Protein AF-A0A5Q5CNQ6-F1 (afdb_monomer_lite)

Radius of gyration: 39.01 Å; chains: 1; bounding box: 122×119×122 Å

Secondary structure (DSSP, 8-state):
---------------------------HHHHHHHHHHHHHHHHHHHHHHS-------SS-----EEEPPTTSHHHHHH--TT-EEE-GGG-GGG-EEE-TTS-BSEEEEEEEEGGGSSSSTTSTTPPPPPHHHHHHHIIIIIHHHHHHHHGGG--TT-SSEEEEEE-HHHHHHHH---EEEEEEEEE-GGGPEEPB-S-TTTS-------TT-EEEEETTTTEEEEEEE-TTS-EEEEEEEEEEGGGT--SSPPPHHHHHHHHHHHHHHHHHHHHTTS-GGGSS-EEE--PPPHHHHHHT--EEEEEEE-B-SSSPBPPEES-TTSS-EETTB---PPPPPPHHHHSPPPP-PPP-----------------------PPPP------------------------------PPPP-PPPPPPPP-PPPPPPPPPPPPPPPPPPPPPPPPPPP---------

Sequence (462 aa):
MLEAPERDRPAGDARDKAPWWHSLQATPTRRALLLTALGGLLIAGFVTALPRSEGTNGPGLSASAITLGPRGNDTFNHAKAGDCLNWPERNPDGAQIVDCKDEHRFEVAESVDMRTFPGSEYGPDAEPPSPARIQQISQEQCQAAVRRYLGPRFDPNSRFTISMMWSGDKAWRQAGERRMLCGLQLPGPNNQQLAFTGKVAEIDQSKVWPAGTCLGIDPATNQPTDIPVDCAAPHAMEVTGAVNLKEKFPGALPPEPEQDTFIKDACTRMTDAYLAPIKLRNTTLTLIYSTISLPSWAAGSHQVSCSIGATLGNGGWSTLLNSAKGPLQINGQPPVPPPDIPEERLNLPPIPMPDDVDSSSQQSEPDYSQTEQTQQTQTEQTQHGPQPAAAPPSEAPAPPPGDGNTFLNGPPPPPGAPAPPPPAPEAAPPPPPAPALPPPPPPAPAPPVEPVPPPPPPPPGP

Structure (mmCIF, N/CA/C/O backbone):
data_AF-A0A5Q5CNQ6-F1
#
_entry.id   AF-A0A5Q5CNQ6-F1
#
loop_
_atom_site.group_PDB
_atom_site.id
_atom_site.type_symbol
_atom_site.label_atom_id
_atom_site.label_alt_id
_atom_site.label_comp_id
_atom_site.label_asym_id
_atom_site.label_entity_id
_atom_site.label_seq_id
_atom_site.pdbx_PDB_ins_code
_atom_site.Cartn_x
_atom_site.Cartn_y
_atom_site.Cartn_z
_atom_site.occupancy
_atom_site.B_iso_or_equiv
_atom_site.auth_seq_id
_atom_site.auth_comp_id
_atom_site.auth_asym_id
_atom_site.auth_atom_id
_atom_site.pdbx_PDB_model_num
ATOM 1 N N . MET A 1 1 ? 4.098 30.545 -66.241 1.00 39.50 1 MET A N 1
ATOM 2 C CA . MET A 1 1 ? 5.186 31.085 -67.081 1.00 39.50 1 MET A CA 1
ATOM 3 C C . MET A 1 1 ? 5.193 32.591 -66.924 1.00 39.50 1 MET A C 1
ATOM 5 O O . MET A 1 1 ? 4.109 33.160 -66.939 1.00 39.50 1 MET A O 1
ATOM 9 N N . LEU A 1 2 ? 6.404 33.149 -66.838 1.00 39.47 2 LEU A N 1
ATOM 10 C CA . LEU A 1 2 ? 6.798 34.565 -66.831 1.00 39.47 2 LEU A CA 1
ATOM 11 C C . LEU A 1 2 ? 6.967 35.218 -65.449 1.00 39.47 2 LEU A C 1
ATOM 13 O O . LEU A 1 2 ? 6.072 35.863 -64.913 1.00 39.47 2 LEU A O 1
ATOM 17 N N . GLU A 1 3 ? 8.175 34.987 -64.917 1.00 37.94 3 GLU A N 1
ATOM 18 C CA . GLU A 1 3 ? 9.073 35.927 -64.230 1.00 37.94 3 GLU A CA 1
ATOM 19 C C . GLU A 1 3 ? 8.724 37.433 -64.268 1.00 37.94 3 GLU A C 1
ATOM 21 O O . GLU A 1 3 ? 8.474 37.978 -65.339 1.00 37.94 3 GLU A O 1
ATOM 26 N N . ALA A 1 4 ? 8.833 38.061 -63.079 1.00 41.78 4 ALA A N 1
ATOM 27 C C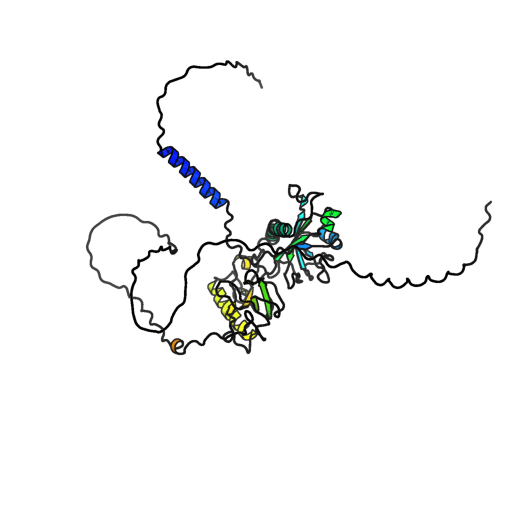A . ALA A 1 4 ? 9.717 39.184 -62.669 1.00 41.78 4 ALA A CA 1
ATOM 28 C C . ALA A 1 4 ? 9.838 40.440 -63.588 1.00 41.78 4 ALA A C 1
ATOM 30 O O . ALA A 1 4 ? 9.833 40.297 -64.807 1.00 41.78 4 ALA A O 1
ATOM 31 N N . PRO A 1 5 ? 10.066 41.677 -63.065 1.00 53.69 5 PRO A N 1
ATOM 32 C CA . PRO A 1 5 ? 11.151 41.945 -62.105 1.00 53.69 5 PRO A CA 1
ATOM 33 C C . PRO A 1 5 ? 10.936 43.049 -61.042 1.00 53.69 5 PRO A C 1
ATOM 35 O O . PRO A 1 5 ? 10.186 44.008 -61.214 1.00 53.69 5 PRO A O 1
ATOM 38 N N . GLU A 1 6 ? 11.717 42.942 -59.967 1.00 46.66 6 GLU A N 1
ATOM 39 C CA . GLU A 1 6 ? 12.096 44.041 -59.072 1.00 46.66 6 GLU A CA 1
ATOM 40 C C . GLU A 1 6 ? 13.034 45.040 -59.771 1.00 46.66 6 GLU A C 1
ATOM 42 O O . GLU A 1 6 ? 13.903 44.659 -60.561 1.00 46.66 6 GLU A O 1
ATOM 47 N N . ARG A 1 7 ? 12.909 46.327 -59.418 1.00 36.53 7 ARG A N 1
ATOM 48 C CA . ARG A 1 7 ? 14.018 47.286 -59.495 1.00 36.53 7 ARG A CA 1
ATOM 49 C C . ARG A 1 7 ? 13.881 48.397 -58.451 1.00 36.53 7 ARG A C 1
ATOM 51 O O . ARG A 1 7 ? 12.946 49.191 -58.482 1.00 36.53 7 ARG A O 1
ATOM 58 N N . ASP A 1 8 ? 14.884 48.392 -57.583 1.00 39.25 8 ASP A N 1
ATOM 59 C CA . ASP A 1 8 ? 15.381 49.384 -56.629 1.00 39.25 8 ASP A CA 1
ATOM 60 C C . ASP A 1 8 ? 15.132 50.865 -56.915 1.00 39.25 8 ASP A C 1
ATOM 62 O O . ASP A 1 8 ? 15.236 51.308 -58.063 1.00 39.25 8 ASP A O 1
ATOM 66 N N . ARG A 1 9 ? 15.017 51.646 -55.821 1.00 38.53 9 ARG A N 1
ATOM 67 C CA . ARG A 1 9 ? 15.627 52.986 -55.652 1.00 38.53 9 ARG A CA 1
ATOM 68 C C . ARG A 1 9 ? 15.505 53.520 -54.199 1.00 38.53 9 ARG A C 1
ATOM 70 O O . ARG A 1 9 ? 14.722 52.974 -53.435 1.00 38.53 9 ARG A O 1
ATOM 77 N N . PRO A 1 10 ? 16.301 54.528 -53.774 1.00 45.50 10 PRO A N 1
ATOM 78 C CA . PRO A 1 10 ? 17.411 54.329 -52.839 1.00 45.50 10 PRO A CA 1
ATOM 79 C C . PRO A 1 10 ? 17.291 55.113 -51.514 1.00 45.50 10 PRO A C 1
ATOM 81 O O . PRO A 1 10 ? 16.394 55.929 -51.317 1.00 45.50 10 PRO A O 1
ATOM 84 N N . ALA A 1 11 ? 18.272 54.880 -50.638 1.00 41.59 11 ALA A N 1
ATOM 85 C CA . ALA A 1 11 ? 18.549 55.630 -49.417 1.00 41.59 11 ALA A CA 1
ATOM 86 C C . ALA A 1 11 ? 18.888 57.113 -49.680 1.00 41.59 11 ALA A C 1
ATOM 88 O O . ALA A 1 11 ? 19.591 57.444 -50.637 1.00 41.59 11 ALA A O 1
ATOM 89 N N . GLY A 1 12 ? 18.436 57.984 -48.776 1.00 34.22 12 GLY A N 1
ATOM 90 C CA . GLY A 1 12 ? 18.764 59.406 -48.725 1.00 34.22 12 GLY A CA 1
ATOM 91 C C . GLY A 1 12 ? 18.545 59.942 -47.312 1.00 34.22 12 GLY A C 1
ATOM 92 O O . GLY A 1 12 ? 17.429 59.938 -46.805 1.00 34.22 12 GLY A O 1
ATOM 93 N N . ASP A 1 13 ? 19.654 60.317 -46.691 1.00 37.12 13 ASP A N 1
ATOM 94 C CA . ASP A 1 13 ? 19.871 60.682 -45.294 1.00 37.12 13 ASP A CA 1
ATOM 95 C C . ASP A 1 13 ? 19.509 62.156 -44.984 1.00 37.12 13 ASP A C 1
ATOM 97 O O . ASP A 1 13 ? 19.368 62.981 -45.885 1.00 37.12 13 ASP A O 1
ATOM 101 N N . ALA A 1 14 ? 19.498 62.460 -43.683 1.00 36.47 14 ALA A N 1
ATOM 102 C CA . ALA A 1 14 ? 19.738 63.758 -43.041 1.00 36.47 14 ALA A CA 1
ATOM 103 C C . ALA A 1 14 ? 18.565 64.733 -42.757 1.00 36.47 14 ALA A C 1
ATOM 105 O O . ALA A 1 14 ? 18.230 65.625 -43.528 1.00 36.47 14 ALA A O 1
ATOM 106 N N . ARG A 1 15 ? 18.073 64.600 -41.515 1.00 39.47 15 ARG A N 1
ATOM 107 C CA . ARG A 1 15 ? 18.202 65.553 -40.383 1.00 39.47 15 ARG A CA 1
ATOM 108 C C . ARG A 1 15 ? 17.582 66.969 -40.425 1.00 39.47 15 ARG A C 1
ATOM 110 O O . ARG A 1 15 ? 17.930 67.833 -41.218 1.00 39.47 15 ARG A O 1
ATOM 117 N N . ASP A 1 16 ? 16.834 67.180 -39.335 1.00 39.22 16 ASP A N 1
ATOM 118 C CA . ASP A 1 16 ? 16.687 68.370 -38.485 1.00 39.22 16 ASP A CA 1
ATOM 119 C C . ASP A 1 16 ? 15.756 69.521 -38.895 1.00 39.22 16 ASP A C 1
ATOM 121 O O . ASP A 1 16 ? 16.077 70.365 -39.729 1.00 39.22 16 ASP A O 1
ATOM 125 N N . LYS A 1 17 ? 14.644 69.617 -38.142 1.00 37.16 17 LYS A N 1
ATOM 126 C CA . LYS A 1 17 ? 14.158 70.830 -37.446 1.00 37.16 17 LYS A CA 1
ATOM 127 C C . LYS A 1 17 ? 12.975 70.482 -36.518 1.00 37.16 17 LYS A C 1
ATOM 129 O O . LYS A 1 17 ? 11.874 70.202 -36.979 1.00 37.16 17 LYS A O 1
ATOM 134 N N . ALA A 1 18 ? 13.202 70.514 -35.205 1.00 42.28 18 ALA A N 1
ATOM 135 C CA . ALA A 1 18 ? 12.159 70.718 -34.183 1.00 42.28 18 ALA A CA 1
ATOM 136 C C . ALA A 1 18 ? 11.942 72.246 -33.991 1.00 42.28 18 ALA A C 1
ATOM 138 O O . ALA A 1 18 ? 12.703 73.000 -34.606 1.00 42.28 18 ALA A O 1
ATOM 139 N N . PRO A 1 19 ? 11.044 72.775 -33.124 1.00 54.16 19 PRO A N 1
ATOM 140 C CA . PRO A 1 19 ? 10.047 72.149 -32.236 1.00 54.16 19 PRO A CA 1
ATOM 141 C C . PRO A 1 19 ? 8.665 72.868 -32.245 1.00 54.16 19 PRO A C 1
ATOM 143 O O . PRO A 1 19 ? 8.565 74.006 -32.678 1.00 54.16 19 PRO A O 1
ATOM 146 N N . TRP A 1 20 ? 7.612 72.272 -31.672 1.00 37.50 20 TRP A N 1
ATOM 147 C CA . TRP A 1 20 ? 6.683 72.984 -30.768 1.00 37.50 20 TRP A CA 1
ATOM 148 C C . TRP A 1 20 ? 5.737 71.993 -30.084 1.00 37.50 20 TRP A C 1
ATOM 150 O O . TRP A 1 20 ? 5.279 71.016 -30.672 1.00 37.50 20 TRP A O 1
ATOM 160 N N . TRP A 1 21 ? 5.503 72.224 -28.801 1.00 41.38 21 TRP A N 1
ATOM 161 C CA . TRP A 1 21 ? 4.756 71.353 -27.913 1.00 41.38 21 TRP A CA 1
ATOM 162 C C . TRP A 1 21 ? 3.300 71.807 -27.872 1.00 41.38 21 TRP A C 1
ATOM 164 O O . TRP A 1 21 ? 3.052 72.953 -27.524 1.00 41.38 21 TRP A O 1
ATOM 174 N N . HIS A 1 22 ? 2.358 70.897 -28.125 1.00 43.91 22 HIS A N 1
ATOM 175 C CA . HIS A 1 22 ? 1.037 70.925 -27.496 1.00 43.91 22 HIS A CA 1
ATOM 176 C C . HIS A 1 22 ? 0.647 69.496 -27.100 1.00 43.91 22 HIS A C 1
ATOM 178 O O . HIS A 1 22 ? 0.274 68.654 -27.910 1.00 43.91 22 HIS A O 1
ATOM 184 N N . SER A 1 23 ? 0.842 69.251 -25.807 1.00 49.09 23 SER A N 1
ATOM 185 C CA . SER A 1 23 ? 0.171 68.299 -24.924 1.00 49.09 23 SER A CA 1
ATOM 186 C C . SER A 1 23 ? -1.028 67.518 -25.487 1.00 49.09 23 SER A C 1
ATOM 188 O O . SER A 1 23 ? -2.125 68.059 -25.614 1.00 49.09 23 SER A O 1
ATOM 190 N N . LEU A 1 24 ? -0.869 66.198 -25.606 1.00 54.59 24 LEU A N 1
ATOM 191 C CA . LEU A 1 24 ? -1.957 65.250 -25.360 1.00 54.59 24 LEU A CA 1
ATOM 192 C C . LEU A 1 24 ? -1.709 64.607 -23.995 1.00 54.59 24 LEU A C 1
ATOM 194 O O . LEU A 1 24 ? -1.010 63.605 -23.858 1.00 54.59 24 LEU A O 1
ATOM 198 N N . GLN A 1 25 ? -2.259 65.250 -22.967 1.00 49.84 25 GLN A N 1
ATOM 199 C CA . GLN A 1 25 ? -2.469 64.658 -21.652 1.00 49.84 25 GLN A CA 1
ATOM 200 C C . GLN A 1 25 ? -3.405 63.455 -21.831 1.00 49.84 25 GLN A C 1
ATOM 202 O O . GLN A 1 25 ? -4.621 63.604 -21.931 1.00 49.84 25 GLN A O 1
ATOM 207 N N . ALA A 1 26 ? -2.829 62.258 -21.939 1.00 44.53 26 ALA A N 1
ATOM 208 C CA . ALA A 1 26 ? -3.589 61.020 -21.900 1.00 44.53 26 ALA A CA 1
ATOM 209 C C . ALA A 1 26 ? -4.127 60.826 -20.476 1.00 44.53 26 ALA A C 1
ATOM 211 O O . ALA A 1 26 ? -3.370 60.774 -19.506 1.00 44.53 26 ALA A O 1
ATOM 212 N N . THR A 1 27 ? -5.448 60.747 -20.374 1.00 56.22 27 THR A N 1
ATOM 213 C CA . THR A 1 27 ? -6.224 60.618 -19.142 1.00 56.22 27 THR A CA 1
ATOM 214 C C . THR A 1 27 ? -5.729 59.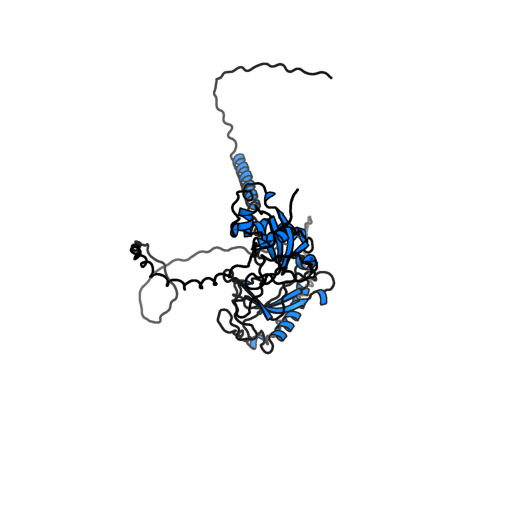472 -18.236 1.00 56.22 27 THR A C 1
ATOM 216 O O . THR A 1 27 ? -5.429 58.374 -18.719 1.00 56.22 27 THR A O 1
ATOM 219 N N . PRO A 1 28 ? -5.672 59.684 -16.903 1.00 54.72 28 PRO A N 1
ATOM 220 C CA . PRO A 1 28 ? -5.102 58.738 -15.929 1.00 54.72 28 PRO A CA 1
ATOM 221 C C . PRO A 1 28 ? -5.853 57.398 -15.845 1.00 54.72 28 PRO A C 1
ATOM 223 O O . PRO A 1 28 ? -5.304 56.397 -15.386 1.00 54.72 28 PRO A O 1
ATOM 226 N N . THR A 1 29 ? -7.080 57.339 -16.359 1.00 53.97 29 THR A N 1
ATOM 227 C CA . THR A 1 29 ? -7.918 56.134 -16.393 1.00 53.97 29 THR A CA 1
ATOM 228 C C . THR A 1 29 ? -7.374 55.047 -17.322 1.00 53.97 29 THR A C 1
ATOM 230 O O . THR A 1 29 ? -7.539 53.863 -17.036 1.00 53.97 29 THR A O 1
ATOM 233 N N . ARG A 1 30 ? -6.652 55.406 -18.395 1.00 54.03 30 ARG A N 1
ATOM 234 C CA . ARG A 1 30 ? -6.120 54.422 -19.358 1.00 54.03 30 ARG A CA 1
ATOM 235 C C . ARG A 1 30 ? -4.865 53.703 -18.850 1.00 54.03 30 ARG A C 1
ATOM 237 O O . ARG A 1 30 ? -4.649 52.544 -19.188 1.00 54.03 30 ARG A O 1
ATOM 244 N N . ARG A 1 31 ? -4.064 54.363 -18.000 1.00 54.47 31 ARG A N 1
ATOM 245 C CA . ARG A 1 31 ? -2.922 53.737 -17.303 1.00 54.47 31 ARG A CA 1
ATOM 246 C C . ARG A 1 31 ? -3.376 52.852 -16.141 1.00 54.47 31 ARG A C 1
ATOM 248 O O . ARG A 1 31 ? -2.797 51.790 -15.954 1.00 54.47 31 ARG A O 1
ATOM 255 N N . ALA A 1 32 ? -4.435 53.239 -15.427 1.00 55.22 32 ALA A N 1
ATOM 256 C CA . ALA A 1 32 ? -5.011 52.411 -14.367 1.00 55.22 32 ALA A CA 1
ATOM 257 C C . ALA A 1 32 ? -5.591 51.093 -14.914 1.00 55.22 32 ALA A C 1
ATOM 259 O O . ALA A 1 32 ? -5.318 50.038 -14.355 1.00 55.22 32 ALA A O 1
ATOM 260 N N . LEU A 1 33 ? -6.299 51.137 -16.052 1.00 57.12 33 LEU A N 1
ATOM 261 C CA . LEU A 1 33 ? -6.872 49.942 -16.691 1.00 57.12 33 LEU A CA 1
ATOM 262 C C . LEU A 1 33 ? -5.820 48.984 -17.276 1.00 57.12 33 LEU A C 1
ATOM 264 O O . LEU A 1 33 ? -6.010 47.772 -17.252 1.00 57.12 33 LEU A O 1
ATOM 268 N N . LEU A 1 34 ? -4.693 49.501 -17.778 1.00 55.09 34 LEU A N 1
ATOM 269 C CA . LEU A 1 34 ? -3.595 48.649 -18.250 1.00 55.09 34 LEU A CA 1
ATOM 270 C C . LEU A 1 34 ? -2.826 48.001 -17.090 1.00 55.09 34 LEU A C 1
ATOM 272 O O . LEU A 1 34 ? -2.405 46.854 -17.212 1.00 55.09 34 LEU A O 1
ATOM 276 N N . LEU A 1 35 ? -2.689 48.691 -15.953 1.00 56.88 35 LEU A N 1
ATOM 277 C CA . LEU A 1 35 ? -2.049 48.139 -14.755 1.00 56.88 35 LEU A CA 1
ATOM 278 C C . LEU A 1 35 ? -2.927 47.098 -14.045 1.00 56.88 35 LEU A C 1
ATOM 280 O O . LEU A 1 35 ? -2.391 46.114 -13.542 1.00 56.88 35 LEU A O 1
ATOM 284 N N . THR A 1 36 ? -4.257 47.241 -14.055 1.00 58.81 36 THR A N 1
ATOM 285 C CA . THR A 1 36 ? -5.163 46.201 -13.534 1.00 58.81 36 THR A CA 1
ATOM 286 C C . THR A 1 36 ? -5.265 44.993 -14.462 1.00 58.81 36 THR A C 1
ATOM 288 O O . THR A 1 36 ? -5.312 43.870 -13.969 1.00 58.81 36 THR A O 1
ATOM 291 N N . ALA A 1 37 ? -5.216 45.177 -15.786 1.00 56.06 37 ALA A N 1
ATOM 292 C CA . ALA A 1 37 ? -5.184 44.059 -16.733 1.00 56.06 37 ALA A CA 1
ATOM 293 C C . ALA A 1 37 ? -3.874 43.247 -16.643 1.00 56.06 37 ALA A C 1
ATOM 295 O O . ALA A 1 37 ? -3.913 42.017 -16.641 1.00 56.06 37 ALA A O 1
ATOM 296 N N . LEU A 1 38 ? -2.720 43.912 -16.492 1.00 56.62 38 LEU A N 1
ATOM 297 C CA . LEU A 1 38 ? -1.429 43.245 -16.261 1.00 56.62 38 LEU A CA 1
ATOM 298 C C . LEU A 1 38 ? -1.328 42.626 -14.857 1.00 56.62 38 LEU A C 1
ATOM 300 O O . LEU A 1 38 ? -0.789 41.530 -14.719 1.00 56.62 38 LEU A O 1
ATOM 304 N N . GLY A 1 39 ? -1.893 43.269 -13.830 1.00 55.88 39 GLY A N 1
ATOM 305 C CA . GLY A 1 39 ? -1.989 42.705 -12.479 1.00 55.88 39 GLY A CA 1
ATOM 306 C C . GLY A 1 39 ? -2.895 41.471 -12.410 1.00 55.88 39 GLY A C 1
ATOM 307 O O . GLY A 1 39 ? -2.531 40.481 -11.783 1.00 55.88 39 GLY A O 1
ATOM 308 N N . GLY A 1 40 ? -4.031 41.482 -13.113 1.00 54.34 40 GLY A N 1
ATOM 309 C CA . GLY A 1 40 ? -4.946 40.340 -13.203 1.00 54.34 40 GLY A CA 1
ATOM 310 C C . GLY A 1 40 ? -4.342 39.140 -13.937 1.00 54.34 40 GLY A C 1
ATOM 311 O O . GLY A 1 40 ? -4.505 38.010 -13.487 1.00 54.34 40 GLY A O 1
ATOM 312 N N . LEU A 1 41 ? -3.577 39.374 -15.010 1.00 56.75 41 LEU A N 1
ATOM 313 C CA . LEU A 1 41 ? -2.848 38.317 -15.725 1.00 56.75 41 LEU A CA 1
ATOM 314 C C . LEU A 1 41 ? -1.663 37.758 -14.922 1.00 56.75 41 LEU A C 1
ATOM 316 O O . LEU A 1 41 ? -1.401 36.560 -14.996 1.00 56.75 41 LEU A O 1
ATOM 320 N N . LEU A 1 42 ? -0.986 38.577 -14.109 1.00 54.31 42 LEU A N 1
ATOM 321 C CA . LEU A 1 42 ? 0.072 38.103 -13.208 1.00 54.31 42 LEU A CA 1
ATOM 322 C C . LEU A 1 42 ? -0.483 37.311 -12.015 1.00 54.31 42 LEU A C 1
ATOM 324 O O . LEU A 1 42 ? 0.125 36.320 -11.622 1.00 54.31 42 LEU A O 1
ATOM 328 N N . ILE A 1 43 ? -1.655 37.671 -11.483 1.00 53.66 43 ILE A N 1
ATOM 329 C CA . ILE A 1 43 ? -2.316 36.904 -10.413 1.00 53.66 43 ILE A CA 1
ATOM 330 C C . ILE A 1 43 ? -2.932 35.608 -10.968 1.00 53.66 43 ILE A C 1
ATOM 332 O O . ILE A 1 43 ? -2.789 34.559 -10.347 1.00 53.66 43 ILE A O 1
ATOM 336 N N . ALA A 1 44 ? -3.532 35.627 -12.163 1.00 48.00 44 ALA A N 1
ATOM 337 C CA . ALA A 1 44 ? -4.024 34.411 -12.818 1.00 48.00 44 ALA A CA 1
ATOM 338 C C . ALA A 1 44 ? -2.878 33.456 -13.204 1.00 48.00 44 ALA A C 1
ATOM 340 O O . ALA A 1 44 ? -2.987 32.255 -12.971 1.00 48.00 44 ALA A O 1
ATOM 341 N N . GLY A 1 45 ? -1.753 33.986 -13.702 1.00 42.19 45 GLY A N 1
ATOM 342 C CA . GLY A 1 45 ? -0.554 33.204 -14.021 1.00 42.19 45 GLY A CA 1
ATOM 343 C C . GLY A 1 45 ? 0.133 32.600 -12.790 1.00 42.19 45 GLY A C 1
ATOM 344 O O . GLY A 1 45 ? 0.630 31.477 -12.857 1.00 42.19 45 GLY A O 1
ATOM 345 N N . PHE A 1 46 ? 0.108 33.293 -11.645 1.00 40.12 46 PHE A N 1
ATOM 346 C CA . PHE A 1 46 ? 0.653 32.778 -10.384 1.00 40.12 46 PHE A CA 1
ATOM 347 C C . PHE A 1 46 ? -0.255 31.715 -9.738 1.00 40.12 46 PHE A C 1
ATOM 349 O O . PHE A 1 46 ? 0.238 30.790 -9.100 1.00 40.12 46 PHE A O 1
ATOM 356 N N . VAL A 1 47 ? -1.573 31.773 -9.967 1.00 46.66 47 VAL A N 1
ATOM 357 C CA . VAL A 1 47 ? -2.527 30.751 -9.492 1.00 46.66 47 VAL A CA 1
ATOM 358 C C . VAL A 1 47 ? -2.522 29.484 -10.366 1.00 46.66 47 VAL A C 1
ATOM 360 O O . VAL A 1 47 ? -2.914 28.422 -9.886 1.00 46.66 47 VAL A O 1
ATOM 363 N N . THR A 1 48 ? -2.025 29.546 -11.606 1.00 47.59 48 THR A N 1
ATOM 364 C CA . THR A 1 48 ? -1.823 28.363 -12.469 1.00 47.59 48 THR A CA 1
ATOM 365 C C . THR A 1 48 ? -0.422 27.747 -12.392 1.00 47.59 48 THR A C 1
ATOM 367 O O . THR A 1 48 ? -0.222 26.654 -12.912 1.00 47.59 48 THR A O 1
ATOM 370 N N . ALA A 1 49 ? 0.548 28.421 -11.763 1.00 40.19 49 ALA A N 1
ATOM 371 C CA . ALA A 1 49 ? 1.943 27.965 -11.672 1.00 40.19 49 ALA A CA 1
ATOM 372 C C . ALA A 1 49 ? 2.352 27.455 -10.279 1.00 40.19 49 ALA A C 1
ATOM 374 O O . ALA A 1 49 ? 3.475 26.985 -10.100 1.00 40.19 49 ALA A O 1
ATOM 375 N N . LEU A 1 50 ? 1.448 27.505 -9.300 1.00 32.62 50 LEU A N 1
ATOM 376 C CA . LEU A 1 50 ? 1.594 26.742 -8.069 1.00 32.62 50 LEU A CA 1
ATOM 377 C C . LEU A 1 50 ? 0.850 25.420 -8.261 1.00 32.62 50 LEU A C 1
ATOM 379 O O . LEU A 1 50 ? -0.363 25.463 -8.490 1.00 32.62 50 LEU A O 1
ATOM 383 N N . PRO A 1 51 ? 1.511 24.249 -8.171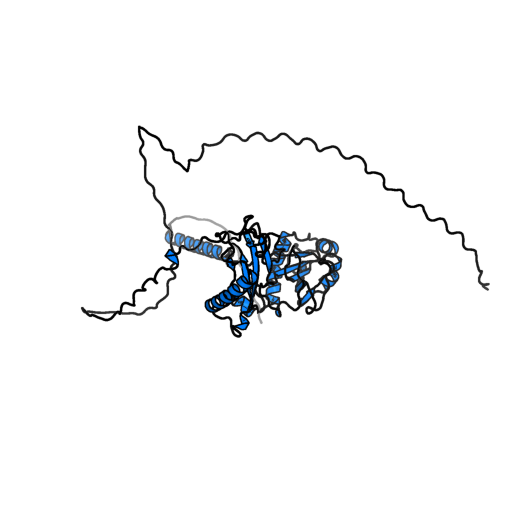 1.00 35.22 51 PRO A N 1
ATOM 384 C CA . PRO A 1 51 ? 0.769 23.016 -8.000 1.00 35.22 51 PRO A CA 1
ATOM 385 C C . PRO A 1 51 ? -0.072 23.201 -6.739 1.00 35.22 51 PRO A C 1
ATOM 387 O O . PRO A 1 51 ? 0.458 23.305 -5.631 1.00 35.22 51 PRO A O 1
ATOM 390 N N . ARG A 1 52 ? -1.394 23.297 -6.908 1.00 31.25 52 ARG A N 1
ATOM 391 C CA . ARG A 1 52 ? -2.314 23.002 -5.820 1.00 31.25 52 ARG A CA 1
ATOM 392 C C . ARG A 1 52 ? -1.944 21.596 -5.377 1.00 31.25 52 ARG A C 1
ATOM 394 O O . ARG A 1 52 ? -2.172 20.628 -6.095 1.00 31.25 52 ARG A O 1
ATOM 401 N N . SER A 1 53 ? -1.311 21.509 -4.217 1.00 33.75 53 SER A N 1
ATOM 402 C CA . SER A 1 53 ? -1.203 20.290 -3.438 1.00 33.75 53 SER A CA 1
ATOM 403 C C . SER A 1 53 ? -2.612 19.927 -2.968 1.00 33.75 53 SER A C 1
ATOM 405 O O . SER A 1 53 ? -2.968 20.109 -1.805 1.00 33.75 53 SER A O 1
ATOM 407 N N . GLU A 1 54 ? -3.456 19.486 -3.899 1.00 30.16 54 GLU A N 1
ATOM 408 C CA . GLU A 1 54 ? -4.656 18.729 -3.587 1.00 30.16 54 GLU A CA 1
ATOM 409 C C . GLU A 1 54 ? -4.186 17.405 -2.993 1.00 30.16 54 GLU A C 1
ATOM 411 O O . GLU A 1 54 ? -3.818 16.478 -3.703 1.00 30.16 54 GLU A O 1
ATOM 416 N N . GLY A 1 55 ? -4.124 17.362 -1.663 1.00 29.08 55 GLY A N 1
ATOM 417 C CA . GLY A 1 55 ? -4.380 16.151 -0.893 1.00 29.08 55 GLY A CA 1
ATOM 418 C C . GLY A 1 55 ? -3.607 14.892 -1.279 1.00 29.08 55 GLY A C 1
ATOM 419 O O . GLY A 1 55 ? -4.168 13.807 -1.159 1.00 29.08 55 GLY A O 1
ATOM 420 N N . THR A 1 56 ? -2.328 14.979 -1.652 1.00 28.34 56 THR A N 1
ATOM 421 C CA . THR A 1 56 ? -1.439 13.806 -1.733 1.00 28.34 56 THR A CA 1
ATOM 422 C C . THR A 1 56 ? -1.046 13.312 -0.332 1.00 28.34 56 THR A C 1
ATOM 424 O O . THR A 1 56 ? 0.117 13.068 -0.048 1.00 28.34 56 THR A O 1
ATOM 427 N N . ASN A 1 57 ? -2.027 13.145 0.556 1.00 30.44 57 ASN A N 1
ATOM 428 C CA . ASN A 1 57 ? -1.922 12.301 1.744 1.00 30.44 57 ASN A CA 1
ATOM 429 C C . ASN A 1 57 ? -2.371 10.878 1.373 1.00 30.44 57 ASN A C 1
ATOM 431 O O . ASN A 1 57 ? -3.200 10.271 2.044 1.00 30.44 57 ASN A O 1
ATOM 435 N N . GLY A 1 58 ? -1.851 10.365 0.255 1.00 28.83 58 GLY A N 1
ATOM 436 C CA . GLY A 1 58 ? -1.722 8.926 0.079 1.00 28.83 58 GLY A CA 1
ATOM 437 C C . GLY A 1 58 ? -0.503 8.492 0.897 1.00 28.83 58 GLY A C 1
ATOM 438 O O . GLY A 1 58 ? 0.503 9.206 0.874 1.00 28.83 58 GLY A O 1
ATOM 439 N N . PRO A 1 59 ? -0.565 7.385 1.649 1.00 36.69 59 PRO A N 1
ATOM 440 C CA . PRO A 1 59 ? 0.561 6.923 2.449 1.00 36.69 59 PRO A CA 1
ATOM 441 C C . PRO A 1 59 ? 1.785 6.746 1.551 1.00 36.69 59 PRO A C 1
ATOM 443 O O . PRO A 1 59 ? 1.672 6.363 0.384 1.00 36.69 59 PRO A O 1
ATOM 446 N N . GLY A 1 60 ? 2.929 7.137 2.107 1.00 31.42 60 GLY A N 1
ATOM 447 C CA . GLY A 1 60 ? 4.127 7.537 1.392 1.00 31.42 60 GLY A CA 1
ATOM 448 C C . GLY A 1 60 ? 4.473 6.687 0.176 1.00 31.42 60 GLY A C 1
ATOM 449 O O . GLY A 1 60 ? 4.586 5.463 0.241 1.00 31.42 60 GLY A O 1
ATOM 450 N N . LEU A 1 61 ? 4.801 7.383 -0.912 1.00 36.72 61 LEU A N 1
ATOM 451 C CA . LEU A 1 61 ? 5.797 6.901 -1.856 1.00 36.72 61 LEU A CA 1
ATOM 452 C C . LEU A 1 61 ? 7.121 6.785 -1.087 1.00 36.72 61 LEU A C 1
ATOM 454 O O . LEU A 1 61 ? 8.010 7.623 -1.216 1.00 36.72 61 LEU A O 1
ATOM 458 N N . SER A 1 62 ? 7.259 5.744 -0.264 1.00 40.75 62 SER A N 1
ATOM 459 C CA . SER A 1 62 ? 8.567 5.176 0.002 1.00 40.75 62 SER A CA 1
ATOM 460 C C . SER A 1 62 ? 9.031 4.678 -1.355 1.00 40.75 62 SER A C 1
ATOM 462 O O . SER A 1 62 ? 8.700 3.565 -1.765 1.00 40.75 62 SER A O 1
ATOM 464 N N . ALA A 1 63 ? 9.700 5.556 -2.103 1.00 46.72 63 ALA A N 1
ATOM 465 C CA . ALA A 1 63 ? 10.423 5.208 -3.308 1.00 46.72 63 ALA A CA 1
ATOM 466 C C . ALA A 1 63 ? 11.540 4.252 -2.878 1.00 46.72 63 ALA A C 1
ATOM 468 O O . ALA A 1 63 ? 12.683 4.631 -2.629 1.00 46.72 63 ALA A O 1
ATOM 469 N N . SER A 1 64 ? 11.141 3.000 -2.680 1.00 57.31 64 SER A N 1
ATOM 470 C CA . SER A 1 64 ? 12.003 1.889 -2.350 1.00 57.31 64 SER A CA 1
ATOM 471 C C . SER A 1 64 ? 12.691 1.538 -3.650 1.00 57.31 64 SER A C 1
ATOM 473 O O . SER A 1 64 ? 12.082 0.941 -4.538 1.00 57.31 64 SER A O 1
ATOM 475 N N . ALA A 1 65 ? 13.927 1.996 -3.797 1.00 60.41 65 ALA A N 1
ATOM 476 C CA . ALA A 1 65 ? 14.764 1.594 -4.903 1.00 60.41 65 ALA A CA 1
ATOM 477 C C . ALA A 1 65 ? 15.485 0.299 -4.536 1.00 60.41 65 ALA A C 1
ATOM 479 O O . ALA A 1 65 ? 16.176 0.234 -3.518 1.00 60.41 65 ALA A O 1
ATOM 480 N N . ILE A 1 66 ? 15.320 -0.730 -5.359 1.00 71.56 66 ILE A N 1
ATOM 481 C CA . ILE A 1 66 ? 16.037 -1.991 -5.224 1.00 71.56 66 ILE A CA 1
ATOM 482 C C . ILE A 1 66 ? 17.296 -1.898 -6.078 1.00 71.56 66 ILE A C 1
ATOM 484 O O . ILE A 1 66 ? 17.229 -1.776 -7.301 1.00 71.56 66 ILE A O 1
ATOM 488 N N . THR A 1 67 ? 18.455 -1.958 -5.436 1.00 70.75 67 THR A N 1
ATOM 489 C CA . THR A 1 67 ? 19.728 -2.051 -6.146 1.00 70.75 67 THR A CA 1
ATOM 490 C C . THR A 1 67 ? 20.032 -3.516 -6.429 1.00 70.75 67 THR A C 1
ATOM 492 O O . THR A 1 67 ? 20.131 -4.314 -5.502 1.00 70.75 67 THR A O 1
ATOM 495 N N . LEU A 1 68 ? 20.196 -3.859 -7.700 1.00 64.94 68 LEU A N 1
ATOM 496 C CA . LEU A 1 68 ? 20.748 -5.129 -8.140 1.00 64.94 68 LEU A CA 1
ATOM 497 C C . LEU A 1 68 ? 22.263 -5.012 -8.194 1.00 64.94 68 LEU A C 1
ATOM 499 O O . LEU A 1 68 ? 22.813 -4.125 -8.840 1.00 64.94 68 LEU A O 1
ATOM 503 N N . GLY A 1 69 ? 22.959 -5.931 -7.551 1.00 58.41 69 GLY A N 1
ATOM 504 C CA . GLY A 1 69 ? 24.379 -6.131 -7.751 1.00 58.41 69 GLY A CA 1
ATOM 505 C C . GLY A 1 69 ? 24.692 -6.657 -9.158 1.00 58.41 69 GLY A C 1
ATOM 506 O O . GLY A 1 69 ? 23.810 -7.061 -9.919 1.00 58.41 69 GLY A O 1
ATOM 507 N N . PRO A 1 70 ? 25.984 -6.729 -9.517 1.00 57.84 70 PRO A N 1
ATOM 508 C CA . PRO A 1 70 ? 26.441 -7.045 -10.874 1.00 57.84 70 PRO A CA 1
ATOM 509 C C . PRO A 1 70 ? 26.023 -8.432 -11.400 1.00 57.84 70 PRO A C 1
ATOM 511 O O . PRO A 1 70 ? 26.162 -8.687 -12.592 1.00 57.84 70 PRO A O 1
ATOM 514 N N . ARG A 1 71 ? 25.527 -9.334 -10.540 1.00 55.72 71 ARG A N 1
ATOM 515 C CA . ARG A 1 71 ? 25.045 -10.676 -10.918 1.00 55.72 71 ARG A CA 1
ATOM 516 C C . ARG A 1 71 ? 23.586 -10.702 -11.387 1.00 55.72 71 ARG A C 1
ATOM 518 O O . ARG A 1 71 ? 23.233 -11.609 -12.128 1.00 55.72 71 ARG A O 1
ATOM 525 N N . GLY A 1 72 ? 22.786 -9.694 -11.039 1.00 59.75 72 GLY A N 1
ATOM 526 C CA . GLY A 1 72 ? 21.395 -9.566 -11.490 1.00 59.75 72 GLY A CA 1
ATOM 527 C C . GLY A 1 72 ? 21.265 -8.972 -12.895 1.00 59.75 72 GLY A C 1
ATOM 528 O O . GLY A 1 72 ? 20.155 -8.795 -13.388 1.00 59.75 72 GLY A O 1
ATOM 529 N N . ASN A 1 73 ? 22.389 -8.644 -13.543 1.00 63.84 73 ASN A N 1
ATOM 530 C CA . ASN A 1 73 ? 22.405 -7.839 -14.759 1.00 63.84 73 ASN A CA 1
ATOM 531 C C . ASN A 1 73 ? 21.770 -8.547 -15.966 1.00 63.84 73 ASN A C 1
ATOM 533 O O . ASN A 1 73 ? 21.167 -7.884 -16.798 1.00 63.84 73 ASN A O 1
ATOM 537 N N . ASP A 1 74 ? 21.873 -9.874 -16.080 1.00 70.50 74 ASP A N 1
ATOM 538 C CA . ASP A 1 74 ? 21.281 -10.595 -17.217 1.00 70.50 74 ASP A CA 1
ATOM 539 C C . ASP A 1 74 ? 19.745 -10.600 -17.149 1.00 70.50 74 ASP A C 1
ATOM 541 O O . ASP A 1 74 ? 19.076 -10.189 -18.097 1.00 70.50 74 ASP A O 1
ATOM 545 N N . THR A 1 75 ? 19.188 -10.935 -15.983 1.00 73.88 75 THR A N 1
ATOM 546 C CA . THR A 1 75 ? 17.757 -10.795 -15.671 1.00 73.88 75 THR A CA 1
ATOM 547 C C . THR A 1 75 ? 17.286 -9.364 -15.902 1.00 73.88 75 THR A C 1
ATOM 549 O O . THR A 1 75 ? 16.280 -9.139 -16.568 1.00 73.88 75 THR A O 1
ATOM 552 N N . PHE A 1 76 ? 18.043 -8.384 -15.405 1.00 77.38 76 PHE A N 1
ATOM 553 C CA . PHE A 1 76 ? 17.741 -6.966 -15.576 1.00 77.38 76 PHE A CA 1
ATOM 554 C C . PHE A 1 76 ? 17.705 -6.532 -17.045 1.00 77.38 76 PHE A C 1
ATOM 556 O O . PHE A 1 76 ? 16.884 -5.703 -17.432 1.00 77.38 76 PHE A O 1
ATOM 563 N N . ASN A 1 77 ? 18.581 -7.105 -17.872 1.00 78.62 77 ASN A N 1
ATOM 564 C CA . ASN A 1 77 ? 18.669 -6.791 -19.291 1.00 78.62 77 ASN A CA 1
ATOM 565 C C . ASN A 1 77 ? 17.528 -7.382 -20.126 1.00 78.62 77 ASN A C 1
ATOM 567 O O . ASN A 1 77 ? 17.181 -6.810 -21.160 1.00 78.62 77 ASN A O 1
ATOM 571 N N . HIS A 1 78 ? 16.944 -8.494 -19.681 1.00 85.06 78 HIS A N 1
ATOM 572 C CA . HIS A 1 78 ? 15.892 -9.206 -20.409 1.00 85.06 78 HIS A CA 1
ATOM 573 C C . HIS A 1 78 ? 14.484 -8.981 -19.849 1.00 85.06 78 HIS A C 1
ATOM 575 O O . HIS A 1 78 ? 13.506 -9.304 -20.528 1.00 85.06 78 HIS A O 1
ATOM 581 N N . ALA A 1 79 ? 14.371 -8.423 -18.642 1.00 90.81 79 ALA A N 1
ATOM 582 C CA . ALA A 1 79 ? 13.099 -8.124 -18.008 1.00 90.81 79 ALA A CA 1
ATOM 583 C C . ALA A 1 79 ? 12.289 -7.104 -18.825 1.00 90.81 79 ALA A C 1
ATOM 585 O O . ALA A 1 79 ? 12.747 -6.002 -19.135 1.00 90.81 79 ALA A O 1
ATOM 586 N N . LYS A 1 80 ? 11.048 -7.467 -19.141 1.00 93.44 80 LYS A N 1
ATOM 587 C CA . LYS A 1 80 ? 10.071 -6.634 -19.859 1.00 93.44 80 LYS A CA 1
ATOM 588 C C . LYS A 1 80 ? 8.794 -6.476 -19.040 1.00 93.44 80 LYS A C 1
ATOM 590 O O . LYS A 1 80 ? 8.571 -7.182 -18.061 1.00 93.44 80 LYS A O 1
ATOM 595 N N . ALA A 1 81 ? 7.946 -5.541 -19.464 1.00 96.00 81 ALA A N 1
ATOM 596 C CA . ALA A 1 81 ? 6.631 -5.341 -18.866 1.00 96.00 81 ALA A CA 1
ATOM 597 C C . ALA A 1 81 ? 5.859 -6.671 -18.779 1.00 96.00 81 ALA A C 1
ATOM 599 O O . ALA A 1 81 ? 5.740 -7.399 -19.767 1.00 96.00 81 ALA A O 1
ATOM 600 N N . GLY A 1 82 ? 5.342 -6.970 -17.592 1.00 95.94 82 GLY A N 1
ATOM 601 C CA . GLY A 1 82 ? 4.633 -8.196 -17.265 1.00 95.94 82 GLY A CA 1
ATOM 602 C C . GLY A 1 82 ? 5.497 -9.372 -16.818 1.00 95.94 82 GLY A C 1
ATOM 603 O O . GLY A 1 82 ? 4.907 -10.391 -16.455 1.00 95.94 82 GLY A O 1
ATOM 604 N N . ASP A 1 83 ? 6.828 -9.259 -16.820 1.00 97.06 83 ASP A N 1
ATOM 605 C CA . ASP A 1 83 ? 7.699 -10.260 -16.203 1.00 97.06 83 ASP A CA 1
ATOM 606 C C . ASP A 1 83 ? 7.667 -10.134 -14.671 1.00 97.06 83 ASP A C 1
ATOM 608 O O . ASP A 1 83 ? 7.598 -9.034 -14.114 1.00 97.06 83 ASP A O 1
ATOM 612 N N . CYS A 1 84 ? 7.752 -11.276 -13.992 1.00 96.31 84 CYS A N 1
ATOM 613 C CA . CYS A 1 84 ? 7.785 -11.365 -12.539 1.00 96.31 84 CYS A CA 1
ATOM 614 C C . CYS A 1 84 ? 9.175 -11.794 -12.080 1.00 96.31 84 CYS A C 1
ATOM 616 O O . CYS A 1 84 ? 9.764 -12.720 -12.635 1.00 96.31 84 CYS A O 1
ATOM 618 N N . LEU A 1 85 ? 9.718 -11.095 -11.086 1.00 94.50 85 LEU A N 1
ATOM 619 C CA . LEU A 1 85 ? 11.065 -11.312 -10.578 1.00 94.50 85 LEU A CA 1
ATOM 620 C C . LEU A 1 85 ? 11.011 -11.861 -9.159 1.00 94.50 85 LEU A C 1
ATOM 622 O O . LEU A 1 85 ? 10.337 -11.312 -8.279 1.00 94.50 85 LEU A O 1
ATOM 626 N N . ASN A 1 86 ? 11.781 -12.916 -8.923 1.00 93.69 86 ASN A N 1
ATOM 627 C CA . ASN A 1 86 ? 12.030 -13.433 -7.587 1.00 93.69 86 ASN A CA 1
ATOM 628 C C . ASN A 1 86 ? 13.531 -13.540 -7.328 1.00 93.69 86 ASN A C 1
ATOM 630 O O . ASN A 1 86 ? 14.337 -13.565 -8.256 1.00 93.69 86 ASN A O 1
ATOM 634 N N . TRP A 1 87 ? 13.903 -13.603 -6.057 1.00 90.12 87 TRP A N 1
ATOM 635 C CA . TRP A 1 87 ? 15.275 -13.808 -5.627 1.00 90.12 87 TRP A CA 1
ATOM 636 C C . TRP A 1 87 ? 15.335 -14.575 -4.299 1.00 90.12 87 TRP A C 1
ATOM 638 O O . TRP A 1 87 ? 14.479 -14.383 -3.421 1.00 90.12 87 TRP A O 1
ATOM 648 N N . PRO A 1 88 ? 16.351 -15.441 -4.124 1.00 80.44 88 PRO A N 1
ATOM 649 C CA . PRO A 1 88 ? 16.543 -16.191 -2.892 1.00 80.44 88 PRO A CA 1
ATOM 650 C C . PRO A 1 88 ? 17.035 -15.289 -1.754 1.00 80.44 88 PRO A C 1
ATOM 652 O O . PRO A 1 88 ? 17.627 -14.233 -1.977 1.00 80.44 88 PRO A O 1
ATOM 655 N N . GLU A 1 89 ? 16.787 -15.720 -0.513 1.00 74.62 89 GLU A N 1
ATOM 656 C CA . GLU A 1 89 ? 17.410 -15.175 0.711 1.00 74.62 89 GLU A CA 1
ATOM 657 C C . GLU A 1 89 ? 17.258 -13.658 0.922 1.00 74.62 89 GLU A C 1
ATOM 659 O O . GLU A 1 89 ? 17.988 -13.062 1.709 1.00 74.62 89 GLU A O 1
ATOM 664 N N . ARG A 1 90 ? 16.283 -13.025 0.252 1.00 73.38 90 ARG A N 1
ATOM 665 C CA . ARG A 1 90 ? 16.086 -11.563 0.250 1.00 73.38 90 ARG A CA 1
ATOM 666 C C . ARG A 1 90 ? 17.269 -10.798 -0.367 1.00 73.38 90 ARG A C 1
ATOM 668 O O . ARG A 1 90 ? 17.411 -9.607 -0.115 1.00 73.38 90 ARG A O 1
ATOM 675 N N . ASN A 1 91 ? 18.082 -11.462 -1.189 1.00 80.94 91 ASN A N 1
ATOM 676 C CA . ASN A 1 91 ? 19.180 -10.850 -1.923 1.00 80.94 91 ASN A CA 1
ATOM 677 C C . ASN A 1 91 ? 18.780 -10.532 -3.380 1.00 80.94 91 ASN A C 1
ATOM 679 O O . ASN A 1 91 ? 18.821 -11.436 -4.219 1.00 80.94 91 ASN A O 1
ATOM 683 N N . PRO A 1 92 ? 18.438 -9.274 -3.712 1.00 78.38 92 PRO A N 1
ATOM 684 C CA . PRO A 1 92 ? 17.981 -8.910 -5.051 1.00 78.38 92 PRO A CA 1
ATOM 685 C C . PRO A 1 92 ? 19.052 -9.131 -6.133 1.00 78.38 92 PRO A C 1
ATOM 687 O O . PRO A 1 92 ? 18.702 -9.333 -7.289 1.00 78.38 92 PRO A O 1
ATOM 690 N N . ASP A 1 93 ? 20.341 -9.223 -5.789 1.00 77.50 93 ASP A N 1
ATOM 691 C CA . ASP A 1 93 ? 21.425 -9.532 -6.738 1.00 77.50 93 ASP A CA 1
ATOM 692 C C . ASP A 1 93 ? 21.238 -10.871 -7.467 1.00 77.50 93 ASP A C 1
ATOM 694 O O . ASP A 1 93 ? 21.816 -11.083 -8.533 1.00 77.50 93 ASP A O 1
ATOM 698 N N . GLY A 1 94 ? 20.472 -11.788 -6.871 1.00 77.50 94 GLY A N 1
ATOM 699 C CA . GLY A 1 94 ? 20.109 -13.081 -7.444 1.00 77.50 94 GLY A CA 1
ATOM 700 C C . GLY A 1 94 ? 18.767 -13.075 -8.174 1.00 77.50 94 GLY A C 1
ATOM 701 O O . GLY A 1 94 ? 18.161 -14.139 -8.278 1.00 77.50 94 GLY A O 1
ATOM 702 N N . ALA A 1 95 ? 18.271 -11.912 -8.612 1.00 87.19 95 ALA A N 1
ATOM 703 C CA . ALA A 1 95 ? 16.991 -11.803 -9.301 1.00 87.19 95 ALA A CA 1
ATOM 704 C C . ALA A 1 95 ? 16.933 -12.693 -10.547 1.00 87.19 95 ALA A C 1
ATOM 706 O O . ALA A 1 95 ? 17.851 -12.705 -11.368 1.00 87.19 95 ALA A O 1
ATOM 707 N N . GLN A 1 96 ? 15.821 -13.403 -10.700 1.00 90.31 96 GLN A N 1
ATOM 708 C CA . GLN A 1 96 ? 15.500 -14.260 -11.836 1.00 90.31 96 GLN A CA 1
ATOM 709 C C . GLN A 1 96 ? 14.071 -13.984 -12.292 1.00 90.31 96 GLN A C 1
ATOM 711 O O . GLN A 1 96 ? 13.201 -13.706 -11.465 1.00 90.31 96 GLN A O 1
ATOM 716 N N . ILE A 1 97 ? 13.835 -14.083 -13.601 1.00 93.12 97 ILE A N 1
ATOM 717 C CA . ILE A 1 97 ? 12.479 -14.065 -14.155 1.00 93.12 97 ILE A CA 1
ATOM 718 C C . ILE A 1 97 ? 11.827 -15.413 -13.834 1.00 93.12 97 ILE A C 1
ATOM 720 O O . ILE A 1 97 ? 12.385 -16.462 -14.153 1.00 93.12 97 ILE A O 1
ATOM 724 N N . VAL A 1 98 ? 10.652 -15.373 -13.216 1.00 95.06 98 VAL A N 1
ATOM 725 C CA . VAL A 1 98 ? 9.834 -16.539 -12.853 1.00 95.06 98 VAL A CA 1
ATOM 726 C C . VAL A 1 98 ? 8.422 -16.398 -13.429 1.00 95.06 98 VAL A C 1
ATOM 728 O O . VAL A 1 98 ? 8.033 -15.313 -13.873 1.00 95.06 98 VAL A O 1
ATOM 731 N N . ASP A 1 99 ? 7.640 -17.482 -13.443 1.00 96.69 99 ASP A N 1
ATOM 732 C CA . ASP A 1 99 ? 6.213 -17.388 -13.773 1.00 96.69 99 ASP A CA 1
ATOM 733 C C . ASP A 1 99 ? 5.505 -16.591 -12.667 1.00 96.69 99 ASP A C 1
ATOM 735 O O . ASP A 1 99 ? 5.708 -16.843 -11.482 1.00 96.69 99 ASP A O 1
ATOM 739 N N . CYS A 1 100 ? 4.657 -15.629 -13.033 1.00 97.06 100 CYS A N 1
ATOM 740 C CA . CYS A 1 100 ? 3.901 -14.841 -12.060 1.00 97.06 100 CYS A CA 1
ATOM 741 C C . CYS A 1 100 ? 2.955 -15.696 -11.201 1.00 97.06 100 CYS A C 1
ATOM 743 O O . CYS A 1 100 ? 2.504 -15.240 -10.156 1.00 97.06 100 CYS A O 1
ATOM 745 N N . LYS A 1 101 ? 2.612 -16.918 -11.627 1.00 96.88 101 LYS A N 1
ATOM 746 C CA . LYS A 1 101 ? 1.851 -17.878 -10.812 1.00 96.88 101 LYS A CA 1
ATOM 747 C C . LYS A 1 101 ? 2.666 -18.432 -9.646 1.00 96.88 101 LYS A C 1
ATOM 749 O O . LYS A 1 101 ? 2.072 -18.830 -8.646 1.00 96.88 101 LYS A O 1
ATOM 754 N N . ASP A 1 102 ? 3.987 -18.439 -9.778 1.00 96.69 102 ASP A N 1
ATOM 755 C CA . ASP A 1 102 ? 4.905 -18.802 -8.711 1.00 96.69 102 ASP A CA 1
ATOM 756 C C . ASP A 1 102 ? 5.163 -17.600 -7.795 1.00 96.69 102 ASP A C 1
ATOM 758 O O . ASP A 1 102 ? 4.840 -16.446 -8.107 1.00 96.69 102 ASP A O 1
ATOM 762 N N . GLU A 1 103 ? 5.739 -17.873 -6.624 1.00 95.25 103 GLU A N 1
ATOM 763 C CA . GLU A 1 103 ? 6.129 -16.816 -5.698 1.00 95.25 103 GLU A CA 1
ATOM 764 C C . GLU A 1 103 ? 7.146 -15.880 -6.353 1.00 95.25 103 GLU A C 1
ATOM 766 O O . GLU A 1 103 ? 8.189 -16.304 -6.856 1.00 95.25 103 GLU A O 1
ATOM 771 N N . HIS A 1 104 ? 6.858 -14.588 -6.295 1.00 95.75 104 HIS A N 1
ATOM 772 C CA . HIS A 1 104 ? 7.737 -13.528 -6.759 1.00 95.75 104 HIS A CA 1
ATOM 773 C C . HIS A 1 104 ? 7.587 -12.293 -5.876 1.00 95.75 104 HIS A C 1
ATOM 775 O O . HIS A 1 104 ? 6.700 -12.212 -5.029 1.00 95.75 104 HIS A O 1
ATOM 781 N N . ARG A 1 105 ? 8.519 -11.351 -6.006 1.00 94.75 105 ARG A N 1
ATOM 782 C CA . ARG A 1 105 ? 8.628 -10.185 -5.111 1.00 94.75 105 ARG A CA 1
ATOM 783 C C . ARG A 1 105 ? 8.484 -8.859 -5.841 1.00 94.75 105 ARG A C 1
ATOM 785 O O . ARG A 1 105 ? 8.277 -7.833 -5.196 1.00 94.75 105 ARG A O 1
ATOM 792 N N . PHE A 1 106 ? 8.599 -8.878 -7.165 1.00 95.19 106 PHE A N 1
ATOM 793 C CA . PHE A 1 106 ? 8.492 -7.697 -8.004 1.00 95.19 106 PHE A CA 1
ATOM 794 C C . PHE A 1 106 ? 7.825 -8.053 -9.331 1.00 95.19 106 PHE A C 1
ATOM 796 O O . PHE A 1 106 ? 8.228 -9.016 -9.979 1.00 95.19 106 PHE A O 1
ATOM 803 N N . GLU A 1 107 ? 6.839 -7.270 -9.751 1.00 97.00 107 GLU A N 1
ATOM 804 C CA . GLU A 1 107 ? 6.248 -7.353 -11.089 1.00 97.00 107 GLU A CA 1
ATOM 805 C C . GLU A 1 107 ? 6.670 -6.130 -11.901 1.00 97.00 107 GLU A C 1
ATOM 807 O O . GLU A 1 107 ? 6.443 -4.989 -11.492 1.00 97.00 107 GLU A O 1
ATOM 812 N N . VAL A 1 108 ? 7.293 -6.359 -13.054 1.00 96.94 108 VAL A N 1
ATOM 813 C CA . VAL A 1 108 ? 7.804 -5.293 -13.918 1.00 96.94 108 VAL A CA 1
ATOM 814 C C . VAL A 1 108 ? 6.641 -4.658 -14.674 1.00 96.94 108 VAL A C 1
ATOM 816 O O . VAL A 1 108 ? 5.965 -5.315 -15.458 1.00 96.94 108 VAL A O 1
ATOM 819 N N . ALA A 1 109 ? 6.434 -3.358 -14.491 1.00 97.25 109 ALA A N 1
ATOM 820 C CA . ALA A 1 109 ? 5.479 -2.573 -15.268 1.00 97.25 109 ALA A CA 1
ATOM 821 C C . ALA A 1 109 ? 6.125 -1.998 -16.536 1.00 97.25 109 ALA A C 1
ATOM 823 O O . ALA A 1 109 ? 5.492 -1.944 -17.588 1.00 97.25 109 ALA A O 1
ATOM 824 N N . GLU A 1 110 ? 7.391 -1.581 -16.448 1.00 95.38 110 GLU A N 1
ATOM 825 C CA . GLU A 1 110 ? 8.132 -1.002 -17.568 1.00 95.38 110 GLU A CA 1
ATOM 826 C C . GLU A 1 110 ? 9.646 -1.106 -17.375 1.00 95.38 110 GLU A C 1
ATOM 828 O O . GLU A 1 110 ? 10.157 -0.953 -16.268 1.00 95.38 110 GLU A O 1
ATOM 833 N N . SER A 1 111 ? 10.365 -1.310 -18.479 1.00 93.00 111 SER A N 1
ATOM 834 C CA . SER A 1 111 ? 11.818 -1.146 -18.554 1.00 93.00 111 SER A CA 1
ATOM 835 C C . SER A 1 111 ? 12.123 0.206 -19.198 1.00 93.00 111 SER A C 1
ATOM 837 O O . SER A 1 111 ? 12.000 0.350 -20.416 1.00 93.00 111 SER A O 1
ATOM 839 N N . VAL A 1 112 ? 12.560 1.174 -18.400 1.00 90.25 112 VAL A N 1
ATOM 840 C CA . VAL A 1 112 ? 12.888 2.530 -18.846 1.00 90.25 112 VAL A CA 1
ATOM 841 C C . VAL A 1 112 ? 14.375 2.612 -19.173 1.00 90.25 112 VAL A C 1
ATOM 843 O O . VAL A 1 112 ? 15.214 2.378 -18.309 1.00 90.25 112 VAL A O 1
ATOM 846 N N . ASP A 1 113 ? 14.722 2.959 -20.411 1.00 89.75 113 ASP A N 1
ATOM 847 C CA . ASP A 1 113 ? 16.104 3.279 -20.781 1.00 89.75 113 ASP A CA 1
ATOM 848 C C . ASP A 1 113 ? 16.372 4.765 -20.540 1.00 89.75 113 ASP A C 1
ATOM 850 O O . ASP A 1 113 ? 15.922 5.622 -21.309 1.00 89.75 113 ASP A O 1
ATOM 854 N N . MET A 1 114 ? 17.128 5.082 -19.486 1.00 88.00 114 MET A N 1
ATOM 855 C CA . MET A 1 114 ? 17.345 6.472 -19.089 1.00 88.00 114 MET A CA 1
ATOM 856 C C . MET A 1 114 ? 18.161 7.265 -20.126 1.00 88.00 114 MET A C 1
ATOM 858 O O . MET A 1 114 ? 18.100 8.490 -20.146 1.00 88.00 114 MET A O 1
ATOM 862 N N . ARG A 1 115 ? 18.860 6.606 -21.063 1.00 88.75 115 ARG A N 1
ATOM 863 C CA . ARG A 1 115 ? 19.598 7.284 -22.152 1.00 88.75 115 ARG A CA 1
ATOM 864 C C . ARG A 1 115 ? 18.683 7.964 -23.165 1.00 88.75 115 ARG A C 1
ATOM 866 O O . ARG A 1 115 ? 19.148 8.772 -23.962 1.00 88.75 115 ARG A O 1
ATOM 873 N N . THR A 1 116 ? 17.402 7.606 -23.172 1.00 88.56 116 THR A N 1
ATOM 874 C CA . THR A 1 116 ? 16.413 8.208 -24.072 1.00 88.56 116 THR A CA 1
ATOM 875 C C . THR A 1 116 ? 15.989 9.607 -23.626 1.00 88.56 116 THR A C 1
ATOM 877 O O . THR A 1 116 ? 15.462 10.366 -24.441 1.00 88.56 116 THR A O 1
ATOM 880 N N . PHE A 1 117 ? 16.252 9.980 -22.368 1.00 86.31 117 PHE A N 1
ATOM 881 C CA . PHE A 1 117 ? 15.989 11.330 -21.881 1.00 86.31 117 PHE A CA 1
ATOM 882 C C . PHE A 1 117 ? 17.095 12.288 -22.339 1.00 86.31 117 PHE A C 1
ATOM 884 O O . PHE A 1 117 ? 18.280 11.962 -22.239 1.00 86.31 117 PHE A O 1
ATOM 891 N N . PRO A 1 118 ? 16.734 13.479 -22.846 1.00 83.62 118 PRO A N 1
ATOM 892 C CA . PRO A 1 118 ? 17.713 14.445 -23.319 1.00 83.62 118 PRO A CA 1
ATOM 893 C C . PRO A 1 118 ? 18.552 15.001 -22.160 1.00 83.62 118 PRO A C 1
ATOM 895 O O . PRO A 1 118 ? 18.049 15.218 -21.061 1.00 83.62 118 PRO A O 1
ATOM 898 N N . GLY A 1 119 ? 19.820 15.309 -22.436 1.00 85.56 119 GLY A N 1
ATOM 899 C CA . GLY A 1 119 ? 20.742 15.925 -21.479 1.00 85.56 119 GLY A CA 1
ATOM 900 C C . GLY A 1 119 ? 21.933 15.035 -21.126 1.00 85.56 119 GLY A C 1
ATOM 901 O O . GLY A 1 119 ? 22.116 13.956 -21.682 1.00 85.56 119 GLY A O 1
ATOM 902 N N . SER A 1 120 ? 22.779 15.515 -20.213 1.00 87.75 120 SER A N 1
ATOM 903 C CA . SER A 1 120 ? 23.985 14.804 -19.770 1.00 87.75 120 SER A CA 1
ATOM 904 C C . SER A 1 120 ? 23.773 13.942 -18.523 1.00 87.75 120 SER A C 1
ATOM 906 O O . SER A 1 120 ? 24.676 13.195 -18.164 1.00 87.75 120 SER A O 1
ATOM 908 N N . GLU A 1 121 ? 22.605 14.021 -17.871 1.00 87.12 121 GLU A N 1
ATOM 909 C CA . GLU A 1 121 ? 22.314 13.339 -16.596 1.00 87.12 121 GLU A CA 1
ATOM 910 C C . GLU A 1 121 ? 22.508 11.816 -16.673 1.00 87.12 121 GLU A C 1
ATOM 912 O O . GLU A 1 121 ? 22.959 11.200 -15.714 1.00 87.12 121 GLU A O 1
ATOM 917 N N . TYR A 1 122 ? 22.225 11.214 -17.831 1.00 89.12 122 TYR A N 1
ATOM 918 C CA . TYR A 1 122 ? 22.336 9.768 -18.059 1.00 89.12 122 TYR A CA 1
ATOM 919 C C . TYR A 1 122 ? 23.345 9.417 -19.156 1.00 89.12 122 TYR A C 1
ATOM 921 O O . TYR A 1 122 ? 23.327 8.313 -19.702 1.00 89.12 122 TYR A O 1
ATOM 929 N N . GLY A 1 123 ? 24.239 10.360 -19.472 1.00 86.94 123 GLY A N 1
ATOM 930 C CA . GLY A 1 123 ? 25.295 10.187 -20.463 1.00 86.94 123 GLY A CA 1
ATOM 931 C C . GLY A 1 123 ? 26.314 9.099 -20.090 1.00 86.94 123 GLY A C 1
ATOM 932 O O . GLY A 1 123 ? 26.302 8.577 -18.968 1.00 86.94 123 GLY A O 1
ATOM 933 N N . PRO A 1 124 ? 27.223 8.749 -21.017 1.00 85.50 124 PRO A N 1
ATOM 934 C CA . PRO A 1 124 ? 28.229 7.706 -20.798 1.00 85.50 124 PRO A CA 1
ATOM 935 C C . PRO A 1 124 ? 29.138 8.006 -19.596 1.00 85.50 124 PRO A C 1
ATOM 937 O O . PRO A 1 124 ? 29.400 7.106 -18.804 1.00 85.50 124 PRO A O 1
ATOM 940 N N . ASP A 1 125 ? 29.506 9.275 -19.402 1.00 87.44 125 ASP A N 1
ATOM 941 C CA . ASP A 1 125 ? 30.393 9.732 -18.321 1.00 87.44 125 ASP A CA 1
ATOM 942 C C . ASP A 1 125 ? 29.634 10.272 -17.093 1.00 87.44 125 ASP A C 1
ATOM 944 O O . ASP A 1 125 ? 30.223 10.903 -16.217 1.00 87.44 125 ASP A O 1
ATOM 948 N N . ALA A 1 126 ? 28.312 10.080 -17.034 1.00 90.31 126 ALA A N 1
ATOM 949 C CA . ALA A 1 126 ? 27.505 10.559 -15.917 1.00 90.31 126 ALA A CA 1
ATOM 950 C C . ALA A 1 126 ? 27.797 9.774 -14.631 1.00 90.31 126 ALA A C 1
ATOM 952 O O . ALA A 1 126 ? 27.854 8.541 -14.643 1.00 90.31 126 ALA A O 1
ATOM 953 N N . GLU A 1 127 ? 27.896 10.478 -13.503 1.00 91.62 127 GLU A N 1
ATOM 954 C CA . GLU A 1 127 ? 27.916 9.839 -12.186 1.00 91.62 127 GLU A CA 1
ATOM 955 C C . GLU A 1 127 ? 26.575 9.145 -11.885 1.00 91.62 127 GLU A C 1
ATOM 957 O O . GLU A 1 127 ? 25.534 9.571 -12.394 1.00 91.62 127 GLU A O 1
ATOM 962 N N . PRO A 1 128 ? 26.565 8.084 -11.057 1.00 87.88 128 PRO A N 1
ATOM 963 C CA . PRO A 1 128 ? 25.326 7.471 -10.598 1.00 87.88 128 PRO A CA 1
ATOM 964 C C . PRO A 1 128 ? 24.420 8.472 -9.867 1.00 87.88 128 PRO A C 1
ATOM 966 O O . PRO A 1 128 ? 24.915 9.367 -9.171 1.00 87.88 128 PRO A O 1
ATOM 969 N N . PRO A 1 129 ? 23.089 8.319 -9.979 1.00 86.81 129 PRO A N 1
ATOM 970 C CA . PRO A 1 129 ? 22.146 9.200 -9.309 1.00 86.81 129 PRO A CA 1
ATOM 971 C C . PRO A 1 129 ? 22.274 9.090 -7.784 1.00 86.81 129 PRO A C 1
ATOM 973 O O . PRO A 1 129 ? 22.438 8.006 -7.224 1.00 86.81 129 PRO A O 1
ATOM 976 N N . SER A 1 130 ? 22.155 10.225 -7.092 1.00 87.44 130 SER A N 1
ATOM 977 C CA . SER A 1 130 ? 22.105 10.244 -5.627 1.00 87.44 130 SER A CA 1
ATOM 978 C C . SER A 1 130 ? 20.831 9.555 -5.108 1.00 87.44 130 SER A C 1
ATOM 980 O O . SER A 1 130 ? 19.833 9.508 -5.831 1.00 87.44 130 SER A O 1
ATOM 982 N N . PRO A 1 131 ? 20.784 9.096 -3.842 1.00 83.44 131 PRO A N 1
ATOM 983 C CA . PRO A 1 131 ? 19.569 8.514 -3.266 1.00 83.44 131 PRO A CA 1
ATOM 984 C C . PRO A 1 131 ? 18.333 9.419 -3.387 1.00 83.44 131 PRO A C 1
ATOM 986 O O . PRO A 1 131 ? 17.250 8.946 -3.717 1.00 83.44 131 PRO A O 1
ATOM 989 N N . ALA A 1 132 ? 18.494 10.732 -3.199 1.00 85.38 132 ALA A N 1
ATOM 990 C CA . ALA A 1 132 ? 17.404 11.690 -3.383 1.00 85.38 132 ALA A CA 1
ATOM 991 C C . ALA A 1 132 ? 16.935 11.755 -4.847 1.00 85.38 132 ALA A C 1
ATOM 993 O O . ALA A 1 132 ? 15.734 11.802 -5.111 1.00 85.38 132 ALA A O 1
ATOM 994 N N . ARG A 1 133 ? 17.863 11.704 -5.813 1.00 88.12 133 ARG A N 1
ATOM 995 C CA . ARG A 1 133 ? 17.501 11.698 -7.235 1.00 88.12 133 ARG A CA 1
ATOM 996 C C . ARG A 1 133 ? 16.839 10.386 -7.649 1.00 88.12 133 ARG A C 1
ATOM 998 O O . ARG A 1 133 ? 15.875 10.415 -8.399 1.00 88.12 133 ARG A O 1
ATOM 1005 N N . ILE A 1 134 ? 17.289 9.255 -7.114 1.00 83.06 134 ILE A N 1
ATOM 1006 C CA . ILE A 1 134 ? 16.652 7.942 -7.289 1.00 83.06 134 ILE A CA 1
ATOM 1007 C C . ILE A 1 134 ? 15.180 7.988 -6.855 1.00 83.06 134 ILE A C 1
ATOM 1009 O O . ILE A 1 134 ? 14.309 7.503 -7.578 1.00 83.06 134 ILE A O 1
ATOM 1013 N N . GLN A 1 135 ? 14.884 8.616 -5.712 1.00 82.75 135 GLN A N 1
ATOM 1014 C CA . GLN A 1 135 ? 13.503 8.788 -5.255 1.00 82.75 135 GLN A CA 1
ATOM 1015 C C . GLN A 1 135 ? 12.684 9.650 -6.223 1.00 82.75 135 GLN A C 1
ATOM 1017 O O . GLN A 1 135 ? 11.556 9.291 -6.551 1.00 82.75 135 GLN A O 1
ATOM 1022 N N . GLN A 1 136 ? 13.259 10.744 -6.728 1.00 86.19 136 GLN A N 1
ATOM 1023 C CA . GLN A 1 136 ? 12.602 11.591 -7.727 1.00 86.19 136 GLN A CA 1
ATOM 1024 C C . GLN A 1 136 ? 12.349 10.848 -9.044 1.00 86.19 136 GLN A C 1
ATOM 1026 O O . GLN A 1 136 ? 11.232 10.894 -9.546 1.00 86.19 136 GLN A O 1
ATOM 1031 N N . ILE A 1 137 ? 13.325 10.096 -9.566 1.00 84.69 137 ILE A N 1
ATOM 1032 C CA . ILE A 1 137 ? 13.159 9.274 -10.777 1.00 84.69 137 ILE A CA 1
ATOM 1033 C C . ILE A 1 137 ? 12.018 8.270 -10.579 1.00 84.69 137 ILE A C 1
ATOM 1035 O O . ILE A 1 137 ? 11.173 8.113 -11.458 1.00 84.69 137 ILE A O 1
ATOM 1039 N N . SER A 1 138 ? 11.942 7.629 -9.409 1.00 84.69 138 SER A N 1
ATOM 1040 C CA . SER A 1 138 ? 10.843 6.715 -9.088 1.00 84.69 138 SER A CA 1
ATOM 1041 C C . SER A 1 138 ? 9.475 7.411 -9.118 1.00 84.69 138 SER A C 1
ATOM 1043 O O . SER A 1 138 ? 8.494 6.805 -9.546 1.00 84.69 138 SER A O 1
ATOM 1045 N N . GLN A 1 139 ? 9.384 8.664 -8.670 1.00 85.31 139 GLN A N 1
ATOM 1046 C CA . GLN A 1 139 ? 8.137 9.436 -8.699 1.00 85.31 139 GLN A CA 1
ATOM 1047 C C . GLN A 1 139 ? 7.789 9.895 -10.123 1.00 85.31 139 GLN A C 1
ATOM 1049 O O . GLN A 1 139 ? 6.657 9.724 -10.563 1.00 85.31 139 GLN A O 1
ATOM 1054 N N . GLU A 1 140 ? 8.768 10.428 -10.855 1.00 86.75 140 GLU A N 1
ATOM 1055 C CA . GLU A 1 140 ? 8.602 10.977 -12.205 1.00 86.75 140 GLU A CA 1
ATOM 1056 C C . GLU A 1 140 ? 8.294 9.885 -13.240 1.00 86.75 140 GLU A C 1
ATOM 1058 O O . GLU A 1 140 ? 7.377 10.032 -14.047 1.00 86.75 140 GLU A O 1
ATOM 1063 N N . GLN A 1 141 ? 9.049 8.783 -13.214 1.00 89.25 141 GLN A N 1
ATOM 1064 C CA . GLN A 1 141 ? 9.009 7.753 -14.254 1.00 89.25 141 GLN A CA 1
ATOM 1065 C C . GLN A 1 141 ? 8.115 6.578 -13.859 1.00 89.25 141 GLN A C 1
ATOM 1067 O O . GLN A 1 141 ? 7.199 6.203 -14.596 1.00 89.25 141 GLN A O 1
ATOM 1072 N N . CYS A 1 142 ? 8.329 6.004 -12.671 1.00 93.19 142 CYS A N 1
ATOM 1073 C CA . CYS A 1 142 ? 7.665 4.750 -12.320 1.00 93.19 142 CYS A CA 1
ATOM 1074 C C . CYS A 1 142 ? 6.182 4.914 -11.993 1.00 93.19 142 CYS A C 1
ATOM 1076 O O . CYS A 1 142 ? 5.400 4.003 -12.267 1.00 93.19 142 CYS A O 1
ATOM 1078 N N . GLN A 1 143 ? 5.753 6.075 -11.489 1.00 90.81 143 GLN A N 1
ATOM 1079 C CA . GLN A 1 143 ? 4.329 6.318 -11.262 1.00 90.81 143 GLN A CA 1
ATOM 1080 C C . GLN A 1 143 ? 3.533 6.328 -12.573 1.00 90.81 143 GLN A C 1
ATOM 1082 O O . GLN A 1 143 ? 2.476 5.698 -12.656 1.00 90.81 143 GLN A O 1
ATOM 1087 N N . ALA A 1 144 ? 4.033 7.014 -13.604 1.00 91.88 144 ALA A N 1
ATOM 1088 C CA . ALA A 1 144 ? 3.389 7.051 -14.914 1.00 91.88 144 ALA A CA 1
ATOM 1089 C C . ALA A 1 144 ? 3.405 5.668 -15.588 1.00 91.88 144 ALA A C 1
ATOM 1091 O O . ALA A 1 144 ? 2.376 5.228 -16.109 1.00 91.88 144 ALA A O 1
ATOM 1092 N N . ALA A 1 145 ? 4.538 4.965 -15.507 1.00 94.69 145 ALA A N 1
ATOM 1093 C CA . ALA A 1 145 ? 4.707 3.608 -16.020 1.00 94.69 145 ALA A CA 1
ATOM 1094 C C . ALA A 1 145 ? 3.680 2.628 -15.431 1.00 94.69 145 ALA A C 1
ATOM 1096 O O . ALA A 1 145 ? 2.933 1.981 -16.166 1.00 94.69 145 ALA A O 1
ATOM 1097 N N . VAL A 1 146 ? 3.584 2.565 -14.098 1.00 95.94 146 VAL A N 1
ATOM 1098 C CA . VAL A 1 146 ? 2.674 1.646 -13.396 1.00 95.94 146 VAL A CA 1
ATOM 1099 C C . VAL A 1 146 ? 1.208 1.988 -13.656 1.00 95.94 146 VAL A C 1
ATOM 1101 O O . VAL A 1 146 ? 0.407 1.086 -13.902 1.00 95.94 146 VAL A O 1
ATOM 1104 N N . ARG A 1 147 ? 0.842 3.278 -13.664 1.00 94.69 147 ARG A N 1
ATOM 1105 C CA . ARG A 1 147 ? -0.527 3.705 -14.005 1.00 94.69 147 ARG A CA 1
ATOM 1106 C C . ARG A 1 147 ? -0.924 3.259 -15.410 1.00 94.69 147 ARG A C 1
ATOM 1108 O O . ARG A 1 147 ? -2.042 2.792 -15.604 1.00 94.69 147 ARG A O 1
ATOM 1115 N N . ARG A 1 148 ? -0.016 3.374 -16.384 1.00 95.94 148 ARG A N 1
ATOM 1116 C CA . ARG A 1 148 ? -0.256 2.911 -17.756 1.00 95.94 148 ARG A CA 1
ATOM 1117 C C . ARG A 1 148 ? -0.334 1.388 -17.843 1.00 95.94 148 ARG A C 1
ATOM 1119 O O . ARG A 1 148 ? -1.186 0.885 -18.566 1.00 95.94 148 ARG A O 1
ATOM 1126 N N . TYR A 1 149 ? 0.525 0.680 -17.111 1.00 97.25 149 TYR A N 1
ATOM 1127 C CA . TYR A 1 149 ? 0.557 -0.782 -17.080 1.00 97.25 149 TYR A CA 1
ATOM 1128 C C . TYR A 1 149 ? -0.731 -1.385 -16.503 1.00 97.25 149 TYR A C 1
ATOM 1130 O O . TYR A 1 149 ? -1.334 -2.254 -17.127 1.00 97.25 149 TYR A O 1
ATOM 1138 N N . LEU A 1 150 ? -1.189 -0.897 -15.344 1.00 96.69 150 LEU A N 1
ATOM 1139 C CA . LEU A 1 150 ? -2.408 -1.398 -14.699 1.00 96.69 150 LEU A CA 1
ATOM 1140 C C . LEU A 1 150 ? -3.690 -0.832 -15.331 1.00 96.69 150 LEU A C 1
ATOM 1142 O O . LEU A 1 150 ? -4.741 -1.475 -15.284 1.00 96.69 150 LEU A O 1
ATOM 1146 N N . GLY A 1 151 ? -3.633 0.359 -15.934 1.00 96.12 151 GLY A N 1
ATOM 1147 C CA . GLY A 1 151 ? -4.776 0.985 -16.593 1.00 96.12 151 GLY A CA 1
ATOM 1148 C C . GLY A 1 151 ? -5.987 1.091 -15.650 1.00 96.12 151 GLY A C 1
ATOM 1149 O O . GLY A 1 151 ? -5.840 1.584 -14.531 1.00 96.12 151 GLY A O 1
ATOM 1150 N N . PRO A 1 152 ? -7.180 0.600 -16.043 1.00 94.88 152 PRO A N 1
ATOM 1151 C CA . PRO A 1 152 ? -8.364 0.593 -15.177 1.00 94.88 152 PRO A CA 1
ATOM 1152 C C . PRO A 1 152 ? -8.202 -0.202 -13.874 1.00 94.88 152 PRO A C 1
ATOM 1154 O O . PRO A 1 152 ? -8.992 -0.010 -12.959 1.00 94.88 152 PRO A O 1
ATOM 1157 N N . ARG A 1 153 ? -7.205 -1.095 -13.787 1.00 96.44 153 ARG A N 1
ATOM 1158 C CA . ARG A 1 153 ? -6.889 -1.894 -12.594 1.00 96.44 153 ARG A CA 1
ATOM 1159 C C . ARG A 1 153 ? -5.951 -1.179 -11.623 1.00 96.44 153 ARG A C 1
ATOM 1161 O O . ARG A 1 153 ? -5.565 -1.771 -10.625 1.00 96.44 153 ARG A O 1
ATOM 1168 N N . PHE A 1 154 ? -5.539 0.056 -11.901 1.00 95.81 154 PHE A N 1
ATOM 1169 C CA . PHE A 1 154 ? -4.702 0.815 -10.977 1.00 95.81 154 PHE A CA 1
ATOM 1170 C C . PHE A 1 154 ? -5.518 1.257 -9.754 1.00 95.81 154 PHE A C 1
ATOM 1172 O O . PHE A 1 154 ? -6.362 2.147 -9.871 1.00 95.81 154 PHE A O 1
ATOM 1179 N N . ASP A 1 155 ? -5.241 0.681 -8.581 1.00 95.44 155 ASP A N 1
ATOM 1180 C CA . ASP A 1 155 ? -5.804 1.163 -7.319 1.00 95.44 155 ASP A CA 1
ATOM 1181 C C . ASP A 1 155 ? -4.837 2.156 -6.641 1.00 95.44 155 ASP A C 1
ATOM 1183 O O . ASP A 1 155 ? -3.750 1.755 -6.218 1.00 95.44 155 ASP A O 1
ATOM 1187 N N . PRO A 1 156 ? -5.195 3.447 -6.484 1.00 91.19 156 PRO A N 1
ATOM 1188 C CA . PRO A 1 156 ? -4.361 4.399 -5.746 1.00 91.19 156 PRO A CA 1
ATOM 1189 C C . PRO A 1 156 ? -4.206 4.045 -4.257 1.00 91.19 156 PRO A C 1
ATOM 1191 O O . PRO A 1 156 ? -3.273 4.528 -3.620 1.00 91.19 156 PRO A O 1
ATOM 1194 N N . ASN A 1 157 ? -5.091 3.205 -3.714 1.00 92.62 157 ASN A N 1
ATOM 1195 C CA . ASN A 1 157 ? -5.053 2.706 -2.342 1.00 92.62 157 ASN A CA 1
ATOM 1196 C C . ASN A 1 157 ? -4.613 1.236 -2.271 1.00 92.62 157 ASN A C 1
ATOM 1198 O O . ASN A 1 157 ? -4.937 0.554 -1.302 1.00 92.62 157 ASN A O 1
ATOM 1202 N N . SER A 1 158 ? -3.869 0.753 -3.270 1.00 93.19 158 SER A N 1
ATOM 1203 C CA . SER A 1 158 ? -3.361 -0.620 -3.317 1.00 93.19 158 SER A CA 1
ATOM 1204 C C . SER A 1 158 ? -2.442 -0.949 -2.135 1.00 93.19 158 SER A C 1
ATOM 1206 O O . SER A 1 158 ? -1.673 -0.106 -1.667 1.00 93.19 158 SER A O 1
ATOM 1208 N N . ARG A 1 159 ? -2.463 -2.208 -1.684 1.00 93.19 159 ARG A N 1
ATOM 1209 C CA . ARG A 1 159 ? -1.428 -2.772 -0.798 1.00 93.19 159 ARG A CA 1
ATOM 1210 C C . ARG A 1 159 ? -0.078 -2.933 -1.492 1.00 93.19 159 ARG A C 1
ATOM 1212 O O . ARG A 1 159 ? 0.939 -3.064 -0.817 1.00 93.19 159 ARG A O 1
ATOM 1219 N N . PHE A 1 160 ? -0.067 -2.955 -2.824 1.00 94.31 160 PHE A N 1
ATOM 1220 C CA . PHE A 1 160 ? 1.157 -2.962 -3.613 1.00 94.31 160 PHE A CA 1
ATOM 1221 C C . PHE A 1 160 ? 1.668 -1.536 -3.780 1.00 94.31 160 PHE A C 1
ATOM 1223 O O . PHE A 1 160 ? 0.898 -0.606 -4.017 1.00 94.31 160 PHE A O 1
ATOM 1230 N N . THR A 1 161 ? 2.980 -1.364 -3.682 1.00 91.88 161 THR A N 1
ATOM 1231 C CA . THR A 1 161 ? 3.632 -0.065 -3.839 1.00 91.88 161 THR A CA 1
ATOM 1232 C C . THR A 1 161 ? 4.415 -0.009 -5.137 1.00 91.88 161 THR A C 1
ATOM 1234 O O . THR A 1 161 ? 4.968 -1.007 -5.602 1.00 91.88 161 THR A O 1
ATOM 1237 N N . ILE A 1 162 ? 4.451 1.184 -5.729 1.00 92.56 162 ILE A N 1
ATOM 1238 C CA . ILE A 1 162 ? 5.304 1.474 -6.878 1.00 92.56 162 ILE A CA 1
ATOM 1239 C C . ILE A 1 162 ? 6.751 1.480 -6.391 1.00 92.56 162 ILE A C 1
ATOM 1241 O O . ILE A 1 162 ? 7.090 2.178 -5.436 1.00 92.56 162 ILE A O 1
ATOM 1245 N N . SER A 1 163 ? 7.601 0.718 -7.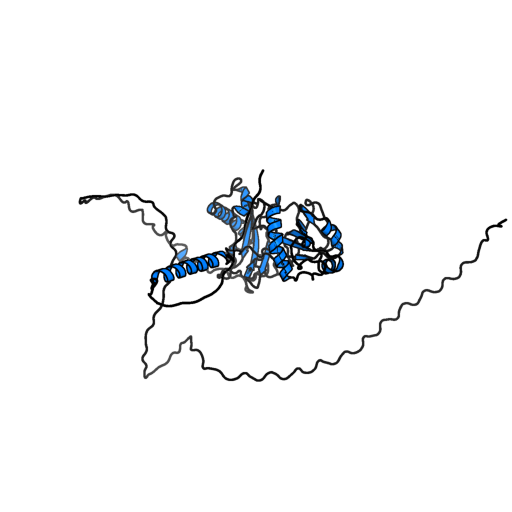064 1.00 89.06 163 SER A N 1
ATOM 1246 C CA . SER A 1 163 ? 9.023 0.618 -6.764 1.00 89.06 163 SER A CA 1
ATOM 1247 C C . SER A 1 163 ? 9.837 0.668 -8.054 1.00 89.06 163 SER A C 1
ATOM 1249 O O . SER A 1 163 ? 9.330 0.448 -9.159 1.00 89.06 163 SER A O 1
ATOM 1251 N N . MET A 1 164 ? 11.112 1.006 -7.899 1.00 88.62 164 MET A N 1
ATOM 1252 C CA . MET A 1 164 ? 12.087 1.053 -8.974 1.00 88.62 164 MET A CA 1
ATOM 1253 C C . MET A 1 164 ? 13.227 0.097 -8.651 1.00 88.62 164 MET A C 1
ATOM 1255 O O . MET A 1 164 ? 13.695 0.039 -7.518 1.00 88.62 164 MET A O 1
ATOM 1259 N N . MET A 1 165 ? 13.722 -0.613 -9.649 1.00 87.44 165 MET A N 1
ATOM 1260 C CA . MET A 1 165 ? 14.893 -1.465 -9.544 1.00 87.44 165 MET A CA 1
ATOM 1261 C C . MET A 1 165 ? 15.954 -1.005 -10.539 1.00 87.44 165 MET A C 1
ATOM 1263 O O . MET A 1 165 ? 15.636 -0.625 -11.665 1.00 87.44 165 MET A O 1
ATOM 1267 N N . TRP A 1 166 ? 17.219 -1.026 -10.125 1.00 85.75 166 TRP A N 1
ATOM 1268 C CA . TRP A 1 166 ? 18.335 -0.578 -10.954 1.00 85.75 166 TRP A CA 1
ATOM 1269 C C . TRP A 1 166 ? 19.621 -1.334 -10.654 1.00 85.75 166 TRP A C 1
ATOM 1271 O O . TRP A 1 166 ? 19.788 -1.880 -9.571 1.00 85.75 166 TRP A O 1
ATOM 1281 N N . SER A 1 167 ? 20.555 -1.346 -11.597 1.00 79.62 167 SER A N 1
ATOM 1282 C CA . SER A 1 167 ? 21.794 -2.139 -11.548 1.00 79.62 167 SER A CA 1
ATOM 1283 C C . SER A 1 167 ? 22.878 -1.620 -10.586 1.00 79.62 167 SER A C 1
ATOM 1285 O O . SER A 1 167 ? 23.991 -2.152 -10.541 1.00 79.62 167 SER A O 1
ATOM 1287 N N . GLY A 1 168 ? 22.598 -0.526 -9.878 1.00 83.31 168 GLY A N 1
ATOM 1288 C CA . GLY A 1 168 ? 23.518 0.100 -8.939 1.00 83.31 168 GLY A CA 1
ATOM 1289 C C . GLY A 1 168 ? 24.735 0.788 -9.557 1.00 83.31 168 GLY A C 1
ATOM 1290 O O . GLY A 1 168 ? 25.061 0.664 -10.740 1.00 83.31 168 GLY A O 1
ATOM 1291 N N . ASP A 1 169 ? 25.462 1.477 -8.684 1.00 85.19 169 ASP A N 1
ATOM 1292 C CA . ASP A 1 169 ? 26.663 2.264 -8.959 1.00 85.19 169 ASP A CA 1
ATOM 1293 C C . ASP A 1 169 ? 27.728 1.562 -9.805 1.00 85.19 169 ASP A C 1
ATOM 1295 O O . ASP A 1 169 ? 28.352 2.171 -10.677 1.00 85.19 169 ASP A O 1
ATOM 1299 N N . LYS A 1 170 ? 27.994 0.284 -9.520 1.00 84.00 170 LYS A N 1
ATOM 1300 C CA . LYS A 1 170 ? 29.076 -0.447 -10.184 1.00 84.00 170 LYS A CA 1
ATOM 1301 C C . LYS A 1 170 ? 28.741 -0.701 -11.650 1.00 84.00 170 LYS A C 1
ATOM 1303 O O . LYS A 1 170 ? 29.569 -0.417 -12.511 1.00 84.00 170 LYS A O 1
ATOM 1308 N N . ALA A 1 171 ? 27.544 -1.213 -11.933 1.00 83.62 171 ALA A N 1
ATOM 1309 C CA . ALA A 1 171 ? 27.105 -1.442 -13.305 1.00 83.62 171 ALA A CA 1
ATOM 1310 C C . ALA A 1 171 ? 26.909 -0.115 -14.054 1.00 83.62 171 ALA A C 1
ATOM 1312 O O . ALA A 1 171 ? 27.278 -0.021 -15.224 1.00 83.62 171 ALA A O 1
ATOM 1313 N N . TRP A 1 172 ? 26.453 0.933 -13.358 1.00 87.44 172 TRP A N 1
ATOM 1314 C CA . TRP A 1 172 ? 26.370 2.281 -13.914 1.00 87.44 172 TRP A CA 1
ATOM 1315 C C . TRP A 1 172 ? 27.725 2.780 -14.423 1.00 87.44 172 TRP A C 1
ATOM 1317 O O . TRP A 1 172 ? 27.848 3.170 -15.584 1.00 87.44 172 TRP A O 1
ATOM 1327 N N . ARG A 1 173 ? 28.763 2.738 -13.579 1.00 87.62 173 ARG A N 1
ATOM 1328 C CA . ARG A 1 173 ? 30.096 3.249 -13.937 1.00 87.62 173 ARG A CA 1
ATOM 1329 C C . ARG A 1 173 ? 30.852 2.342 -14.909 1.00 87.62 173 ARG A C 1
ATOM 1331 O O . ARG A 1 173 ? 31.567 2.842 -15.764 1.00 87.62 173 ARG A O 1
ATOM 1338 N N . GLN A 1 174 ? 30.745 1.020 -14.758 1.00 86.50 174 GLN A N 1
ATOM 1339 C CA . GLN A 1 174 ? 31.626 0.072 -15.459 1.00 86.50 174 GLN A CA 1
ATOM 1340 C C . GLN A 1 174 ? 31.008 -0.532 -16.719 1.00 86.50 174 GLN A C 1
ATOM 1342 O O . GLN A 1 174 ? 31.731 -0.810 -17.670 1.00 86.50 174 GLN A O 1
ATOM 1347 N N . ALA A 1 175 ? 29.695 -0.765 -16.722 1.00 83.94 175 ALA A N 1
ATOM 1348 C CA . ALA A 1 175 ? 28.986 -1.366 -17.852 1.00 83.94 175 ALA A CA 1
ATOM 1349 C C . ALA A 1 175 ? 28.184 -0.334 -18.659 1.00 83.94 175 ALA A C 1
ATOM 1351 O O . ALA A 1 175 ? 27.594 -0.688 -19.676 1.00 83.94 175 ALA A O 1
ATOM 1352 N N . GLY A 1 176 ? 28.147 0.928 -18.211 1.00 85.62 176 GLY A N 1
ATOM 1353 C CA . GLY A 1 176 ? 27.310 1.958 -18.823 1.00 85.62 176 GLY A CA 1
ATOM 1354 C C . GLY A 1 176 ? 25.818 1.641 -18.710 1.00 85.62 176 GLY A C 1
ATOM 1355 O O . GLY A 1 176 ? 25.042 2.101 -19.545 1.00 85.62 176 GLY A O 1
ATOM 1356 N N . GLU A 1 177 ? 25.419 0.837 -17.716 1.00 86.56 177 GLU A N 1
ATOM 1357 C CA . GLU A 1 177 ? 24.019 0.469 -17.522 1.00 86.56 177 GLU A CA 1
ATOM 1358 C C . GLU A 1 177 ? 23.223 1.704 -17.083 1.00 86.56 177 GLU A C 1
ATOM 1360 O O . GLU A 1 177 ? 23.651 2.472 -16.215 1.00 86.56 177 GLU A O 1
ATOM 1365 N N . ARG A 1 178 ? 22.095 1.928 -17.750 1.00 88.50 178 ARG A N 1
ATOM 1366 C CA . ARG A 1 178 ? 21.220 3.099 -17.587 1.00 88.50 178 ARG A CA 1
ATOM 1367 C C . ARG A 1 178 ? 19.749 2.708 -17.613 1.00 88.50 178 ARG A C 1
ATOM 1369 O O . ARG A 1 178 ? 18.894 3.583 -17.554 1.00 88.50 178 ARG A O 1
ATOM 1376 N N . ARG A 1 179 ? 19.424 1.425 -17.743 1.00 88.19 179 ARG A N 1
ATOM 1377 C CA . ARG A 1 179 ? 18.057 0.946 -17.616 1.00 88.19 179 ARG A CA 1
ATOM 1378 C C . ARG A 1 179 ? 17.622 1.038 -16.155 1.00 88.19 179 ARG A C 1
ATOM 1380 O O . ARG A 1 179 ? 18.433 0.889 -15.245 1.00 88.19 179 ARG A O 1
ATOM 1387 N N . MET A 1 180 ? 16.335 1.285 -15.958 1.00 89.31 180 MET A N 1
ATOM 1388 C CA . MET A 1 180 ? 15.616 1.218 -14.690 1.00 89.31 180 MET A CA 1
ATOM 1389 C C . MET A 1 180 ? 14.373 0.355 -14.914 1.00 89.31 180 MET A C 1
ATOM 1391 O O . MET A 1 180 ? 13.668 0.538 -15.907 1.00 89.31 180 MET A O 1
ATOM 1395 N N . LEU A 1 181 ? 14.080 -0.578 -14.013 1.00 92.69 181 LEU A N 1
ATOM 1396 C CA . LEU A 1 181 ? 12.824 -1.325 -14.038 1.00 92.69 181 LEU A CA 1
ATOM 1397 C C . LEU A 1 181 ? 11.843 -0.663 -13.078 1.00 92.69 181 LEU A C 1
ATOM 1399 O O . LEU A 1 181 ? 12.060 -0.641 -11.870 1.00 92.69 181 LEU A O 1
ATOM 1403 N N . CYS A 1 182 ? 10.754 -0.136 -13.614 1.00 94.94 182 CYS A N 1
ATOM 1404 C CA . CYS A 1 182 ? 9.630 0.351 -12.834 1.00 94.94 182 CYS A CA 1
ATOM 1405 C C . CYS A 1 182 ? 8.628 -0.782 -12.643 1.00 94.94 182 CYS A C 1
ATOM 1407 O O . CYS A 1 182 ? 8.326 -1.511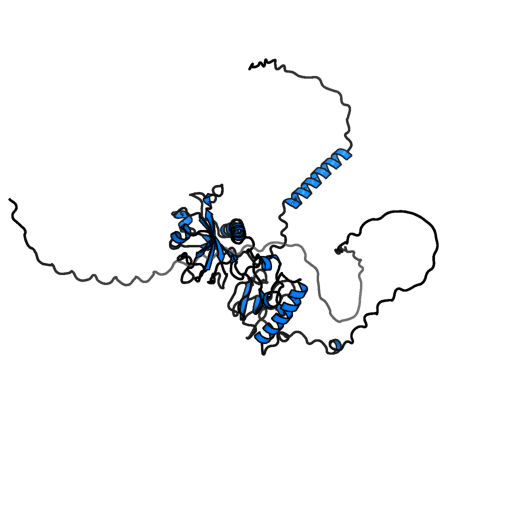 -13.590 1.00 94.94 182 CYS A O 1
ATOM 1409 N N . GLY A 1 183 ? 8.088 -0.933 -11.439 1.00 95.38 183 GLY A N 1
ATOM 1410 C CA . GLY A 1 183 ? 7.202 -2.049 -11.143 1.00 95.38 183 GLY A CA 1
ATOM 1411 C C . GLY A 1 183 ? 6.487 -1.936 -9.811 1.00 95.38 183 GLY A C 1
ATOM 1412 O O . GLY A 1 183 ? 6.435 -0.871 -9.192 1.00 95.38 183 GLY A O 1
ATOM 1413 N N . LEU A 1 184 ? 5.895 -3.053 -9.408 1.00 95.56 184 LEU A N 1
ATOM 1414 C CA . LEU A 1 184 ? 5.079 -3.184 -8.210 1.00 95.56 184 LEU A CA 1
ATOM 1415 C C . LEU A 1 184 ? 5.693 -4.217 -7.270 1.00 95.56 184 LEU A C 1
ATOM 1417 O O . LEU A 1 184 ? 6.173 -5.261 -7.709 1.00 95.56 184 LEU A O 1
ATOM 1421 N N . GLN A 1 185 ? 5.632 -3.939 -5.972 1.00 93.94 185 GLN A N 1
ATOM 1422 C CA . GLN A 1 185 ? 6.064 -4.853 -4.916 1.00 93.94 185 GLN A CA 1
ATOM 1423 C C . GLN A 1 185 ? 5.058 -4.851 -3.763 1.00 93.94 185 GLN A C 1
ATOM 1425 O O . GLN A 1 185 ? 4.331 -3.877 -3.561 1.00 93.94 185 GLN A O 1
ATOM 1430 N N . LEU A 1 186 ? 5.054 -5.916 -2.965 1.00 92.50 186 LEU A N 1
ATOM 1431 C CA . LEU A 1 186 ? 4.347 -5.942 -1.688 1.00 92.50 186 LEU A CA 1
ATOM 1432 C C . LEU A 1 186 ? 5.342 -5.582 -0.571 1.00 92.50 186 LEU A C 1
ATOM 1434 O O . LEU A 1 186 ? 6.262 -6.366 -0.317 1.00 92.50 186 LEU A O 1
ATOM 1438 N N . PRO A 1 187 ? 5.223 -4.411 0.081 1.00 89.69 187 PRO A N 1
ATOM 1439 C CA . PRO A 1 187 ? 6.140 -4.036 1.147 1.00 89.69 187 PRO A CA 1
ATOM 1440 C C . PRO A 1 187 ? 5.955 -4.928 2.381 1.00 89.69 187 PRO A C 1
ATOM 1442 O O . PRO A 1 187 ? 4.857 -5.380 2.705 1.00 89.69 187 PRO A O 1
ATOM 1445 N N . GLY A 1 188 ? 7.053 -5.160 3.086 1.00 86.00 188 GLY A N 1
ATOM 1446 C CA . GLY A 1 188 ? 7.126 -5.936 4.314 1.00 86.00 188 GLY A CA 1
ATOM 1447 C C . GLY A 1 188 ? 8.073 -5.309 5.338 1.00 86.00 188 GLY A C 1
ATOM 1448 O O . GLY A 1 188 ? 8.674 -4.259 5.084 1.00 86.00 188 GLY A O 1
ATOM 1449 N N . PRO A 1 189 ? 8.230 -5.955 6.504 1.00 80.06 189 PRO A N 1
ATOM 1450 C CA . PRO A 1 189 ? 9.049 -5.438 7.593 1.00 80.06 189 PRO A CA 1
ATOM 1451 C C . PRO A 1 189 ? 10.508 -5.247 7.167 1.00 80.06 189 PRO A C 1
ATOM 1453 O O . PRO A 1 189 ? 11.035 -5.999 6.347 1.00 80.06 189 PRO A O 1
ATOM 1456 N N . ASN A 1 190 ? 11.191 -4.276 7.779 1.00 77.06 190 ASN A N 1
ATOM 1457 C CA . ASN A 1 190 ? 12.619 -4.003 7.560 1.00 77.06 190 ASN A CA 1
ATOM 1458 C C . ASN A 1 190 ? 12.986 -3.732 6.085 1.00 77.06 190 ASN A C 1
ATOM 1460 O O . ASN A 1 190 ? 14.026 -4.194 5.617 1.00 77.06 190 ASN A O 1
ATOM 1464 N N . ASN A 1 191 ? 12.131 -3.007 5.353 1.00 76.50 191 ASN A N 1
ATOM 1465 C CA . ASN A 1 191 ? 12.297 -2.684 3.926 1.00 76.50 191 ASN A CA 1
ATOM 1466 C C . ASN A 1 191 ? 12.410 -3.914 3.008 1.00 76.50 191 ASN A C 1
ATOM 1468 O O . ASN A 1 191 ? 13.020 -3.848 1.939 1.00 76.50 191 ASN A O 1
ATOM 1472 N N . GLN A 1 192 ? 11.833 -5.044 3.420 1.00 82.94 192 GLN A N 1
ATOM 1473 C CA . GLN A 1 192 ? 11.813 -6.262 2.616 1.00 82.94 192 GLN A CA 1
ATOM 1474 C C . GLN A 1 192 ? 10.586 -6.312 1.714 1.00 82.94 192 GLN A C 1
ATOM 1476 O O . GLN A 1 192 ? 9.525 -5.801 2.054 1.00 82.94 192 GLN A O 1
ATOM 1481 N N . GLN A 1 193 ? 10.720 -6.996 0.585 1.00 87.69 193 GLN A N 1
ATOM 1482 C CA . GLN A 1 193 ? 9.616 -7.301 -0.318 1.00 87.69 193 GLN A CA 1
ATOM 1483 C C . GLN A 1 193 ? 9.030 -8.649 0.074 1.00 87.69 193 GLN A C 1
ATOM 1485 O O . GLN A 1 193 ? 9.745 -9.656 0.081 1.00 87.69 193 GLN A O 1
ATOM 1490 N N . LEU A 1 194 ? 7.744 -8.688 0.406 1.00 89.75 194 LEU A N 1
ATOM 1491 C CA . LEU A 1 194 ? 7.032 -9.940 0.628 1.00 89.75 194 LEU A CA 1
ATOM 1492 C C . LEU A 1 194 ? 6.831 -10.663 -0.706 1.00 89.75 194 LEU A C 1
ATOM 1494 O O . LEU A 1 194 ? 6.669 -10.033 -1.750 1.00 89.75 194 LEU A O 1
ATOM 1498 N N . ALA A 1 195 ? 6.872 -11.993 -0.659 1.00 93.19 195 ALA A N 1
ATOM 1499 C CA . ALA A 1 195 ? 6.528 -12.798 -1.818 1.00 93.19 195 ALA A CA 1
ATOM 1500 C C . ALA A 1 195 ? 5.005 -12.808 -2.003 1.00 93.19 195 ALA A C 1
ATOM 1502 O O . ALA A 1 195 ? 4.258 -12.826 -1.022 1.00 93.19 195 ALA A O 1
ATOM 1503 N N . PHE A 1 196 ? 4.559 -12.798 -3.251 1.00 94.81 196 PHE A N 1
ATOM 1504 C CA . PHE A 1 196 ? 3.164 -12.943 -3.640 1.00 94.81 196 PHE A CA 1
ATOM 1505 C C . PHE A 1 196 ? 3.063 -13.756 -4.935 1.00 94.81 196 PHE A C 1
ATOM 1507 O O . PHE A 1 196 ? 4.070 -14.042 -5.581 1.00 94.81 196 PHE A O 1
ATOM 1514 N N . THR A 1 197 ? 1.846 -14.169 -5.278 1.00 96.25 197 THR A N 1
ATOM 1515 C CA . THR A 1 197 ? 1.533 -14.943 -6.484 1.00 96.25 197 THR A CA 1
ATOM 1516 C C . THR A 1 197 ? 0.411 -14.264 -7.264 1.00 96.25 197 THR A C 1
ATOM 1518 O O . THR A 1 197 ? -0.436 -13.571 -6.695 1.00 96.25 197 THR A O 1
ATOM 1521 N N . GLY A 1 198 ? 0.397 -14.485 -8.575 1.00 96.56 198 GLY A N 1
ATOM 1522 C CA . GLY A 1 198 ? -0.500 -13.833 -9.523 1.00 96.56 198 GLY A CA 1
ATOM 1523 C C . GLY A 1 198 ? -0.017 -12.448 -9.959 1.00 96.56 198 GLY A C 1
ATOM 1524 O O . GLY A 1 198 ? 0.826 -11.829 -9.318 1.00 96.56 198 GLY A O 1
ATOM 1525 N N . LYS A 1 199 ? -0.574 -11.956 -11.070 1.00 97.00 199 LYS A N 1
ATOM 1526 C CA . LYS A 1 199 ? -0.329 -10.589 -11.548 1.00 97.00 199 LYS A CA 1
ATOM 1527 C C . LYS A 1 199 ? -1.122 -9.584 -10.719 1.00 97.00 199 LYS A C 1
ATOM 1529 O O . LYS A 1 199 ? -2.302 -9.808 -10.455 1.00 97.00 199 LYS A O 1
ATOM 1534 N N . VAL A 1 200 ? -0.533 -8.433 -10.406 1.00 96.69 200 VAL A N 1
ATOM 1535 C CA . VAL A 1 200 ? -1.164 -7.354 -9.628 1.00 96.69 200 VAL A CA 1
ATOM 1536 C C . VAL A 1 200 ? -2.496 -6.903 -10.240 1.00 96.69 200 VAL A C 1
ATOM 1538 O O . VAL A 1 200 ? -3.450 -6.641 -9.513 1.00 96.69 200 VAL A O 1
ATOM 1541 N N . ALA A 1 201 ? -2.606 -6.875 -11.572 1.00 95.19 201 ALA A N 1
ATOM 1542 C CA . ALA A 1 201 ? -3.845 -6.511 -12.268 1.00 95.19 201 ALA A CA 1
ATOM 1543 C C . ALA A 1 201 ? -5.002 -7.521 -12.083 1.00 95.19 201 ALA A C 1
ATOM 1545 O O . ALA A 1 201 ? -6.156 -7.193 -12.374 1.00 95.19 201 ALA A O 1
ATOM 1546 N N . GLU A 1 202 ? -4.701 -8.745 -11.642 1.00 94.00 202 GLU A N 1
ATOM 1547 C CA . GLU A 1 202 ? -5.636 -9.874 -11.550 1.00 94.00 202 GLU A CA 1
ATOM 1548 C C . GLU A 1 202 ? -5.954 -10.285 -10.105 1.00 94.00 202 GLU A C 1
ATOM 1550 O O . GLU A 1 202 ? -6.905 -11.033 -9.875 1.00 94.00 202 GLU A O 1
ATOM 1555 N N . ILE A 1 203 ? -5.192 -9.790 -9.131 1.00 92.81 203 ILE A N 1
ATOM 1556 C CA . ILE A 1 203 ? -5.372 -10.086 -7.707 1.00 92.81 203 ILE A CA 1
ATOM 1557 C C . ILE A 1 203 ? -6.045 -8.926 -6.976 1.00 92.81 203 ILE A C 1
ATOM 1559 O O . ILE A 1 203 ? -6.001 -7.775 -7.407 1.00 92.81 203 ILE A O 1
ATOM 1563 N N . ASP A 1 204 ? -6.659 -9.235 -5.836 1.00 91.75 204 ASP A N 1
ATOM 1564 C CA . ASP A 1 204 ? -7.217 -8.210 -4.959 1.00 91.75 204 ASP A CA 1
ATOM 1565 C C . ASP A 1 204 ? -6.087 -7.328 -4.391 1.00 91.75 204 ASP A C 1
ATOM 1567 O O . ASP A 1 204 ? -5.096 -7.814 -3.818 1.00 91.75 204 ASP A O 1
ATOM 1571 N N . GLN A 1 205 ? -6.238 -6.023 -4.605 1.00 94.69 205 GLN A N 1
ATOM 1572 C CA . GLN A 1 205 ? -5.293 -4.979 -4.231 1.00 94.69 205 GLN A CA 1
ATOM 1573 C C . GLN A 1 205 ? -5.656 -4.302 -2.905 1.00 94.69 205 GLN A C 1
ATOM 1575 O O . GLN A 1 205 ? -4.879 -3.475 -2.430 1.00 94.69 205 GLN A O 1
ATOM 1580 N N . SER A 1 206 ? -6.772 -4.675 -2.273 1.00 95.81 206 SER A N 1
ATOM 1581 C CA . SER A 1 206 ? -7.198 -4.143 -0.983 1.00 95.81 206 SER A CA 1
ATOM 1582 C C . SER A 1 206 ? -6.081 -4.196 0.060 1.00 95.81 206 SER A C 1
ATOM 1584 O O . SER A 1 206 ? -5.416 -5.220 0.241 1.00 95.81 206 SER A O 1
ATOM 1586 N N . LYS A 1 207 ? -5.918 -3.097 0.803 1.00 93.25 207 LYS A N 1
ATOM 1587 C CA . LYS A 1 207 ? -5.047 -2.976 1.985 1.00 93.25 207 LYS A CA 1
ATOM 1588 C C . LYS A 1 207 ? -5.595 -3.746 3.175 1.00 93.25 207 LYS A C 1
ATOM 1590 O O . LYS A 1 207 ? -6.075 -3.175 4.148 1.00 93.25 207 LYS A O 1
ATOM 1595 N N . VAL A 1 208 ? -5.559 -5.065 3.053 1.00 94.00 208 VAL A N 1
ATOM 1596 C CA . VAL A 1 208 ? -5.968 -6.003 4.090 1.00 94.00 208 VAL A CA 1
ATOM 1597 C C . VAL A 1 208 ? -4.825 -6.954 4.403 1.00 94.00 208 VAL A C 1
ATOM 1599 O O . VAL A 1 208 ? -4.102 -7.415 3.515 1.00 94.00 208 VAL A O 1
ATOM 1602 N N . TRP A 1 209 ? -4.690 -7.262 5.686 1.00 93.56 209 TRP A N 1
ATOM 1603 C CA . TRP A 1 209 ? -3.707 -8.198 6.213 1.00 93.56 209 TRP A CA 1
ATOM 1604 C C . TRP A 1 209 ? -4.402 -9.206 7.132 1.00 93.56 209 TRP A C 1
ATOM 1606 O O . TRP A 1 209 ? -5.521 -8.956 7.586 1.00 93.56 209 TRP A O 1
ATOM 1616 N N . PRO A 1 210 ? -3.772 -10.356 7.420 1.00 94.44 210 PRO A N 1
ATOM 1617 C CA . PRO A 1 210 ? -4.303 -11.294 8.399 1.00 94.44 210 PRO A CA 1
ATOM 1618 C C . PRO A 1 210 ? -4.499 -10.641 9.773 1.00 94.44 210 PRO A C 1
ATOM 1620 O O . PRO A 1 210 ? -3.703 -9.793 10.187 1.00 94.44 210 PRO A O 1
ATOM 1623 N N . ALA A 1 211 ? -5.526 -11.078 10.505 1.00 97.25 211 ALA A N 1
ATOM 1624 C CA . ALA A 1 211 ? -5.736 -10.658 11.887 1.00 97.25 211 ALA A CA 1
ATOM 1625 C C . ALA A 1 211 ? -4.492 -10.957 12.750 1.00 97.25 211 ALA A C 1
ATOM 1627 O O . ALA A 1 211 ? -3.900 -12.032 12.646 1.00 97.25 211 ALA A O 1
ATOM 1628 N N . GLY A 1 212 ? -4.110 -10.002 13.594 1.00 96.69 212 GLY A N 1
ATOM 1629 C CA . GLY A 1 212 ? -2.869 -9.983 14.369 1.00 96.69 212 GLY A CA 1
ATOM 1630 C C . GLY A 1 212 ? -1.678 -9.327 13.675 1.00 96.69 212 GLY A C 1
ATOM 1631 O O . GLY A 1 212 ? -0.606 -9.254 14.267 1.00 96.69 212 GLY A O 1
ATOM 1632 N N . THR A 1 213 ? -1.837 -8.827 12.447 1.00 96.19 213 THR A N 1
ATOM 1633 C CA . THR A 1 213 ? -0.784 -8.040 11.789 1.00 96.19 213 THR A CA 1
ATOM 1634 C C . THR A 1 213 ? -0.713 -6.640 12.394 1.00 96.19 213 THR A C 1
ATOM 1636 O O . THR A 1 213 ? -1.711 -5.923 12.395 1.00 96.19 213 THR A O 1
ATOM 1639 N N . CYS A 1 214 ? 0.467 -6.221 12.850 1.00 96.94 214 CYS A N 1
ATOM 1640 C CA . CYS A 1 214 ? 0.719 -4.855 13.308 1.00 96.94 214 CYS A CA 1
ATOM 1641 C C . CYS A 1 214 ? 1.270 -3.997 12.164 1.00 96.94 214 CYS A C 1
ATOM 1643 O O . CYS A 1 214 ? 2.167 -4.433 11.445 1.00 96.94 214 CYS A O 1
ATOM 1645 N N . LEU A 1 215 ? 0.735 -2.788 11.978 1.00 95.75 215 LEU A N 1
ATOM 1646 C CA . LEU A 1 215 ? 1.146 -1.858 10.922 1.00 95.75 215 LEU A CA 1
ATOM 1647 C C . LEU A 1 215 ? 1.982 -0.729 11.515 1.00 95.75 215 LEU A C 1
ATOM 1649 O O . LEU A 1 215 ? 1.534 -0.037 12.431 1.00 95.75 215 LEU A O 1
ATOM 1653 N N . GLY A 1 216 ? 3.197 -0.562 10.993 1.00 95.38 216 GLY A N 1
ATOM 1654 C CA . GLY A 1 216 ? 4.205 0.348 11.531 1.00 95.38 216 GLY A CA 1
ATOM 1655 C C . GLY A 1 216 ? 3.745 1.803 11.638 1.00 95.38 216 GLY A C 1
ATOM 1656 O O . GLY A 1 216 ? 2.770 2.226 11.017 1.00 95.38 216 GLY A O 1
ATOM 1657 N N . ILE A 1 217 ? 4.479 2.576 12.434 1.00 96.00 217 ILE A N 1
ATOM 1658 C CA . ILE A 1 217 ? 4.279 4.017 12.599 1.00 96.00 217 ILE A CA 1
ATOM 1659 C C . ILE A 1 217 ? 5.539 4.763 12.168 1.00 96.00 217 ILE A C 1
ATOM 1661 O O . ILE A 1 217 ? 6.653 4.349 12.492 1.00 96.00 217 ILE A O 1
ATOM 1665 N N . ASP A 1 218 ? 5.369 5.859 11.436 1.00 94.00 218 ASP A N 1
ATOM 1666 C CA . ASP A 1 218 ? 6.452 6.796 11.164 1.00 94.00 218 ASP A CA 1
ATOM 1667 C C . ASP A 1 218 ? 6.608 7.748 12.365 1.00 94.00 218 ASP A C 1
ATOM 1669 O O . ASP A 1 218 ? 5.712 8.562 12.616 1.00 94.00 218 ASP A O 1
ATOM 1673 N N . PRO A 1 219 ? 7.726 7.689 13.114 1.00 92.31 219 PRO A N 1
ATOM 1674 C CA . PRO A 1 219 ? 7.921 8.514 14.303 1.00 92.31 219 PRO A CA 1
ATOM 1675 C C . PRO A 1 219 ? 8.062 10.010 13.989 1.00 92.31 219 PRO A C 1
ATOM 1677 O O . PRO A 1 219 ? 7.900 10.831 14.889 1.00 92.31 219 PRO A O 1
ATOM 1680 N N . ALA A 1 220 ? 8.370 10.388 12.743 1.00 93.56 220 ALA A N 1
ATOM 1681 C CA . ALA A 1 220 ? 8.484 11.793 12.357 1.00 93.56 220 ALA A CA 1
ATOM 1682 C C . ALA A 1 220 ? 7.111 12.447 12.145 1.00 93.56 220 ALA A C 1
ATOM 1684 O O . ALA A 1 220 ? 6.941 13.635 12.420 1.00 93.56 220 ALA A O 1
ATOM 1685 N N . THR A 1 221 ? 6.132 11.680 11.662 1.00 94.38 221 THR A N 1
ATOM 1686 C CA . THR A 1 221 ? 4.811 12.195 11.262 1.00 94.38 221 THR A CA 1
ATOM 1687 C C . THR A 1 221 ? 3.666 11.688 12.138 1.00 94.38 221 THR A C 1
ATOM 1689 O O . THR A 1 221 ? 2.564 12.233 12.076 1.00 94.38 221 THR A O 1
ATOM 1692 N N . ASN A 1 222 ? 3.914 10.677 12.977 1.00 95.69 222 ASN A N 1
ATOM 1693 C CA . ASN A 1 222 ? 2.898 9.925 13.717 1.00 95.69 222 ASN A CA 1
ATOM 1694 C C . ASN A 1 222 ? 1.796 9.378 12.798 1.00 95.69 222 ASN A C 1
ATOM 1696 O O . ASN A 1 222 ? 0.619 9.390 13.162 1.00 95.69 222 ASN A O 1
ATOM 1700 N N . GLN A 1 223 ? 2.167 8.939 11.593 1.00 95.56 223 GLN A N 1
ATOM 1701 C CA . GLN A 1 223 ? 1.247 8.334 10.631 1.00 95.56 223 GLN A CA 1
ATOM 1702 C C . GLN A 1 223 ? 1.521 6.836 10.461 1.00 95.56 223 GLN A C 1
ATOM 1704 O O . GLN A 1 223 ? 2.668 6.403 10.618 1.00 95.56 223 GLN A O 1
ATOM 1709 N N . PRO A 1 224 ? 0.497 6.028 10.134 1.00 93.25 224 PRO A N 1
ATOM 1710 C CA . PRO A 1 224 ? 0.684 4.624 9.815 1.00 93.25 224 PRO A CA 1
ATOM 1711 C C . PRO A 1 224 ? 1.502 4.500 8.531 1.00 93.25 224 PRO A C 1
ATOM 1713 O O . PRO A 1 224 ? 1.309 5.257 7.580 1.00 93.25 224 PRO A O 1
ATOM 1716 N N . THR A 1 225 ? 2.402 3.525 8.485 1.00 91.31 225 THR A N 1
ATOM 1717 C CA . THR A 1 225 ? 3.190 3.246 7.279 1.00 91.31 225 THR A CA 1
ATOM 1718 C C . THR A 1 225 ? 2.486 2.285 6.326 1.00 91.31 225 THR A C 1
ATOM 1720 O O . THR A 1 225 ? 2.947 2.123 5.202 1.00 91.31 225 THR A O 1
ATOM 1723 N N . ASP A 1 226 ? 1.398 1.634 6.763 1.00 90.12 226 ASP A N 1
ATOM 1724 C CA . ASP A 1 226 ? 0.743 0.505 6.080 1.00 90.12 226 ASP A CA 1
ATOM 1725 C C . ASP A 1 226 ? 1.695 -0.674 5.784 1.00 90.12 226 ASP A C 1
ATOM 1727 O O . ASP A 1 226 ? 1.443 -1.495 4.903 1.00 90.12 226 ASP A O 1
ATOM 1731 N N . ILE A 1 227 ? 2.806 -0.776 6.520 1.00 91.56 227 ILE A N 1
ATOM 1732 C CA . ILE A 1 227 ? 3.791 -1.852 6.372 1.00 91.56 227 ILE A CA 1
ATOM 1733 C C . ILE A 1 227 ? 3.708 -2.768 7.596 1.00 91.56 227 ILE A C 1
ATOM 1735 O O . ILE A 1 227 ? 3.838 -2.274 8.721 1.00 91.56 227 ILE A O 1
ATOM 1739 N N . PRO A 1 228 ? 3.541 -4.092 7.410 1.00 92.81 228 PRO A N 1
ATOM 1740 C CA . PRO A 1 228 ? 3.597 -5.050 8.505 1.00 92.81 228 PRO A CA 1
ATOM 1741 C C . PRO A 1 228 ? 4.910 -4.973 9.289 1.00 92.81 228 PRO A C 1
ATOM 1743 O O . PRO A 1 228 ? 5.992 -4.973 8.700 1.00 92.81 228 PRO A O 1
ATOM 1746 N N . VAL A 1 229 ? 4.817 -4.969 10.615 1.00 94.19 229 VAL A N 1
ATOM 1747 C CA . VAL A 1 229 ? 5.944 -5.022 11.555 1.00 94.19 229 VAL A CA 1
ATOM 1748 C C . VAL A 1 229 ? 5.693 -6.073 12.636 1.00 94.19 229 VAL A C 1
ATOM 1750 O O . VAL A 1 229 ? 4.569 -6.540 12.822 1.00 94.19 229 VAL A O 1
ATOM 1753 N N . ASP A 1 230 ? 6.747 -6.454 13.357 1.00 94.44 230 ASP A N 1
ATOM 1754 C CA . ASP A 1 230 ? 6.588 -7.213 14.598 1.00 94.44 230 ASP A CA 1
ATOM 1755 C C . ASP A 1 230 ? 5.821 -6.350 15.612 1.00 94.44 230 ASP A C 1
ATOM 1757 O O . ASP A 1 230 ? 6.154 -5.182 15.795 1.00 94.44 230 ASP A O 1
ATOM 1761 N N . CYS A 1 231 ? 4.806 -6.899 16.277 1.00 96.38 231 CYS A N 1
ATOM 1762 C CA . CYS A 1 231 ? 4.015 -6.146 17.251 1.00 96.38 231 CYS A CA 1
ATOM 1763 C C . CYS A 1 231 ? 4.830 -5.687 18.473 1.00 96.38 231 CYS A C 1
ATOM 1765 O O . CYS A 1 231 ? 4.424 -4.753 19.158 1.00 96.38 231 CYS A O 1
ATOM 1767 N N . ALA A 1 232 ? 5.976 -6.309 18.769 1.00 95.81 232 ALA A N 1
ATOM 1768 C CA . ALA A 1 232 ? 6.916 -5.814 19.773 1.00 95.81 232 ALA A CA 1
ATOM 1769 C C . ALA A 1 232 ? 7.640 -4.530 19.323 1.00 95.81 232 ALA A C 1
ATOM 1771 O O . ALA A 1 232 ? 8.189 -3.811 20.158 1.00 95.81 232 ALA A O 1
ATOM 1772 N N . ALA A 1 233 ? 7.645 -4.229 18.021 1.00 95.81 233 ALA A N 1
ATOM 1773 C CA . ALA A 1 233 ? 8.135 -2.969 17.482 1.00 95.81 233 ALA A CA 1
ATOM 1774 C C . ALA A 1 233 ? 7.044 -1.875 17.528 1.00 95.81 233 ALA A C 1
ATOM 1776 O O . ALA A 1 233 ? 5.848 -2.186 17.557 1.00 95.81 233 ALA A O 1
ATOM 1777 N N . PRO A 1 234 ? 7.437 -0.585 17.514 1.00 96.75 234 PRO A N 1
ATOM 1778 C CA . PRO A 1 234 ? 6.504 0.535 17.415 1.00 96.75 234 PRO A CA 1
ATOM 1779 C C . PRO A 1 234 ? 5.559 0.413 16.211 1.00 96.75 234 PRO A C 1
ATOM 1781 O O . PRO A 1 234 ? 6.010 0.275 15.071 1.00 96.75 234 PRO A O 1
ATOM 1784 N N . HIS A 1 235 ? 4.253 0.506 16.452 1.00 97.94 235 HIS A N 1
ATOM 1785 C CA . HIS A 1 235 ? 3.230 0.421 15.406 1.00 97.94 235 HIS A CA 1
ATOM 1786 C C . HIS A 1 235 ? 2.041 1.349 15.693 1.00 97.94 235 HIS A C 1
ATOM 1788 O O . HIS A 1 235 ? 1.850 1.787 16.824 1.00 97.94 235 HIS A O 1
ATOM 1794 N N . ALA A 1 236 ? 1.266 1.700 14.665 1.00 97.62 236 ALA A N 1
ATOM 1795 C CA . ALA A 1 236 ? 0.119 2.609 14.788 1.00 97.62 236 ALA A CA 1
ATOM 1796 C C . ALA A 1 236 ? -1.192 1.855 15.050 1.00 97.62 236 ALA A C 1
ATOM 1798 O O . ALA A 1 236 ? -2.088 2.362 15.728 1.00 97.62 236 ALA A O 1
ATOM 1799 N N . MET A 1 237 ? -1.316 0.651 14.488 1.00 97.50 237 MET A N 1
ATOM 1800 C CA . MET A 1 237 ? -2.544 -0.134 14.549 1.00 97.50 237 MET A CA 1
ATOM 1801 C C . MET A 1 237 ? -2.284 -1.635 14.438 1.00 97.50 237 MET A C 1
ATOM 1803 O O . MET A 1 237 ? -1.301 -2.064 13.832 1.00 97.50 237 MET A O 1
ATOM 1807 N N . GLU A 1 238 ? -3.199 -2.424 14.992 1.00 98.12 238 GLU A N 1
ATOM 1808 C CA . GLU A 1 238 ? -3.233 -3.884 14.880 1.00 98.12 238 GLU A CA 1
ATOM 1809 C C . GLU A 1 238 ? -4.492 -4.307 14.118 1.00 98.12 238 GLU A C 1
ATOM 1811 O O . GLU A 1 238 ? -5.603 -3.874 14.427 1.00 98.12 238 GLU A O 1
ATOM 1816 N N . VAL A 1 239 ? -4.326 -5.144 13.097 1.00 98.25 239 VAL A N 1
ATOM 1817 C CA . VAL A 1 239 ? -5.428 -5.653 12.279 1.00 98.25 239 VAL A CA 1
ATOM 1818 C C . VAL A 1 239 ? -6.171 -6.736 13.052 1.00 98.25 239 VAL A C 1
ATOM 1820 O O . VAL A 1 239 ? -5.574 -7.679 13.559 1.00 98.25 239 VAL A O 1
ATOM 1823 N N . THR A 1 240 ? -7.491 -6.638 13.114 1.00 98.31 240 THR A N 1
ATOM 1824 C CA . THR A 1 240 ? -8.376 -7.589 13.812 1.00 98.31 240 THR A CA 1
ATOM 1825 C C . THR A 1 240 ? -9.173 -8.467 12.851 1.00 98.31 240 THR A C 1
ATOM 1827 O O . THR A 1 240 ? -9.647 -9.535 13.233 1.00 98.31 240 THR A O 1
ATOM 1830 N N . GLY A 1 241 ? -9.291 -8.047 11.591 1.00 97.88 241 GLY A N 1
ATOM 1831 C CA . GLY A 1 241 ? -9.995 -8.771 10.543 1.00 97.88 241 GLY A CA 1
ATOM 1832 C C . GLY A 1 241 ? -10.097 -7.957 9.258 1.00 97.88 241 GLY A C 1
ATOM 1833 O O . GLY A 1 241 ? -9.551 -6.859 9.153 1.00 97.88 241 GLY A O 1
ATOM 1834 N N . ALA A 1 242 ? -10.821 -8.498 8.285 1.00 97.69 242 ALA A N 1
ATOM 1835 C CA . ALA A 1 242 ? -11.127 -7.829 7.031 1.00 97.69 242 ALA A CA 1
ATOM 1836 C C . ALA A 1 242 ? -12.556 -8.167 6.599 1.00 97.69 242 ALA A C 1
ATOM 1838 O O . ALA A 1 242 ? -13.032 -9.281 6.821 1.00 97.69 242 ALA A O 1
ATOM 1839 N N . VAL A 1 243 ? -13.232 -7.205 5.977 1.00 97.94 243 VAL A N 1
ATOM 1840 C CA . VAL A 1 243 ? -14.607 -7.353 5.488 1.00 97.94 243 VAL A CA 1
ATOM 1841 C C . VAL A 1 243 ? -14.595 -7.316 3.975 1.00 97.94 243 VAL A C 1
ATOM 1843 O O . VAL A 1 243 ? -14.097 -6.358 3.389 1.00 97.94 243 VAL A O 1
ATOM 1846 N N . ASN A 1 244 ? -15.187 -8.327 3.346 1.00 97.00 244 ASN A N 1
ATOM 1847 C CA . ASN A 1 244 ? -15.405 -8.358 1.909 1.00 97.00 244 ASN A CA 1
ATOM 1848 C C . ASN A 1 244 ? -16.785 -7.783 1.568 1.00 97.00 244 ASN A C 1
ATOM 1850 O O . ASN A 1 244 ? -17.820 -8.394 1.838 1.00 97.00 244 ASN A O 1
ATOM 1854 N N . LEU A 1 245 ? -16.815 -6.609 0.938 1.00 96.81 245 LEU A N 1
ATOM 1855 C CA . LEU A 1 245 ? -18.064 -5.939 0.581 1.00 96.81 245 LEU A CA 1
ATOM 1856 C C . LEU A 1 245 ? -18.844 -6.693 -0.500 1.00 96.81 245 LEU A C 1
ATOM 1858 O O . LEU A 1 245 ? -20.070 -6.588 -0.531 1.00 96.81 245 LEU A O 1
ATOM 1862 N N . LYS A 1 246 ? -18.180 -7.496 -1.342 1.00 95.62 246 LYS A N 1
ATOM 1863 C CA . LYS A 1 246 ? -18.856 -8.274 -2.393 1.00 95.62 246 LYS A CA 1
ATOM 1864 C C . LYS A 1 246 ? -19.783 -9.362 -1.867 1.00 95.62 246 LYS A C 1
ATOM 1866 O O . LYS A 1 246 ? -20.673 -9.789 -2.597 1.00 95.62 246 LYS A O 1
ATOM 1871 N N . GLU A 1 247 ? -19.607 -9.794 -0.622 1.00 94.69 247 GLU A N 1
ATOM 1872 C CA . GLU A 1 247 ? -20.492 -10.783 0.002 1.00 94.69 247 GLU A CA 1
ATOM 1873 C C . GLU A 1 247 ? -21.905 -10.232 0.207 1.00 94.69 247 GLU A C 1
ATOM 1875 O O . GLU A 1 247 ? -22.883 -10.962 0.057 1.00 94.69 247 GLU A O 1
ATOM 1880 N N . LYS A 1 248 ? -22.020 -8.932 0.507 1.00 95.75 248 LYS A N 1
ATOM 1881 C CA . LYS A 1 248 ? -23.306 -8.242 0.668 1.00 95.75 248 LYS A CA 1
ATOM 1882 C C . LYS A 1 248 ? -23.731 -7.491 -0.593 1.00 95.75 248 LYS A C 1
ATOM 1884 O O . LYS A 1 248 ? -24.919 -7.430 -0.899 1.00 95.75 248 LYS A O 1
ATOM 1889 N N . PHE A 1 249 ? -22.770 -6.935 -1.324 1.00 95.75 249 PHE A N 1
ATOM 1890 C CA . PHE A 1 249 ? -22.992 -6.073 -2.480 1.00 95.75 249 PHE A CA 1
ATOM 1891 C C . PHE A 1 249 ? -22.304 -6.666 -3.722 1.00 95.75 249 PHE A C 1
ATOM 1893 O O . PHE A 1 249 ? -21.218 -6.229 -4.100 1.00 95.75 249 PHE A O 1
ATOM 1900 N N . PRO A 1 250 ? -22.906 -7.675 -4.382 1.00 94.00 250 PRO A N 1
ATOM 1901 C CA . PRO A 1 250 ? -22.276 -8.366 -5.513 1.00 94.00 250 PRO A CA 1
ATOM 1902 C C . PRO A 1 250 ? -22.214 -7.529 -6.804 1.00 94.00 250 PRO A C 1
ATOM 1904 O O . PRO A 1 250 ? -21.547 -7.928 -7.758 1.00 94.00 250 PRO A O 1
ATOM 1907 N N . GLY A 1 251 ? -22.944 -6.409 -6.859 1.00 92.88 251 GLY A N 1
ATOM 1908 C CA . GLY A 1 251 ? -23.087 -5.551 -8.036 1.00 92.88 251 GLY A CA 1
ATOM 1909 C C . GLY A 1 251 ? -22.114 -4.370 -8.065 1.00 92.88 251 GLY A C 1
ATOM 1910 O O . GLY A 1 251 ? -20.900 -4.539 -8.000 1.00 92.88 251 GLY A O 1
ATOM 1911 N N . ALA A 1 252 ? -22.658 -3.164 -8.235 1.00 93.94 252 ALA A N 1
ATOM 1912 C CA . ALA A 1 252 ? -21.888 -1.923 -8.195 1.00 93.94 252 ALA A CA 1
ATOM 1913 C C . ALA A 1 252 ? -21.524 -1.526 -6.754 1.00 93.94 252 ALA A C 1
ATOM 1915 O O . ALA A 1 252 ? -22.100 -2.048 -5.798 1.00 93.94 252 ALA A O 1
ATOM 1916 N N . LEU A 1 253 ? -20.599 -0.569 -6.619 1.00 95.88 253 LEU A N 1
ATOM 1917 C CA . LEU A 1 253 ? -20.262 0.038 -5.334 1.00 95.88 253 LEU A CA 1
ATOM 1918 C C . LEU A 1 253 ? -21.534 0.625 -4.689 1.00 95.88 253 LEU A C 1
ATOM 1920 O O . LEU A 1 253 ? -22.151 1.505 -5.298 1.00 95.88 253 LEU A O 1
ATOM 1924 N N . PRO A 1 254 ? -21.942 0.174 -3.491 1.00 95.94 254 PRO A N 1
ATOM 1925 C CA . PRO A 1 254 ? -23.078 0.764 -2.788 1.00 95.94 254 PRO A CA 1
ATOM 1926 C C . PRO A 1 254 ? -22.759 2.185 -2.280 1.00 95.94 254 PRO A C 1
ATOM 1928 O O . PRO A 1 254 ? -21.585 2.531 -2.105 1.00 95.94 254 PRO A O 1
ATOM 1931 N N . PRO A 1 255 ? -23.780 3.010 -1.990 1.00 97.12 255 PRO A N 1
ATOM 1932 C CA . PRO A 1 255 ? -23.595 4.312 -1.354 1.00 97.12 255 PRO A CA 1
ATOM 1933 C C . PRO A 1 255 ? -22.798 4.217 -0.047 1.00 97.12 255 PRO A C 1
ATOM 1935 O O . PRO A 1 255 ? -22.935 3.256 0.712 1.00 97.12 255 PRO A O 1
ATOM 1938 N N . GLU A 1 256 ? -21.994 5.239 0.244 1.00 97.31 256 GLU A N 1
ATOM 1939 C CA . GLU A 1 256 ? -21.109 5.262 1.417 1.00 97.31 256 GLU A CA 1
ATOM 1940 C C . GLU A 1 256 ? -21.820 4.954 2.755 1.00 97.31 256 GLU A C 1
ATOM 1942 O O . GLU A 1 256 ? -21.291 4.134 3.505 1.00 97.31 256 GLU A O 1
ATOM 1947 N N . PRO A 1 257 ? -23.032 5.472 3.054 1.00 98.00 257 PRO A N 1
ATOM 1948 C CA . PRO A 1 257 ? -23.719 5.142 4.310 1.00 98.00 257 PRO A CA 1
ATOM 1949 C C . PRO A 1 257 ? -24.090 3.655 4.448 1.00 98.00 257 PRO A C 1
ATOM 1951 O O . PRO A 1 257 ? -24.089 3.100 5.550 1.00 98.00 257 PRO A O 1
ATOM 1954 N N . GLU A 1 258 ? -24.396 2.987 3.332 1.00 97.75 258 GLU A N 1
ATOM 1955 C CA . GLU A 1 258 ? -24.700 1.552 3.319 1.00 97.75 258 GLU A CA 1
ATOM 1956 C C . GLU A 1 258 ? -23.436 0.710 3.514 1.00 97.75 258 GLU A C 1
ATOM 1958 O O . GLU A 1 258 ? -23.482 -0.326 4.191 1.00 97.75 258 GLU A O 1
ATOM 1963 N N . GLN A 1 259 ? -22.308 1.169 2.955 1.00 98.06 259 GLN A N 1
ATOM 1964 C CA . GLN A 1 259 ? -20.994 0.587 3.224 1.00 98.06 259 GLN A CA 1
ATOM 1965 C C . GLN A 1 259 ? -20.651 0.705 4.702 1.00 98.06 259 GLN A C 1
ATOM 1967 O O . GLN A 1 259 ? -20.393 -0.317 5.330 1.00 98.06 259 GLN A O 1
ATOM 1972 N N . ASP A 1 260 ? -20.676 1.924 5.250 1.00 98.19 260 ASP A N 1
ATOM 1973 C CA . ASP A 1 260 ? -20.299 2.199 6.638 1.00 98.19 260 ASP A CA 1
ATOM 1974 C C . ASP A 1 260 ? -21.107 1.334 7.604 1.00 98.19 260 ASP A C 1
ATOM 1976 O O . ASP A 1 260 ? -20.522 0.612 8.406 1.00 98.19 260 ASP A O 1
ATOM 1980 N N . THR A 1 261 ? -22.433 1.293 7.444 1.00 98.00 261 THR A N 1
ATOM 1981 C CA . THR A 1 261 ? -23.305 0.462 8.287 1.00 98.00 261 THR A CA 1
ATOM 1982 C C . THR A 1 261 ? -22.878 -1.009 8.263 1.00 98.00 261 THR A C 1
ATOM 1984 O O . THR A 1 261 ? -22.746 -1.646 9.306 1.00 98.00 261 THR A O 1
ATOM 1987 N N . PHE A 1 262 ? -22.622 -1.567 7.074 1.00 98.12 262 PHE A N 1
ATOM 1988 C CA . PHE A 1 262 ? -22.199 -2.962 6.952 1.00 98.12 262 PHE A CA 1
ATOM 1989 C C . PHE A 1 262 ? -20.805 -3.221 7.535 1.00 98.12 262 PHE A C 1
ATOM 1991 O O . PHE A 1 262 ? -20.616 -4.197 8.266 1.00 98.12 262 PHE A O 1
ATOM 1998 N N . ILE A 1 263 ? -19.838 -2.364 7.203 1.00 98.44 263 ILE A N 1
ATOM 1999 C CA . ILE A 1 263 ? -18.446 -2.492 7.635 1.00 98.44 263 ILE A CA 1
ATOM 2000 C C . ILE A 1 263 ? -18.374 -2.369 9.154 1.00 98.44 263 ILE A C 1
ATOM 2002 O O . ILE A 1 263 ? -17.758 -3.214 9.795 1.00 98.44 263 ILE A O 1
ATOM 2006 N N . LYS A 1 264 ? -19.061 -1.387 9.743 1.00 98.25 264 LYS A N 1
ATOM 2007 C CA . LYS A 1 264 ? -19.116 -1.157 11.188 1.00 98.25 264 LYS A CA 1
ATOM 2008 C C . LYS A 1 264 ? -19.586 -2.387 11.954 1.00 98.25 264 LYS A C 1
ATOM 2010 O O . LYS A 1 264 ? -18.911 -2.823 12.890 1.00 98.25 264 LYS A O 1
ATOM 2015 N N . ASP A 1 265 ? -20.716 -2.961 11.546 1.00 98.06 265 ASP A N 1
ATOM 2016 C CA . ASP A 1 265 ? -21.305 -4.135 12.196 1.00 98.06 265 ASP A CA 1
ATOM 2017 C C . ASP A 1 265 ? -20.398 -5.366 12.069 1.00 98.06 265 ASP A C 1
ATOM 2019 O O . ASP A 1 265 ? -20.219 -6.138 13.017 1.00 98.06 265 ASP A O 1
ATOM 2023 N N . ALA A 1 266 ? -19.799 -5.572 10.894 1.00 98.31 266 ALA A N 1
ATOM 2024 C CA . ALA A 1 266 ? -18.887 -6.683 10.664 1.00 98.31 266 ALA A CA 1
ATOM 2025 C C . ALA A 1 266 ? -17.570 -6.513 11.444 1.00 98.31 266 ALA A C 1
ATOM 2027 O O . ALA A 1 266 ? -17.183 -7.420 12.184 1.00 98.31 266 ALA A O 1
ATOM 2028 N N . CYS A 1 267 ? -16.938 -5.343 11.360 1.00 98.50 267 CYS A N 1
ATOM 2029 C CA . CYS A 1 267 ? -15.687 -5.032 12.041 1.00 98.50 267 CYS A CA 1
ATOM 2030 C C . CYS A 1 267 ? -15.827 -5.032 13.563 1.00 98.50 267 CYS A C 1
ATOM 2032 O O . CYS A 1 267 ? -14.916 -5.502 14.240 1.00 98.50 267 CYS A O 1
ATOM 2034 N N . THR A 1 268 ? -16.960 -4.585 14.113 1.00 98.25 268 THR A N 1
ATOM 2035 C CA . THR A 1 268 ? -17.214 -4.642 15.561 1.00 98.25 268 THR A CA 1
ATOM 2036 C C . THR A 1 268 ? -17.246 -6.095 16.033 1.00 98.25 268 THR A C 1
ATOM 2038 O O . THR A 1 268 ? -16.511 -6.458 16.948 1.00 98.25 268 THR A O 1
ATOM 2041 N N . ARG A 1 269 ? -17.998 -6.969 15.345 1.00 98.00 269 ARG A N 1
ATOM 2042 C CA . ARG A 1 269 ? -18.051 -8.404 15.682 1.00 98.00 269 ARG A CA 1
ATOM 2043 C C . ARG A 1 269 ? -16.688 -9.088 15.564 1.00 98.00 269 ARG A C 1
ATOM 2045 O O . ARG A 1 269 ? -16.327 -9.867 16.443 1.00 98.00 269 ARG A O 1
ATOM 2052 N N . MET A 1 270 ? -15.942 -8.813 14.492 1.00 98.25 270 MET A N 1
ATOM 2053 C CA . MET A 1 270 ? -14.599 -9.374 14.290 1.00 98.25 270 MET A CA 1
ATOM 2054 C C . MET A 1 270 ? -13.621 -8.893 15.365 1.00 98.25 270 MET A C 1
ATOM 2056 O O . MET A 1 270 ? -12.874 -9.703 15.905 1.00 98.25 270 MET A O 1
ATOM 2060 N N . THR A 1 271 ? -13.668 -7.609 15.723 1.00 98.31 271 THR A N 1
ATOM 2061 C CA . THR A 1 271 ? -12.807 -7.015 16.756 1.00 98.31 271 THR A CA 1
ATOM 2062 C C . THR A 1 271 ? -13.098 -7.581 18.138 1.00 98.31 271 THR A C 1
ATOM 2064 O O . THR A 1 271 ? -12.170 -7.971 18.843 1.00 98.31 271 THR A O 1
ATOM 2067 N N . ASP A 1 272 ? -14.374 -7.686 18.517 1.00 97.69 272 ASP A N 1
ATOM 2068 C CA . ASP A 1 272 ? -14.772 -8.269 19.801 1.00 97.69 272 ASP A CA 1
ATOM 2069 C C . ASP A 1 272 ? -14.351 -9.740 19.903 1.00 97.69 272 ASP A C 1
ATOM 2071 O O . ASP A 1 272 ? -13.805 -10.166 20.923 1.00 97.69 272 ASP A O 1
ATOM 2075 N N . ALA A 1 273 ? -14.553 -10.517 18.833 1.00 97.81 273 ALA A N 1
ATOM 2076 C CA . ALA A 1 273 ? -14.114 -11.908 18.774 1.00 97.81 273 ALA A CA 1
ATOM 2077 C C . ALA A 1 273 ? -12.585 -12.030 18.820 1.00 97.81 273 ALA A C 1
ATOM 2079 O O . ALA A 1 273 ? -12.057 -12.924 19.480 1.00 97.81 273 ALA A O 1
ATOM 2080 N N . TYR A 1 274 ? -11.874 -11.126 18.140 1.00 97.75 274 TYR A N 1
ATOM 2081 C CA . TYR A 1 274 ? -10.420 -11.084 18.152 1.00 97.75 274 TYR A CA 1
ATOM 2082 C C . TYR A 1 274 ? -9.893 -10.793 19.559 1.00 97.75 274 TYR A C 1
ATOM 2084 O O . TYR A 1 274 ? -9.022 -11.521 20.017 1.00 97.75 274 TYR A O 1
ATOM 2092 N N . LEU A 1 275 ? -10.414 -9.780 20.255 1.00 96.94 275 LEU A N 1
ATOM 2093 C CA . LEU A 1 275 ? -9.904 -9.335 21.558 1.00 96.94 275 LEU A CA 1
ATOM 2094 C C . LEU A 1 275 ? -10.338 -10.199 22.749 1.00 96.94 275 LEU A C 1
ATOM 2096 O O . LEU A 1 275 ? -9.740 -10.083 23.820 1.00 96.94 275 LEU A O 1
ATOM 2100 N N . ALA A 1 276 ? -11.348 -11.057 22.591 1.00 95.81 276 ALA A N 1
ATOM 2101 C CA . ALA A 1 276 ? -11.887 -11.861 23.682 1.00 95.81 276 ALA A CA 1
ATOM 2102 C C . ALA A 1 276 ? -10.780 -12.575 24.499 1.00 95.81 276 ALA A C 1
ATOM 2104 O O . ALA A 1 276 ? -9.905 -13.223 23.919 1.00 95.81 276 ALA A O 1
ATOM 2105 N N . PRO A 1 277 ? -10.808 -12.488 25.849 1.00 95.06 277 PRO A N 1
ATOM 2106 C CA . PRO A 1 277 ? -11.884 -11.953 26.698 1.00 95.06 277 PRO A CA 1
ATOM 2107 C C . PRO A 1 277 ? -11.811 -10.438 26.983 1.00 95.06 277 PRO A C 1
ATOM 2109 O O . PRO A 1 277 ? -12.643 -9.918 27.731 1.00 95.06 277 PRO A O 1
ATOM 2112 N N . ILE A 1 278 ? -10.828 -9.722 26.434 1.00 92.56 278 ILE A N 1
ATOM 2113 C CA . ILE A 1 278 ? -10.685 -8.273 26.607 1.00 92.56 278 ILE A CA 1
ATOM 2114 C C . ILE A 1 278 ? -11.792 -7.582 25.803 1.00 92.56 278 ILE A C 1
ATOM 2116 O O . ILE A 1 278 ? -11.993 -7.864 24.626 1.00 92.56 278 ILE A O 1
ATOM 2120 N N . LYS A 1 279 ? -12.527 -6.663 26.433 1.00 92.19 279 LYS A N 1
ATOM 2121 C CA . LYS A 1 279 ? -13.512 -5.827 25.732 1.00 92.19 279 LYS A CA 1
ATOM 2122 C C . LYS A 1 279 ? -12.821 -4.572 25.222 1.00 92.19 279 LYS A C 1
ATOM 2124 O O . LYS A 1 279 ? -12.164 -3.908 26.021 1.00 92.19 279 LYS A O 1
ATOM 2129 N N . LEU A 1 280 ? -13.042 -4.191 23.961 1.00 93.06 280 LEU A N 1
ATOM 2130 C CA . LEU A 1 280 ? -12.452 -2.978 23.375 1.00 93.06 280 LEU A CA 1
ATOM 2131 C C . LEU A 1 280 ? -12.699 -1.736 24.248 1.00 93.06 280 LEU A C 1
ATOM 2133 O O . LEU A 1 280 ? -11.770 -0.990 24.542 1.00 93.06 280 LEU A O 1
ATOM 2137 N N . ARG A 1 281 ? -13.926 -1.585 24.766 1.00 89.50 281 ARG A N 1
ATOM 2138 C CA . ARG A 1 281 ? -14.321 -0.484 25.664 1.00 89.50 281 ARG A CA 1
ATOM 2139 C C . ARG A 1 281 ? -13.520 -0.405 26.969 1.00 89.50 281 ARG A C 1
ATOM 2141 O O . ARG A 1 281 ? -13.586 0.607 27.641 1.00 89.50 281 ARG A O 1
ATOM 2148 N N . ASN A 1 282 ? -12.841 -1.477 27.378 1.00 89.56 282 ASN A N 1
ATOM 2149 C CA . ASN A 1 282 ? -12.021 -1.492 28.590 1.00 89.56 282 ASN A CA 1
ATOM 2150 C C . ASN A 1 282 ? -10.566 -1.072 28.294 1.00 89.56 282 ASN A C 1
ATOM 2152 O O . ASN A 1 282 ? -9.699 -1.196 29.154 1.00 89.56 282 ASN A O 1
ATOM 2156 N N . THR A 1 283 ? -10.289 -0.623 27.071 1.00 89.69 283 THR A N 1
ATOM 2157 C CA . THR A 1 283 ? -8.975 -0.185 26.600 1.00 89.69 283 THR A CA 1
ATOM 2158 C C . THR A 1 283 ? -9.058 1.263 26.117 1.00 89.69 283 THR A C 1
ATOM 2160 O O . THR A 1 283 ? -10.145 1.814 25.969 1.00 89.69 283 THR A O 1
ATOM 2163 N N . THR A 1 284 ? -7.913 1.870 25.812 1.00 92.12 284 THR A N 1
ATOM 2164 C CA . THR A 1 284 ? -7.850 3.187 25.148 1.00 92.12 284 THR A CA 1
ATOM 2165 C C . THR A 1 284 ? -7.912 3.072 23.618 1.00 92.12 284 THR A C 1
ATOM 2167 O O . THR A 1 284 ? -7.830 4.077 22.917 1.00 92.12 284 THR A O 1
ATOM 2170 N N . LEU A 1 285 ? -8.019 1.853 23.080 1.00 95.75 285 LEU A N 1
ATOM 2171 C CA . LEU A 1 285 ? -8.080 1.625 21.644 1.00 95.75 285 LEU A CA 1
ATOM 2172 C C . LEU A 1 285 ? -9.481 1.904 21.104 1.00 95.75 285 LEU A C 1
ATOM 2174 O O . LEU A 1 285 ? -10.495 1.664 21.761 1.00 95.75 285 LEU A O 1
ATOM 2178 N N . THR A 1 286 ? -9.528 2.342 19.856 1.00 95.81 286 THR A N 1
ATOM 2179 C CA . THR A 1 286 ? -10.746 2.507 19.075 1.00 95.81 286 THR A CA 1
ATOM 2180 C C . THR A 1 286 ? -10.704 1.608 17.850 1.00 95.81 286 THR A C 1
ATOM 2182 O O . THR A 1 286 ? -9.635 1.258 17.347 1.00 95.81 286 THR A O 1
ATOM 2185 N N . LEU A 1 287 ? -11.887 1.217 17.379 1.00 97.44 287 LEU A N 1
ATOM 2186 C CA . LEU A 1 287 ? -12.046 0.527 16.108 1.00 97.44 287 LEU A CA 1
ATOM 2187 C C . LEU A 1 287 ? -11.856 1.525 14.962 1.00 97.44 287 LEU A C 1
ATOM 2189 O O . LEU A 1 287 ? -12.457 2.598 14.960 1.00 97.44 287 LEU A O 1
ATOM 2193 N N . ILE A 1 288 ? -11.041 1.140 13.990 1.00 96.69 288 ILE A N 1
ATOM 2194 C CA . ILE A 1 288 ? -10.653 1.910 12.818 1.00 96.69 288 ILE A CA 1
ATOM 2195 C C . ILE A 1 288 ? -10.981 1.080 11.583 1.00 96.69 288 ILE A C 1
ATOM 2197 O O . ILE A 1 288 ? -10.547 -0.064 11.445 1.00 96.69 288 ILE A O 1
ATOM 2201 N N . TYR A 1 289 ? -11.728 1.677 10.669 1.00 96.75 289 TYR A N 1
ATOM 2202 C CA . TYR A 1 289 ? -11.992 1.145 9.342 1.00 96.75 289 TYR A CA 1
ATOM 2203 C C . TYR A 1 289 ? -12.281 2.316 8.398 1.00 96.75 289 TYR A C 1
ATOM 2205 O O . TYR A 1 289 ? -12.399 3.469 8.820 1.00 96.75 289 TYR A O 1
ATOM 2213 N N . SER A 1 290 ? -12.385 2.037 7.105 1.00 94.56 290 SER A N 1
ATOM 2214 C CA . SER A 1 290 ? -12.792 3.022 6.101 1.00 94.56 290 SER A CA 1
ATOM 2215 C C . SER A 1 290 ? -13.722 2.374 5.086 1.00 94.56 290 SER A C 1
ATOM 2217 O O . SER A 1 290 ? -13.721 1.153 4.929 1.00 94.56 290 SER A O 1
ATOM 2219 N N . THR A 1 291 ? -14.519 3.190 4.405 1.00 96.50 291 THR A N 1
ATOM 2220 C CA . THR A 1 291 ? -15.291 2.774 3.231 1.00 96.50 291 THR A CA 1
ATOM 2221 C C . THR A 1 291 ? -14.375 2.637 2.016 1.00 96.50 291 THR A C 1
ATOM 2223 O O . THR A 1 291 ? -13.231 3.101 2.021 1.00 96.50 291 THR A O 1
ATOM 2226 N N . ILE A 1 292 ? -14.857 1.967 0.968 1.00 96.25 292 ILE A N 1
ATOM 2227 C CA . ILE A 1 292 ? -14.090 1.801 -0.262 1.00 96.25 292 ILE A CA 1
ATOM 2228 C C . ILE A 1 292 ? -14.503 2.843 -1.301 1.00 96.25 292 ILE A C 1
ATOM 2230 O O . ILE A 1 292 ? -15.682 3.079 -1.570 1.00 96.25 292 ILE A O 1
ATOM 2234 N N . SER A 1 293 ? -13.498 3.483 -1.893 1.00 96.00 293 SER A N 1
ATOM 2235 C CA . SER A 1 293 ? -13.702 4.502 -2.920 1.00 96.00 293 SER A CA 1
ATOM 2236 C C . SER A 1 293 ? -14.108 3.886 -4.265 1.00 96.00 293 SER A C 1
ATOM 2238 O O . SER A 1 293 ? -13.760 2.742 -4.570 1.00 96.00 293 SER A O 1
ATOM 2240 N N . LEU A 1 294 ? -14.781 4.668 -5.116 1.00 95.19 294 LEU A N 1
ATOM 2241 C CA . LEU A 1 294 ? -15.115 4.249 -6.483 1.00 95.19 294 LEU A CA 1
ATOM 2242 C C . LEU A 1 294 ? -13.880 3.860 -7.319 1.00 95.19 294 LEU A C 1
ATOM 2244 O O . LEU A 1 294 ? -13.942 2.811 -7.962 1.00 95.19 294 LEU A O 1
ATOM 2248 N N . PRO A 1 295 ? -12.758 4.614 -7.301 1.00 95.06 295 PRO A N 1
ATOM 2249 C CA . PRO A 1 295 ? -11.536 4.192 -7.986 1.00 95.06 295 PRO A CA 1
ATOM 2250 C C . PRO A 1 295 ? -11.017 2.824 -7.526 1.00 95.06 295 PRO A C 1
ATOM 2252 O O . PRO A 1 295 ? -10.721 1.980 -8.366 1.00 95.06 295 PRO A O 1
ATOM 2255 N N . SER A 1 296 ? -10.962 2.575 -6.214 1.00 96.25 296 SER A N 1
ATOM 2256 C CA . SER A 1 296 ? -10.488 1.293 -5.668 1.00 96.25 296 SER A CA 1
ATOM 2257 C C . SER A 1 296 ? -11.425 0.135 -6.034 1.00 96.25 296 SER A C 1
ATOM 2259 O O . SER A 1 296 ? -10.964 -0.921 -6.468 1.00 96.25 296 SER A O 1
ATOM 2261 N N . TRP A 1 297 ? -12.744 0.350 -5.956 1.00 95.88 297 TRP A N 1
ATOM 2262 C CA . TRP A 1 297 ? -13.741 -0.638 -6.383 1.00 95.88 297 TRP A CA 1
ATOM 2263 C C . TRP A 1 297 ? -13.606 -0.999 -7.864 1.00 95.88 297 TRP A C 1
ATOM 2265 O O . TRP A 1 297 ? -13.564 -2.173 -8.229 1.00 95.88 297 TRP A O 1
ATOM 2275 N N . ALA A 1 298 ? -13.499 0.012 -8.732 1.00 94.12 298 ALA A N 1
ATOM 2276 C CA . ALA A 1 298 ? -13.337 -0.183 -10.170 1.00 94.12 298 ALA A CA 1
ATOM 2277 C C . ALA A 1 298 ? -12.020 -0.899 -10.519 1.00 94.12 298 ALA A C 1
ATOM 2279 O O . ALA A 1 298 ? -11.992 -1.713 -11.445 1.00 94.12 298 ALA A O 1
ATOM 2280 N N . ALA A 1 299 ? -10.957 -0.642 -9.749 1.00 95.06 299 ALA A N 1
ATOM 2281 C CA . ALA A 1 299 ? -9.671 -1.312 -9.901 1.00 95.06 299 ALA A CA 1
ATOM 2282 C C . ALA A 1 299 ? -9.713 -2.801 -9.516 1.00 95.06 299 ALA A C 1
ATOM 2284 O O . ALA A 1 299 ? -8.943 -3.605 -10.047 1.00 95.06 299 ALA A O 1
ATOM 2285 N N . GLY A 1 300 ? -10.661 -3.197 -8.664 1.00 93.31 300 GLY A N 1
ATOM 2286 C CA . GLY A 1 300 ? -10.884 -4.585 -8.273 1.00 93.31 300 GLY A CA 1
ATOM 2287 C C . GLY A 1 300 ? -10.684 -4.871 -6.786 1.00 93.31 300 GLY A C 1
ATOM 2288 O O . GLY A 1 300 ? -10.794 -6.032 -6.390 1.00 93.31 300 GLY A O 1
ATOM 2289 N N . SER A 1 301 ? -10.430 -3.847 -5.976 1.00 95.88 301 SER A N 1
ATOM 2290 C CA . SER A 1 301 ? -10.399 -3.951 -4.519 1.00 95.88 301 SER 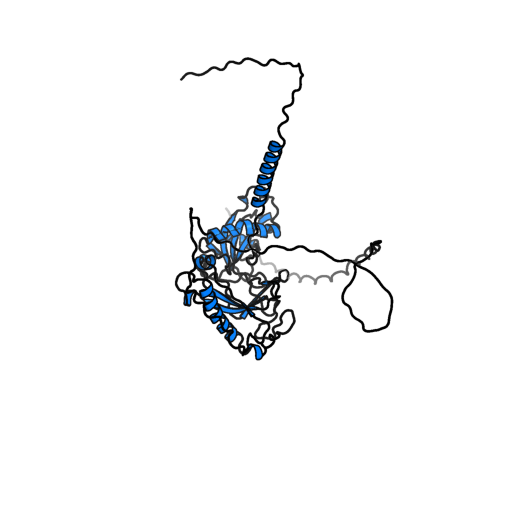A CA 1
ATOM 2291 C C . SER A 1 301 ? -11.829 -4.019 -3.993 1.00 95.88 301 SER A C 1
ATOM 2293 O O . SER A 1 301 ? -12.674 -3.217 -4.383 1.00 95.88 301 SER A O 1
ATOM 2295 N N . HIS A 1 302 ? -12.130 -4.990 -3.133 1.00 95.88 302 HIS A N 1
ATOM 2296 C CA . HIS A 1 302 ? -13.484 -5.166 -2.573 1.00 95.88 302 HIS A CA 1
ATOM 2297 C C . HIS A 1 302 ? -13.482 -5.412 -1.065 1.00 95.88 302 HIS A C 1
ATOM 2299 O O . HIS A 1 302 ? -14.535 -5.651 -0.474 1.00 95.88 302 HIS A O 1
ATOM 2305 N N . GLN A 1 303 ? -12.307 -5.364 -0.442 1.00 97.25 303 GLN A N 1
ATOM 2306 C CA . GLN A 1 303 ? -12.126 -5.627 0.975 1.00 97.25 303 GLN A CA 1
ATOM 2307 C C . GLN A 1 303 ? -11.620 -4.391 1.719 1.00 97.25 303 GLN A C 1
ATOM 2309 O O . GLN A 1 303 ? -10.872 -3.580 1.167 1.00 97.25 303 GLN A O 1
ATOM 2314 N N . VAL A 1 304 ? -12.001 -4.281 2.988 1.00 97.19 304 VAL A N 1
ATOM 2315 C CA . VAL A 1 304 ? -11.541 -3.236 3.912 1.00 97.19 304 VAL A CA 1
ATOM 2316 C C . VAL A 1 304 ? -10.985 -3.872 5.182 1.00 97.19 304 VAL A C 1
ATOM 2318 O O . VAL A 1 304 ? -11.467 -4.921 5.615 1.00 97.19 304 VAL A O 1
ATOM 2321 N N . SER A 1 305 ? -9.960 -3.255 5.771 1.00 97.25 305 SER A N 1
ATOM 2322 C CA . SER A 1 305 ? -9.342 -3.733 7.013 1.00 97.25 305 SER A CA 1
ATOM 2323 C C . SER A 1 305 ? -10.111 -3.226 8.230 1.00 97.25 305 SER A C 1
ATOM 2325 O O . SER A 1 305 ? -10.464 -2.049 8.299 1.00 97.25 305 SER A O 1
ATOM 2327 N N . CYS A 1 306 ? -10.324 -4.108 9.204 1.00 98.38 306 CYS A N 1
ATOM 2328 C CA . CYS A 1 306 ? -10.784 -3.759 10.542 1.00 98.38 306 CYS A CA 1
ATOM 2329 C C . CYS A 1 306 ? -9.563 -3.717 11.455 1.00 98.38 306 CYS A C 1
ATOM 2331 O O . CYS A 1 306 ? -8.961 -4.758 11.727 1.00 98.38 306 CYS A O 1
ATOM 2333 N N . SER A 1 307 ? -9.199 -2.546 11.953 1.00 98.19 307 SER A N 1
ATOM 2334 C CA . SER A 1 307 ? -8.003 -2.367 12.776 1.00 98.19 307 SER A CA 1
ATOM 2335 C C . SER A 1 307 ? -8.348 -1.698 14.098 1.00 98.19 307 SER A C 1
ATOM 2337 O O . SER A 1 307 ? -9.362 -1.021 14.218 1.00 98.19 307 SER A O 1
ATOM 2339 N N . ILE A 1 308 ? -7.497 -1.868 15.099 1.00 98.06 308 ILE A N 1
ATOM 2340 C CA . ILE A 1 308 ? -7.584 -1.147 16.368 1.00 98.06 308 ILE A CA 1
ATOM 2341 C C . ILE A 1 308 ? -6.341 -0.293 16.557 1.00 98.06 308 ILE A C 1
ATOM 2343 O O . ILE A 1 308 ? -5.232 -0.714 16.229 1.00 98.06 308 ILE A O 1
ATOM 2347 N N . GLY A 1 309 ? -6.525 0.911 17.084 1.00 97.19 309 GLY A N 1
ATOM 2348 C CA . GLY A 1 309 ? -5.430 1.829 17.372 1.00 97.19 309 GLY A CA 1
ATOM 2349 C C . GLY A 1 309 ? -5.855 2.934 18.325 1.00 97.19 309 GLY A C 1
ATOM 2350 O O . GLY A 1 309 ? -6.994 2.965 18.780 1.00 97.19 309 GLY A O 1
ATOM 2351 N N . ALA A 1 310 ? -4.935 3.837 18.647 1.00 96.44 310 ALA A N 1
ATOM 2352 C CA . ALA A 1 310 ? -5.222 5.011 19.464 1.00 96.44 310 ALA A CA 1
ATOM 2353 C C . ALA A 1 310 ? -4.727 6.267 18.744 1.00 96.44 310 ALA A C 1
ATOM 2355 O O . ALA A 1 310 ? -3.660 6.261 18.135 1.00 96.44 310 ALA A O 1
ATOM 2356 N N . THR A 1 311 ? -5.488 7.357 18.826 1.00 93.19 311 THR A N 1
ATOM 2357 C CA . THR A 1 311 ? -5.131 8.638 18.195 1.00 93.19 311 THR A CA 1
ATOM 2358 C C . THR A 1 311 ? -4.614 9.628 19.234 1.00 93.19 311 THR A C 1
ATOM 2360 O O . THR A 1 311 ? -4.907 9.506 20.421 1.00 93.19 311 THR A O 1
ATOM 2363 N N . LEU A 1 312 ? -3.847 10.621 18.794 1.00 91.94 312 LEU A N 1
ATOM 2364 C CA . LEU A 1 312 ? -3.375 11.736 19.621 1.00 91.94 312 LEU A CA 1
ATOM 2365 C C . LEU A 1 312 ? -4.405 12.881 19.717 1.00 91.94 312 LEU A C 1
ATOM 2367 O O . LEU A 1 312 ? -4.142 13.894 20.359 1.00 91.94 312 LEU A O 1
ATOM 2371 N N . GLY A 1 313 ? -5.556 12.768 19.041 1.00 88.31 313 GLY A N 1
ATOM 2372 C CA . GLY A 1 313 ? -6.582 13.819 18.969 1.00 88.31 313 GLY A CA 1
ATOM 2373 C C . GLY A 1 313 ? -6.252 14.998 18.039 1.00 88.31 313 GLY A C 1
ATOM 2374 O O . GLY A 1 313 ? -7.102 15.852 17.815 1.00 88.31 313 GLY A O 1
ATOM 2375 N N . ASN A 1 314 ? -5.052 15.037 17.454 1.00 88.69 314 ASN A N 1
ATOM 2376 C CA . ASN A 1 314 ? -4.586 16.074 16.522 1.00 88.69 314 ASN A CA 1
ATOM 2377 C C . ASN A 1 314 ? -4.448 15.572 15.068 1.00 88.69 314 ASN A C 1
ATOM 2379 O O . ASN A 1 314 ? -3.743 16.183 14.269 1.00 88.69 314 ASN A O 1
ATOM 2383 N N . GLY A 1 315 ? -5.063 14.431 14.741 1.00 87.44 315 GLY A N 1
ATOM 2384 C CA . GLY A 1 315 ? -4.903 13.747 13.451 1.00 87.44 315 GLY A CA 1
ATOM 2385 C C . GLY A 1 315 ? -3.690 12.807 13.362 1.00 87.44 315 GLY A C 1
ATOM 2386 O O . GLY A 1 315 ? -3.528 12.127 12.351 1.00 87.44 315 GLY A O 1
ATOM 2387 N N . GLY A 1 316 ? -2.853 12.738 14.403 1.00 93.69 316 GLY A N 1
ATOM 2388 C CA . GLY A 1 316 ? -1.778 11.752 14.534 1.00 93.69 316 GLY A CA 1
ATOM 2389 C C . GLY A 1 316 ? -2.189 10.500 15.313 1.00 93.69 316 GLY A C 1
ATOM 2390 O O . GLY A 1 316 ? -3.186 10.488 16.043 1.00 93.69 316 GLY A O 1
ATOM 2391 N N . TRP A 1 317 ? -1.377 9.456 15.188 1.00 97.31 317 TRP A N 1
ATOM 2392 C CA . TRP A 1 317 ? -1.527 8.176 15.877 1.00 97.31 317 TRP A CA 1
ATOM 2393 C C . TRP A 1 317 ? -0.631 8.096 17.109 1.00 97.31 317 TRP A C 1
ATOM 2395 O O . TRP A 1 317 ? 0.481 8.618 17.128 1.00 97.31 317 TRP A O 1
ATOM 2405 N N . SER A 1 318 ? -1.120 7.430 18.150 1.00 96.75 318 SER A N 1
ATOM 2406 C CA . SER A 1 318 ? -0.283 7.031 19.278 1.00 96.75 318 SER A CA 1
ATOM 2407 C C . SER A 1 318 ? 0.599 5.854 18.872 1.00 96.75 318 SER A C 1
ATOM 2409 O O . SER A 1 318 ? 0.199 5.013 18.071 1.00 96.75 318 SER A O 1
ATOM 2411 N N . THR A 1 319 ? 1.786 5.769 19.465 1.00 97.56 319 THR A N 1
ATOM 2412 C CA . THR A 1 319 ? 2.674 4.621 19.282 1.00 97.56 319 THR A CA 1
ATOM 2413 C C . THR A 1 319 ? 2.227 3.473 20.177 1.00 97.56 319 THR A C 1
ATOM 2415 O O . THR A 1 319 ? 2.187 3.612 21.402 1.00 97.56 319 THR A O 1
ATOM 2418 N N . LEU A 1 320 ? 1.927 2.333 19.567 1.00 97.88 320 LEU A N 1
ATOM 2419 C CA . LEU A 1 320 ? 1.633 1.078 20.242 1.00 97.88 320 LEU A CA 1
ATOM 2420 C C . LEU A 1 320 ? 2.899 0.220 20.360 1.00 97.88 320 LEU A C 1
ATOM 2422 O O . LEU A 1 320 ? 3.752 0.223 19.468 1.00 97.88 320 LEU A O 1
ATOM 2426 N N . LEU A 1 321 ? 3.006 -0.526 21.459 1.00 97.69 321 LEU A N 1
ATOM 2427 C CA . LEU A 1 321 ? 4.029 -1.548 21.690 1.00 97.69 321 LEU A CA 1
ATOM 2428 C C . LEU A 1 321 ? 3.385 -2.801 22.286 1.00 97.69 321 LEU A C 1
ATOM 2430 O O . LEU A 1 321 ? 2.633 -2.703 23.256 1.00 97.69 321 LEU A O 1
ATOM 2434 N N . ASN A 1 322 ? 3.767 -3.967 21.761 1.00 97.06 322 ASN A N 1
ATOM 2435 C CA . ASN A 1 322 ? 3.150 -5.279 21.987 1.00 97.06 322 ASN A CA 1
ATOM 2436 C C . ASN A 1 322 ? 1.738 -5.399 21.390 1.00 97.06 322 ASN A C 1
ATOM 2438 O O . ASN A 1 322 ? 1.092 -4.407 21.080 1.00 97.06 322 ASN A O 1
ATOM 2442 N N . SER A 1 323 ? 1.252 -6.635 21.243 1.00 96.25 323 SER A N 1
ATOM 2443 C CA . SER A 1 323 ? -0.111 -6.885 20.755 1.00 96.25 323 SER A CA 1
ATOM 2444 C C . SER A 1 323 ? -1.172 -6.451 21.773 1.00 96.25 323 SER A C 1
ATOM 2446 O O . SER A 1 323 ? -0.986 -6.598 22.985 1.00 96.25 323 SER A O 1
ATOM 2448 N N . ALA A 1 324 ? -2.333 -6.031 21.272 1.00 95.62 324 ALA A N 1
ATOM 2449 C CA . ALA A 1 324 ? -3.550 -5.740 22.026 1.00 95.62 324 ALA A CA 1
ATOM 2450 C C . ALA A 1 324 ? -4.093 -6.932 22.835 1.00 95.62 324 ALA A C 1
ATOM 2452 O O . ALA A 1 324 ? -4.882 -6.743 23.760 1.00 95.62 324 ALA A O 1
ATOM 2453 N N . LYS A 1 325 ? -3.659 -8.158 22.519 1.00 93.12 325 LYS A N 1
ATOM 2454 C CA . LYS A 1 325 ? -3.952 -9.374 23.299 1.00 93.12 325 LYS A CA 1
ATOM 2455 C C . LYS A 1 325 ? -3.001 -9.600 24.475 1.00 93.12 325 LYS A C 1
ATOM 2457 O O . LYS A 1 325 ? -3.198 -10.534 25.250 1.00 93.12 325 LYS A O 1
ATOM 2462 N N . GLY A 1 326 ? -1.942 -8.803 24.572 1.00 90.44 326 GLY A N 1
ATOM 2463 C CA . GLY A 1 326 ? -0.878 -8.938 25.556 1.00 90.44 326 GLY A CA 1
ATOM 2464 C C . GLY A 1 326 ? -0.713 -7.685 26.420 1.00 90.44 326 GLY A C 1
ATOM 2465 O O . GLY A 1 326 ? -1.661 -6.917 26.597 1.00 90.44 326 GLY A O 1
ATOM 2466 N N . PRO A 1 327 ? 0.491 -7.463 26.981 1.00 92.81 327 PRO A N 1
ATOM 2467 C CA . PRO A 1 327 ? 0.817 -6.270 27.758 1.00 92.81 327 PRO A CA 1
ATOM 2468 C C . PRO A 1 327 ? 1.050 -5.068 26.827 1.00 92.81 327 PRO A C 1
ATOM 2470 O O . PRO A 1 327 ? 2.167 -4.556 26.712 1.00 92.81 327 PRO A O 1
ATOM 2473 N N . LEU A 1 328 ? -0.008 -4.659 26.127 1.00 95.62 328 LEU A N 1
ATOM 2474 C CA . LEU A 1 328 ? -0.011 -3.499 25.245 1.00 95.62 328 LEU A CA 1
ATOM 2475 C C . LEU A 1 328 ? 0.441 -2.252 26.010 1.00 95.62 328 LEU A C 1
ATOM 2477 O O . LEU A 1 328 ? 0.068 -2.051 27.166 1.00 95.62 328 LEU A O 1
ATOM 2481 N N . GLN A 1 329 ? 1.208 -1.396 25.346 1.00 96.50 329 GLN A N 1
ATOM 2482 C CA . GLN A 1 329 ? 1.491 -0.039 25.796 1.00 96.50 329 GLN A CA 1
ATOM 2483 C C . GLN A 1 329 ? 1.093 0.954 24.711 1.00 96.50 329 GLN A C 1
ATOM 2485 O O . GLN A 1 329 ? 1.288 0.702 23.526 1.00 96.50 329 GLN A O 1
ATOM 2490 N N . ILE A 1 330 ? 0.570 2.098 25.134 1.00 96.31 330 ILE A N 1
ATOM 2491 C CA . ILE A 1 330 ? 0.152 3.215 24.295 1.00 96.31 330 ILE A CA 1
ATOM 2492 C C . ILE A 1 330 ? 0.974 4.416 24.754 1.00 96.31 330 ILE A C 1
ATOM 2494 O O . ILE A 1 330 ? 0.822 4.882 25.883 1.00 96.31 330 ILE A O 1
ATOM 2498 N N . ASN A 1 331 ? 1.912 4.867 23.920 1.00 94.81 331 ASN A N 1
ATOM 2499 C CA . ASN A 1 331 ? 2.923 5.874 24.270 1.00 94.81 331 ASN A CA 1
ATOM 2500 C C . ASN A 1 331 ? 3.656 5.553 25.594 1.00 94.81 331 ASN A C 1
ATOM 2502 O O . ASN A 1 331 ? 3.893 6.430 26.424 1.00 94.81 331 ASN A O 1
ATOM 2506 N N . GLY A 1 332 ? 3.980 4.273 25.814 1.00 93.00 332 GLY A N 1
ATOM 2507 C CA . GLY A 1 332 ? 4.674 3.792 27.016 1.00 93.00 332 GLY A CA 1
ATOM 2508 C C . GLY A 1 332 ? 3.798 3.636 28.266 1.00 93.00 332 GLY A C 1
ATOM 2509 O O . GLY A 1 332 ? 4.319 3.292 29.324 1.00 93.00 332 GLY A O 1
ATOM 2510 N N . GLN A 1 333 ? 2.487 3.874 28.172 1.00 92.88 333 GLN A N 1
ATOM 2511 C CA . GLN A 1 333 ? 1.538 3.700 29.276 1.00 92.88 333 GLN A CA 1
ATOM 2512 C C . GLN A 1 333 ? 0.623 2.493 29.038 1.00 92.88 333 GLN A C 1
ATOM 2514 O O . GLN A 1 333 ? 0.282 2.210 27.889 1.00 92.88 333 GLN A O 1
ATOM 2519 N N . PRO A 1 334 ? 0.198 1.766 30.086 1.00 90.62 334 PRO A N 1
ATOM 2520 C CA . PRO A 1 334 ? -0.801 0.715 29.927 1.00 90.62 334 PRO A CA 1
ATOM 2521 C C . PRO A 1 334 ? -2.148 1.306 29.462 1.00 90.62 334 PRO A C 1
ATOM 2523 O O . PRO A 1 334 ? -2.454 2.454 29.794 1.00 90.62 334 PRO A O 1
ATOM 2526 N N . PRO A 1 335 ? -2.980 0.539 28.733 1.00 88.12 335 PRO A N 1
ATOM 2527 C CA . PRO A 1 335 ? -4.316 0.969 28.352 1.00 88.12 335 PRO A CA 1
ATOM 2528 C C . PRO A 1 335 ? -5.149 1.335 29.578 1.00 88.12 335 PRO A C 1
ATOM 2530 O O . PRO A 1 335 ? -5.223 0.577 30.546 1.00 88.12 335 PRO A O 1
ATOM 2533 N N . VAL A 1 336 ? -5.809 2.484 29.507 1.00 86.62 336 VAL A N 1
ATOM 2534 C CA . VAL A 1 336 ? -6.756 2.956 30.518 1.00 86.62 336 VAL A CA 1
ATOM 2535 C C . VAL A 1 336 ? -8.162 2.892 29.919 1.00 86.62 336 VAL A C 1
ATOM 2537 O O . VAL A 1 336 ? -8.355 3.384 28.800 1.00 86.62 336 VAL A O 1
ATOM 2540 N N . PRO A 1 337 ? -9.142 2.287 30.613 1.00 80.69 337 PRO A N 1
ATOM 2541 C CA . PRO A 1 337 ? -10.527 2.317 30.165 1.00 80.69 337 PRO A CA 1
ATOM 2542 C C . PRO A 1 337 ? -11.047 3.767 30.130 1.00 80.69 337 PRO A C 1
ATOM 2544 O O . PRO A 1 337 ? -10.681 4.567 30.997 1.00 80.69 337 PRO A O 1
ATOM 2547 N N . PRO A 1 338 ? -11.910 4.131 29.166 1.00 77.00 338 PRO A N 1
ATOM 2548 C CA . PRO A 1 338 ? -12.618 5.402 29.192 1.00 77.00 338 PRO A CA 1
ATOM 2549 C C . PRO A 1 338 ? -13.444 5.514 30.485 1.00 77.00 338 PRO A C 1
ATOM 2551 O O . PRO A 1 338 ? -13.913 4.488 30.985 1.00 77.00 338 PRO A O 1
ATOM 2554 N N . PRO A 1 339 ? -13.658 6.730 31.021 1.00 78.88 339 PRO A N 1
ATOM 2555 C CA . PRO A 1 339 ? -14.548 6.926 32.159 1.00 78.88 339 PRO A CA 1
ATOM 2556 C C . PRO A 1 339 ? -15.937 6.350 31.874 1.00 78.88 339 PRO A C 1
ATOM 2558 O O . PRO A 1 339 ? -16.471 6.536 30.776 1.00 78.88 339 PRO A O 1
ATOM 2561 N N . ASP A 1 340 ? -16.527 5.685 32.867 1.00 76.50 340 ASP A N 1
ATOM 2562 C CA . ASP A 1 340 ? -17.896 5.196 32.751 1.00 76.50 340 ASP A CA 1
ATOM 2563 C C . ASP A 1 340 ? -18.860 6.364 32.506 1.00 76.50 340 ASP A C 1
ATOM 2565 O O . ASP A 1 340 ? -18.724 7.458 33.065 1.00 76.50 340 ASP A O 1
ATOM 2569 N N . ILE A 1 341 ? -19.849 6.132 31.643 1.00 73.00 341 ILE A N 1
ATOM 2570 C CA . ILE A 1 341 ? -20.918 7.099 31.403 1.00 73.00 341 ILE A CA 1
ATOM 2571 C C . ILE A 1 341 ? -21.774 7.150 32.681 1.00 73.00 341 ILE A C 1
ATOM 2573 O O . ILE A 1 341 ? -22.266 6.095 33.086 1.00 73.00 341 ILE A O 1
ATOM 2577 N N . PRO A 1 342 ? -21.983 8.329 33.303 1.00 76.94 342 PRO A N 1
ATOM 2578 C CA . PRO A 1 342 ? -22.817 8.445 34.498 1.00 76.94 342 PRO A CA 1
ATOM 2579 C C . PRO A 1 342 ? -24.214 7.860 34.267 1.00 76.94 342 PRO A C 1
ATOM 2581 O O . PRO A 1 342 ? -24.804 8.066 33.199 1.00 76.94 342 PRO A O 1
ATOM 2584 N N . GLU A 1 343 ? -24.755 7.153 35.262 1.00 70.00 343 GLU A N 1
ATOM 2585 C CA . GLU A 1 343 ? -26.066 6.491 35.178 1.00 70.00 343 GLU A CA 1
ATOM 2586 C C . GLU A 1 343 ? -27.200 7.474 34.851 1.00 70.00 343 GLU A C 1
ATOM 2588 O O . GLU A 1 343 ? -28.164 7.107 34.173 1.00 70.00 343 GLU A O 1
ATOM 2593 N N . GLU A 1 344 ? -27.055 8.748 35.231 1.00 68.81 344 GLU A N 1
ATOM 2594 C CA . GLU A 1 344 ? -28.008 9.809 34.900 1.00 68.81 344 GLU A CA 1
ATOM 2595 C C . GLU A 1 344 ? -28.128 10.046 33.389 1.00 68.81 344 GLU A C 1
ATOM 2597 O O . GLU A 1 344 ? -29.177 10.480 32.922 1.00 68.81 344 GLU A O 1
ATOM 2602 N N . ARG A 1 345 ? -27.082 9.748 32.603 1.00 65.06 345 ARG A N 1
ATOM 2603 C CA . ARG A 1 345 ? -27.088 9.907 31.137 1.00 65.06 345 ARG A CA 1
ATOM 2604 C C . ARG A 1 345 ? -27.553 8.660 30.393 1.00 65.06 345 ARG A C 1
ATOM 2606 O O . ARG A 1 345 ? -27.941 8.773 29.235 1.00 65.06 345 ARG A O 1
ATOM 2613 N N . LEU A 1 346 ? -27.535 7.497 31.042 1.00 65.19 346 LEU A N 1
ATOM 2614 C CA . LEU A 1 346 ? -28.055 6.244 30.485 1.00 65.19 346 LEU A CA 1
ATOM 2615 C C . LEU A 1 346 ? -29.593 6.190 30.515 1.00 65.19 346 LEU A C 1
ATOM 2617 O O . LEU A 1 346 ? -30.185 5.457 29.730 1.00 65.19 346 LEU A O 1
ATOM 2621 N N . ASN A 1 347 ? -30.228 6.994 31.378 1.00 62.81 347 ASN A N 1
ATOM 2622 C CA . ASN A 1 347 ? -31.676 7.001 31.615 1.00 62.81 347 ASN A CA 1
ATOM 2623 C C . ASN A 1 347 ? -32.360 8.341 31.287 1.00 62.81 347 ASN A C 1
ATOM 2625 O O . ASN A 1 347 ? -33.449 8.614 31.796 1.00 62.81 347 ASN A O 1
ATOM 2629 N N . LEU A 1 348 ? -31.749 9.199 30.462 1.00 65.31 348 LEU A N 1
ATOM 2630 C CA . LEU A 1 348 ? -32.433 10.410 30.003 1.00 65.31 348 LEU A CA 1
ATOM 2631 C C . LEU A 1 348 ? -33.649 10.000 29.154 1.00 65.31 348 LEU A C 1
ATOM 2633 O O . LEU A 1 348 ? -33.470 9.283 28.165 1.00 65.31 348 LEU A O 1
ATOM 2637 N N . PRO A 1 349 ? -34.878 10.421 29.514 1.00 69.12 349 PRO A N 1
ATOM 2638 C CA . PRO A 1 349 ? -36.034 10.182 28.665 1.00 69.12 349 PRO A CA 1
ATOM 2639 C C . PRO A 1 349 ? -35.782 10.820 27.291 1.00 69.12 349 PRO A C 1
ATOM 2641 O O . PRO A 1 349 ? -35.143 11.877 27.227 1.00 69.12 349 PRO A O 1
ATOM 2644 N N . PRO A 1 350 ? -36.248 10.200 26.191 1.00 68.19 350 PRO A N 1
ATOM 2645 C CA . PRO A 1 350 ? -36.116 10.789 24.867 1.00 68.19 350 PRO A CA 1
ATOM 2646 C C . PRO A 1 350 ? -36.676 12.211 24.901 1.00 68.19 350 PRO A C 1
ATOM 2648 O O . PRO A 1 350 ? -37.782 12.438 25.396 1.00 68.19 350 PRO A O 1
ATOM 2651 N N . ILE A 1 351 ? -35.884 13.172 24.422 1.00 71.94 351 ILE A N 1
ATOM 2652 C CA . ILE A 1 351 ? -36.327 14.559 24.298 1.00 71.94 351 ILE A CA 1
ATOM 2653 C C . ILE A 1 351 ? -37.552 14.536 23.374 1.00 71.94 351 ILE A C 1
ATOM 2655 O O . ILE A 1 351 ? -37.429 14.013 22.262 1.00 71.94 351 ILE A O 1
ATOM 2659 N N . PRO A 1 352 ? -38.720 15.051 23.805 1.00 66.06 352 PRO A N 1
ATOM 2660 C CA . PRO A 1 352 ? -39.877 15.163 22.933 1.00 66.06 352 PRO A CA 1
ATOM 2661 C C . PRO A 1 352 ? -39.480 16.019 21.734 1.00 66.06 352 PRO A C 1
ATOM 2663 O O . PRO A 1 352 ? -39.188 17.207 21.878 1.00 66.06 352 PRO A O 1
ATOM 2666 N N . MET A 1 353 ? -39.411 15.400 20.560 1.00 62.38 353 MET A N 1
ATOM 2667 C CA . MET A 1 353 ? -39.350 16.145 19.312 1.00 62.38 353 MET A CA 1
ATOM 2668 C C . MET A 1 353 ? -40.688 16.885 19.205 1.00 62.38 353 MET A C 1
ATOM 2670 O O . MET A 1 353 ? -41.720 16.230 19.358 1.00 62.38 353 MET A O 1
ATOM 2674 N N . PRO A 1 354 ? -40.715 18.219 19.035 1.00 68.56 354 PRO A N 1
ATOM 2675 C CA . PRO A 1 354 ? -41.972 18.916 18.817 1.00 68.56 354 PRO A CA 1
ATOM 2676 C C . PRO A 1 354 ? -42.618 18.347 17.553 1.00 68.56 354 PRO A C 1
ATOM 2678 O O . PRO A 1 354 ? -41.990 18.350 16.494 1.00 68.56 354 PRO A O 1
ATOM 2681 N N . ASP A 1 355 ? -43.837 17.828 17.699 1.00 59.31 355 ASP A N 1
ATOM 2682 C CA . ASP A 1 355 ? -44.661 17.416 16.570 1.00 59.31 355 ASP A CA 1
ATOM 2683 C C . ASP A 1 355 ? -44.796 18.598 15.605 1.00 59.31 355 ASP A C 1
ATOM 2685 O O . ASP A 1 355 ? -44.971 19.747 16.030 1.00 59.31 355 ASP A O 1
ATOM 2689 N N . ASP A 1 356 ? -44.664 18.300 14.313 1.00 51.88 356 ASP A N 1
ATOM 2690 C CA . ASP A 1 356 ? -44.818 19.240 13.214 1.00 51.88 356 ASP A CA 1
ATOM 2691 C C . ASP A 1 356 ? -45.985 20.201 13.470 1.00 51.88 356 ASP A C 1
ATOM 2693 O O . ASP A 1 356 ? -47.137 19.796 13.650 1.00 51.88 356 ASP A O 1
ATOM 2697 N N . VAL A 1 357 ? -45.684 21.502 13.480 1.00 49.12 357 VAL A N 1
ATOM 2698 C CA . VAL A 1 357 ? -46.716 22.535 13.448 1.00 49.12 357 VAL A CA 1
ATOM 2699 C C . VAL A 1 357 ? -47.462 22.426 12.123 1.00 49.12 357 VAL A C 1
ATOM 2701 O O . VAL A 1 357 ? -46.997 22.876 11.076 1.00 49.12 357 VAL A O 1
ATOM 2704 N N . ASP A 1 358 ? -48.635 21.810 12.209 1.00 43.66 358 ASP A N 1
ATOM 2705 C CA . ASP A 1 358 ? -49.710 21.823 11.229 1.00 43.66 358 ASP A CA 1
ATOM 2706 C C . ASP A 1 358 ? -49.977 23.274 10.793 1.00 43.66 358 ASP A C 1
ATOM 2708 O O . ASP A 1 358 ? -50.565 24.091 11.508 1.00 43.66 358 ASP A O 1
ATOM 2712 N N . SER A 1 359 ? -49.444 23.638 9.627 1.00 48.12 359 SER A N 1
ATOM 2713 C CA . SER A 1 359 ? -49.611 24.960 9.039 1.00 48.12 359 SER A CA 1
ATOM 2714 C C . SER A 1 359 ? -50.926 24.974 8.266 1.00 48.12 359 SER A C 1
ATOM 2716 O O . SER A 1 359 ? -50.957 24.844 7.045 1.00 48.12 359 SER A O 1
ATOM 2718 N N . SER A 1 360 ? -52.030 25.114 9.003 1.00 43.09 360 SER A N 1
ATOM 2719 C CA . SER A 1 360 ? -53.374 25.196 8.436 1.00 43.09 360 SER A CA 1
ATOM 2720 C C . SER A 1 360 ? -54.150 26.389 9.008 1.00 43.09 360 SER A C 1
ATOM 2722 O O . SER A 1 360 ? -54.814 26.306 10.036 1.00 43.09 360 SER A O 1
ATOM 2724 N N . SER A 1 361 ? -54.145 27.474 8.223 1.00 43.34 361 SER A N 1
ATOM 2725 C CA . SER A 1 361 ? -55.168 28.532 8.093 1.00 43.34 361 SER A CA 1
ATOM 2726 C C . SER A 1 361 ? -55.328 29.615 9.180 1.00 43.34 361 SER A C 1
ATOM 2728 O O . SER A 1 361 ? -55.810 29.363 10.279 1.00 43.34 361 SER A O 1
ATOM 2730 N N . GLN A 1 362 ? -55.138 30.883 8.785 1.00 38.47 362 GLN A N 1
ATOM 2731 C CA . GLN A 1 362 ? -56.276 31.747 8.427 1.00 38.47 362 GLN A CA 1
ATOM 2732 C C . GLN A 1 362 ? -55.857 33.059 7.742 1.00 38.47 362 GLN A C 1
ATOM 2734 O O . GLN A 1 362 ? -54.833 33.666 8.036 1.00 38.47 362 GLN A O 1
ATOM 2739 N N . GLN A 1 363 ? -56.699 33.431 6.781 1.00 41.78 363 GLN A N 1
ATOM 2740 C CA . GLN A 1 363 ? -56.627 34.556 5.860 1.00 41.78 363 GLN A CA 1
ATOM 2741 C C . GLN A 1 363 ? -56.734 35.914 6.561 1.00 41.78 363 GLN A C 1
ATOM 2743 O O . GLN A 1 363 ? -57.560 36.098 7.452 1.00 41.78 363 GLN A O 1
ATOM 2748 N N . SER A 1 364 ? -56.013 36.908 6.046 1.00 34.22 364 SER A N 1
ATOM 2749 C CA . SER A 1 364 ? -56.497 38.290 5.930 1.00 34.22 364 SER A CA 1
ATOM 2750 C C . SER A 1 364 ? -55.757 38.952 4.766 1.00 34.22 364 SER A C 1
ATOM 2752 O O . SER A 1 364 ? -54.544 39.126 4.833 1.00 34.22 364 SER A O 1
ATOM 2754 N N . GLU A 1 365 ? -56.469 39.275 3.686 1.00 37.91 365 GLU A N 1
ATOM 2755 C CA . GLU A 1 365 ? -55.941 40.123 2.607 1.00 37.91 365 GLU A CA 1
ATOM 2756 C C . GLU A 1 365 ? -55.782 41.579 3.088 1.00 37.91 365 GLU A C 1
ATOM 2758 O O . GLU A 1 365 ? -56.477 41.997 4.021 1.00 37.91 365 GLU A O 1
ATOM 2763 N N . PRO A 1 366 ? -54.889 42.366 2.458 1.00 38.34 366 PRO A N 1
ATOM 2764 C CA . PRO A 1 366 ? -55.387 43.236 1.391 1.00 38.34 366 PRO A CA 1
ATOM 2765 C C . PRO A 1 366 ? -54.457 43.378 0.168 1.00 38.34 366 PRO A C 1
ATOM 2767 O O . PRO A 1 366 ? -53.270 43.665 0.276 1.00 38.34 366 PRO A O 1
ATOM 2770 N N . ASP A 1 367 ? -55.083 43.169 -0.985 1.00 29.16 367 ASP A N 1
ATOM 2771 C CA . ASP A 1 367 ? -55.129 43.934 -2.240 1.00 29.16 367 ASP A CA 1
ATOM 2772 C C . ASP A 1 367 ? -53.936 44.741 -2.835 1.00 29.16 367 ASP A C 1
ATOM 2774 O O . ASP A 1 367 ? -53.299 45.582 -2.205 1.00 29.16 367 ASP A O 1
ATOM 2778 N N . TYR A 1 368 ? -53.859 44.577 -4.166 1.00 30.73 368 TYR A N 1
ATOM 2779 C CA . TYR A 1 368 ? -53.295 45.391 -5.259 1.00 30.73 368 TYR A CA 1
ATOM 2780 C C . TYR A 1 368 ? -51.810 45.294 -5.710 1.00 30.73 368 TYR A C 1
ATOM 2782 O O . TYR A 1 368 ? -50.934 46.034 -5.278 1.00 30.73 368 TYR A O 1
ATOM 2790 N N . SER A 1 369 ? -51.659 44.529 -6.808 1.00 30.28 369 SER A N 1
ATOM 2791 C CA . SER A 1 369 ? -50.996 44.860 -8.094 1.00 30.28 369 SER A CA 1
ATOM 2792 C C . SER A 1 369 ? -49.493 44.650 -8.350 1.00 30.28 369 SER A C 1
ATOM 2794 O O . SER A 1 369 ? -48.658 45.318 -7.763 1.00 30.28 369 SER A O 1
ATOM 2796 N N . GLN A 1 370 ? -49.254 43.842 -9.409 1.00 33.50 370 GLN A N 1
ATOM 2797 C CA . GLN A 1 370 ? -48.229 43.915 -10.483 1.00 33.50 370 GLN A CA 1
ATOM 2798 C C . GLN A 1 370 ? -46.744 43.972 -10.039 1.00 33.50 370 GLN A C 1
ATOM 2800 O O . GLN A 1 370 ? -46.356 44.797 -9.236 1.00 33.50 370 GLN A O 1
ATOM 2805 N N . THR A 1 371 ? -45.781 43.190 -10.538 1.00 29.39 371 THR A N 1
ATOM 2806 C CA . THR A 1 371 ? -45.557 42.605 -11.869 1.00 29.39 371 THR A CA 1
ATOM 2807 C C . THR A 1 371 ? -44.321 41.685 -11.779 1.00 29.39 371 THR A C 1
ATOM 2809 O O . THR A 1 371 ? -43.399 41.979 -11.031 1.00 29.39 371 THR A O 1
ATOM 2812 N N . GLU A 1 372 ? -44.302 40.649 -12.621 1.00 30.34 372 GLU A N 1
ATOM 2813 C CA . GLU A 1 372 ? -43.135 40.064 -13.310 1.00 30.34 372 GLU A CA 1
ATOM 2814 C C . GLU A 1 372 ? -42.005 39.272 -12.598 1.00 30.34 372 GLU A C 1
ATOM 2816 O O . GLU A 1 372 ? -41.254 39.755 -11.764 1.00 30.34 372 GLU A O 1
ATOM 2821 N N . GLN A 1 373 ? -41.809 38.078 -13.186 1.00 30.14 373 GLN A N 1
ATOM 2822 C CA . GLN A 1 373 ? -40.546 37.423 -13.564 1.00 30.14 373 GLN A CA 1
ATOM 2823 C C . GLN A 1 373 ? -39.820 36.500 -12.563 1.00 30.14 373 GLN A C 1
ATOM 2825 O O . GLN A 1 373 ? -39.032 36.886 -11.712 1.00 30.14 373 GLN A O 1
ATOM 2830 N N . THR A 1 374 ? -40.036 35.205 -12.824 1.00 33.03 374 THR A N 1
ATOM 2831 C CA . THR A 1 374 ? -39.070 34.093 -12.832 1.00 33.03 374 THR A CA 1
ATOM 2832 C C . THR A 1 374 ? -37.587 34.446 -12.658 1.00 33.03 374 THR A C 1
ATOM 2834 O O . THR A 1 374 ? -37.024 35.093 -13.541 1.00 33.03 374 THR A O 1
ATOM 2837 N N . GLN A 1 375 ? -36.922 33.820 -11.674 1.00 32.06 375 GLN A N 1
ATOM 2838 C CA . GLN A 1 375 ? -35.638 33.129 -11.887 1.00 32.06 375 GLN A CA 1
ATOM 2839 C C . GLN A 1 375 ? -35.199 32.242 -10.702 1.00 32.06 375 GLN A C 1
ATOM 2841 O O . GLN A 1 375 ? -35.077 32.685 -9.569 1.00 32.06 375 GLN A O 1
ATOM 2846 N N . GLN A 1 376 ? -35.001 30.965 -11.043 1.00 32.06 376 GLN A N 1
ATOM 2847 C CA . GLN A 1 376 ? -33.924 30.040 -10.666 1.00 32.06 376 GLN A CA 1
ATOM 2848 C C . GLN A 1 376 ? -33.289 30.123 -9.266 1.00 32.06 376 GLN A C 1
ATOM 2850 O O . GLN A 1 376 ? -32.500 31.002 -8.940 1.00 32.06 376 GLN A O 1
ATOM 2855 N N . THR A 1 377 ? -33.530 29.050 -8.516 1.00 29.94 377 THR A N 1
ATOM 2856 C CA . THR A 1 377 ? -32.776 28.573 -7.360 1.00 29.94 377 THR A CA 1
ATOM 2857 C C . THR A 1 377 ? -31.364 28.115 -7.749 1.00 29.94 377 THR A C 1
ATOM 2859 O O . THR A 1 377 ? -31.196 27.199 -8.554 1.00 29.94 377 THR A O 1
ATOM 2862 N N . GLN A 1 378 ? -30.345 28.693 -7.110 1.00 31.78 378 GLN A N 1
ATOM 2863 C CA . GLN A 1 378 ? -29.060 28.036 -6.868 1.00 31.78 378 GLN A CA 1
ATOM 2864 C C . GLN A 1 378 ? -28.737 28.108 -5.376 1.00 31.78 378 GLN A C 1
ATOM 2866 O O . GLN A 1 378 ? -28.895 29.132 -4.722 1.00 31.78 378 GLN A O 1
ATOM 2871 N N . THR A 1 379 ? -28.347 26.951 -4.864 1.00 30.48 379 THR A N 1
ATOM 2872 C CA . THR A 1 379 ? -27.958 26.622 -3.497 1.00 30.48 379 THR A CA 1
ATOM 2873 C C . THR A 1 379 ? -26.619 27.260 -3.123 1.00 30.48 379 THR A C 1
ATOM 2875 O O . THR A 1 379 ? -25.602 26.936 -3.737 1.00 30.48 379 THR A O 1
ATOM 2878 N N . GLU A 1 380 ? -26.601 28.099 -2.087 1.00 29.91 380 GLU A N 1
ATOM 2879 C CA . GLU A 1 380 ? -25.373 28.585 -1.450 1.00 29.91 380 GLU A CA 1
ATOM 2880 C C . GLU A 1 380 ? -24.922 27.635 -0.328 1.00 29.91 380 GLU A C 1
ATOM 2882 O O . GLU A 1 380 ? -25.657 27.339 0.614 1.00 29.91 380 GLU A O 1
ATOM 2887 N N . GLN A 1 381 ? -23.680 27.163 -0.454 1.00 28.70 381 GLN A N 1
ATOM 2888 C CA . GLN A 1 381 ? -22.893 26.527 0.598 1.00 28.70 381 GLN A CA 1
ATOM 2889 C C . GLN A 1 381 ? -22.419 27.603 1.587 1.00 28.70 381 GLN A C 1
ATOM 2891 O O . GLN A 1 381 ? -21.701 28.526 1.211 1.00 28.70 381 GLN A O 1
ATOM 2896 N N . THR A 1 382 ? -22.781 27.481 2.862 1.00 31.67 382 THR A N 1
ATOM 2897 C CA . THR A 1 382 ? -22.299 28.361 3.935 1.00 31.67 382 THR A CA 1
ATOM 2898 C C . THR A 1 382 ? -20.874 28.000 4.362 1.00 31.67 382 THR A C 1
ATOM 2900 O O . THR A 1 382 ? -20.633 26.910 4.879 1.00 31.67 382 THR A O 1
ATOM 2903 N N . GLN A 1 383 ? -19.946 28.947 4.197 1.00 32.28 383 GLN A N 1
ATOM 2904 C CA . GLN A 1 383 ? -18.577 28.930 4.722 1.00 32.28 383 GLN A CA 1
ATOM 2905 C C . GLN A 1 383 ? -18.445 30.070 5.759 1.00 32.28 383 GLN A C 1
ATOM 2907 O O . GLN A 1 383 ? -18.817 31.209 5.481 1.00 32.28 383 GLN A O 1
ATOM 2912 N N . HIS A 1 384 ? -17.987 29.757 6.977 1.00 33.28 384 HIS A N 1
ATOM 2913 C CA . HIS A 1 384 ? -17.874 30.691 8.111 1.00 33.28 384 HIS A CA 1
ATOM 2914 C C . HIS A 1 384 ? -16.699 31.685 7.965 1.00 33.28 384 HIS A C 1
ATOM 2916 O O . HIS A 1 384 ? -15.613 31.304 7.532 1.00 33.28 384 HIS A O 1
ATOM 2922 N N . GLY A 1 385 ? -16.919 32.952 8.357 1.00 28.38 385 GLY A N 1
ATOM 2923 C CA . GLY A 1 385 ? -15.963 34.074 8.270 1.00 28.38 385 GLY A CA 1
ATOM 2924 C C . GLY A 1 385 ? -15.217 34.442 9.578 1.00 28.38 385 GLY A C 1
ATOM 2925 O O . GLY A 1 385 ? -15.468 33.826 10.613 1.00 28.38 385 GLY A O 1
ATOM 2926 N N . PRO A 1 386 ? -14.300 35.443 9.550 1.00 39.62 386 PRO A N 1
ATOM 2927 C CA . PRO A 1 386 ? -13.372 35.777 10.648 1.00 39.62 386 PRO A CA 1
ATOM 2928 C C . PRO A 1 386 ? -13.788 37.005 11.501 1.00 39.62 386 PRO A C 1
ATOM 2930 O O . PRO A 1 386 ? -14.505 37.882 11.023 1.00 39.62 386 PRO A O 1
ATOM 2933 N N . GLN A 1 387 ? -13.276 37.121 12.742 1.00 31.48 387 GLN A N 1
ATOM 2934 C CA . GLN A 1 387 ? -13.471 38.274 13.656 1.00 31.48 387 GLN A CA 1
ATOM 2935 C C . GLN A 1 387 ? -12.140 38.908 14.155 1.00 31.48 387 GLN A C 1
ATOM 2937 O O . GLN A 1 387 ? -11.185 38.167 14.392 1.00 31.48 387 GLN A O 1
ATOM 2942 N N . PRO A 1 388 ? -12.077 40.246 14.382 1.00 39.69 388 PRO A N 1
ATOM 2943 C CA . PRO A 1 388 ? -10.955 40.961 15.022 1.00 39.69 388 PRO A CA 1
ATOM 2944 C C . PRO A 1 388 ? -11.247 41.529 16.444 1.00 39.69 388 PRO A C 1
ATOM 2946 O O . PRO A 1 388 ? -12.390 41.556 16.895 1.00 39.69 388 PRO A O 1
ATOM 2949 N N . ALA A 1 389 ? -10.189 42.000 17.133 1.00 31.61 389 ALA A N 1
ATOM 2950 C CA . ALA A 1 389 ? -10.089 42.344 18.571 1.00 31.61 389 ALA A CA 1
ATOM 2951 C C . ALA A 1 389 ? -10.041 43.863 18.923 1.00 31.61 389 ALA A C 1
ATOM 2953 O O . ALA A 1 389 ? -9.675 44.670 18.071 1.00 31.61 389 ALA A O 1
ATOM 2954 N N . ALA A 1 390 ? -10.304 44.235 20.199 1.00 30.39 390 ALA A N 1
ATOM 2955 C CA . ALA A 1 390 ? -9.951 45.531 20.840 1.00 30.39 390 ALA A CA 1
ATOM 2956 C C . ALA A 1 390 ? -9.904 45.470 22.406 1.00 30.39 390 ALA A C 1
ATOM 2958 O O . ALA A 1 390 ? -10.526 44.594 22.999 1.00 30.39 390 ALA A O 1
ATOM 2959 N N . ALA A 1 391 ? -9.161 46.392 23.056 1.00 32.22 391 ALA A N 1
ATOM 2960 C CA . ALA A 1 391 ? -8.643 46.388 24.455 1.00 32.22 391 ALA A CA 1
ATOM 2961 C C . ALA A 1 391 ? -9.327 47.365 25.473 1.00 32.22 391 ALA A C 1
ATOM 2963 O O . ALA A 1 391 ? -10.161 48.160 25.043 1.00 32.22 391 ALA A O 1
ATOM 2964 N N . PRO A 1 392 ? -8.927 47.399 26.781 1.00 37.75 392 PRO A N 1
ATOM 2965 C CA . PRO A 1 392 ? -9.194 48.521 27.721 1.00 37.75 392 PRO A CA 1
ATOM 2966 C C . PRO A 1 392 ? -7.962 49.052 28.546 1.00 37.75 392 PRO A C 1
ATOM 2968 O O . PRO A 1 392 ? -6.891 48.449 28.460 1.00 37.75 392 PRO A O 1
ATOM 2971 N N . PRO A 1 393 ? -8.079 50.164 29.339 1.00 43.78 393 PRO A N 1
ATOM 2972 C CA . PRO A 1 393 ? -6.960 50.856 30.028 1.00 43.78 393 PRO A CA 1
ATOM 2973 C C . PRO A 1 393 ? -6.921 50.796 31.592 1.00 43.78 393 PRO A C 1
ATOM 2975 O O . PRO A 1 393 ? -7.836 50.281 32.230 1.00 43.78 393 PRO A O 1
ATOM 2978 N N . SER A 1 394 ? -5.829 51.346 32.169 1.00 32.44 394 SER A N 1
ATOM 2979 C CA . SER A 1 394 ? -5.279 51.287 33.557 1.00 32.44 394 SER A CA 1
ATOM 2980 C C . SER A 1 394 ? -5.711 52.371 34.579 1.00 32.44 394 SER A C 1
ATOM 2982 O O . SER A 1 394 ? -5.970 53.491 34.161 1.00 32.44 394 SER A O 1
ATOM 2984 N N . GLU A 1 395 ? -5.564 52.101 35.900 1.00 30.80 395 GLU A N 1
ATOM 2985 C CA . GLU A 1 395 ? -4.996 53.011 36.946 1.00 30.80 395 GLU A CA 1
ATOM 2986 C C . GLU A 1 395 ? -4.646 52.265 38.277 1.00 30.80 395 GLU A C 1
ATOM 2988 O O . GLU A 1 395 ? -5.138 51.162 38.503 1.00 30.80 395 GLU A O 1
ATOM 2993 N N . ALA A 1 396 ? -3.753 52.819 39.125 1.00 32.28 396 ALA A N 1
ATOM 2994 C CA . ALA A 1 396 ? -2.996 52.154 40.225 1.00 32.28 396 ALA A CA 1
ATOM 2995 C C . ALA A 1 396 ? -3.111 52.897 41.623 1.00 32.28 396 ALA A C 1
ATOM 2997 O O . ALA A 1 396 ? -3.909 53.825 41.695 1.00 32.28 396 ALA A O 1
ATOM 2998 N N . PRO A 1 397 ? -2.413 52.542 42.752 1.00 52.12 397 PRO A N 1
ATOM 2999 C CA . PRO A 1 397 ? -3.043 52.131 44.043 1.00 52.12 397 PRO A CA 1
ATOM 3000 C C . PRO A 1 397 ? -2.472 52.736 45.379 1.00 52.12 397 PRO A C 1
ATOM 3002 O O . PRO A 1 397 ? -1.526 53.518 45.328 1.00 52.12 397 PRO A O 1
ATOM 3005 N N . ALA A 1 398 ? -3.005 52.324 46.567 1.00 29.52 398 ALA A N 1
ATOM 3006 C CA . ALA A 1 398 ? -2.315 51.896 47.842 1.00 29.52 398 ALA A CA 1
ATOM 3007 C C . ALA A 1 398 ? -3.217 51.988 49.137 1.00 29.52 398 ALA A C 1
ATOM 3009 O O . ALA A 1 398 ? -4.125 52.816 49.130 1.00 29.52 398 ALA A O 1
ATOM 3010 N N . PRO A 1 399 ? -2.920 51.351 50.317 1.00 40.69 399 PRO A N 1
ATOM 3011 C CA . PRO A 1 399 ? -2.727 49.911 50.656 1.00 40.69 399 PRO A CA 1
ATOM 3012 C C . PRO A 1 399 ? -3.445 49.478 52.021 1.00 40.69 399 PRO A C 1
ATOM 3014 O O . PRO A 1 399 ? -4.413 50.148 52.372 1.00 40.69 399 PRO A O 1
ATOM 3017 N N . PRO A 1 400 ? -3.083 48.399 52.796 1.00 48.47 400 PRO A N 1
ATOM 3018 C CA . PRO A 1 400 ? -3.851 47.127 53.003 1.00 48.47 400 PRO A CA 1
ATOM 3019 C C . PRO A 1 400 ? -4.134 46.791 54.527 1.00 48.47 400 PRO A C 1
ATOM 3021 O O . PRO A 1 400 ? -4.044 47.763 55.283 1.00 48.47 400 PRO A O 1
ATOM 3024 N N . PRO A 1 401 ? -4.488 45.567 55.074 1.00 41.16 401 PRO A N 1
ATOM 3025 C CA . PRO A 1 401 ? -4.110 44.137 54.788 1.00 41.16 401 PRO A CA 1
ATOM 3026 C C . PRO A 1 401 ? -5.295 43.102 54.766 1.00 41.16 401 PRO A C 1
ATOM 3028 O O . PRO A 1 401 ? -6.425 43.473 55.055 1.00 41.16 401 PRO A O 1
ATOM 3031 N N . GLY A 1 402 ? -5.174 41.796 54.443 1.00 28.11 402 GLY A N 1
ATOM 3032 C CA . GLY A 1 402 ? -4.029 40.917 54.152 1.00 28.11 402 GLY A CA 1
ATOM 3033 C C . GLY A 1 402 ? -4.404 39.499 53.627 1.00 28.11 402 GLY A C 1
ATOM 3034 O O . GLY A 1 402 ? -5.555 39.081 53.707 1.00 28.11 402 GLY A O 1
ATOM 3035 N N . ASP A 1 403 ? -3.366 38.844 53.080 1.00 31.94 403 ASP A N 1
ATOM 3036 C CA . ASP A 1 403 ? -2.986 37.420 52.886 1.00 31.94 403 ASP A CA 1
ATOM 3037 C C . ASP A 1 403 ? -3.894 36.335 52.248 1.00 31.94 403 ASP A C 1
ATOM 3039 O O . ASP A 1 403 ? -4.897 35.907 52.814 1.00 31.94 403 ASP A O 1
ATOM 3043 N N . GLY A 1 404 ? -3.406 35.753 51.128 1.00 27.80 404 GLY A N 1
ATOM 3044 C CA . GLY A 1 404 ? -3.851 34.455 50.577 1.00 27.80 404 GLY A CA 1
ATOM 3045 C C . GLY A 1 404 ? -3.524 34.177 49.090 1.00 27.80 404 GLY A C 1
ATOM 3046 O O . GLY A 1 404 ? -4.411 34.240 48.252 1.00 27.80 404 GLY A O 1
ATOM 3047 N N . ASN A 1 405 ? -2.259 33.868 48.777 1.00 29.69 405 ASN A N 1
ATOM 3048 C CA . ASN A 1 405 ? -1.589 33.709 47.463 1.00 29.69 405 ASN A CA 1
ATOM 3049 C C . ASN A 1 405 ? -2.288 32.938 46.304 1.00 29.69 405 ASN A C 1
ATOM 3051 O O . ASN A 1 405 ? -2.706 31.791 46.448 1.00 29.69 405 ASN A O 1
ATOM 3055 N N . THR A 1 406 ? -2.191 33.517 45.097 1.00 31.64 406 THR A N 1
ATOM 3056 C CA . THR A 1 406 ? -2.412 32.950 43.745 1.00 31.64 406 THR A CA 1
ATOM 3057 C C . THR A 1 406 ? -1.236 33.333 42.822 1.00 31.64 406 THR A C 1
ATOM 3059 O O . THR A 1 406 ? -0.580 34.336 43.086 1.00 31.64 406 THR A O 1
ATOM 3062 N N . PHE A 1 407 ? -0.966 32.567 41.747 1.00 31.98 407 PHE A N 1
ATOM 3063 C CA . PHE A 1 407 ? -0.972 33.032 40.334 1.00 31.98 407 PHE A CA 1
ATOM 3064 C C . PHE A 1 407 ? -0.065 32.258 39.348 1.00 31.98 407 PHE A C 1
ATOM 3066 O O . PHE A 1 407 ? 1.106 31.986 39.598 1.00 31.98 407 PHE A O 1
ATOM 3073 N N . LEU A 1 408 ? -0.663 31.997 38.176 1.00 34.25 408 LEU A N 1
ATOM 3074 C CA . LEU A 1 408 ? -0.083 31.720 36.854 1.00 34.25 408 LEU A CA 1
ATOM 3075 C C . LEU A 1 408 ? 0.231 33.055 36.117 1.00 34.25 408 LEU A C 1
ATOM 3077 O O . LEU A 1 408 ? -0.595 33.957 36.211 1.00 34.25 408 LEU A O 1
ATOM 3081 N N . ASN A 1 409 ? 1.329 33.105 35.326 1.00 32.94 409 ASN A N 1
ATOM 3082 C CA . ASN A 1 409 ? 1.670 33.999 34.168 1.00 32.94 409 ASN A CA 1
ATOM 3083 C C . ASN A 1 409 ? 1.709 35.548 34.380 1.00 32.94 409 ASN A C 1
ATOM 3085 O O . ASN A 1 409 ? 0.705 36.108 34.786 1.00 32.94 409 ASN A O 1
ATOM 3089 N N . GLY A 1 410 ? 2.705 36.400 34.041 1.00 36.09 410 GLY A N 1
ATOM 3090 C CA . GLY A 1 410 ? 4.032 36.411 33.366 1.00 36.09 410 GLY A CA 1
ATOM 3091 C C . GLY A 1 410 ? 4.397 37.886 32.964 1.00 36.09 410 GLY A C 1
ATOM 3092 O O . GLY A 1 410 ? 3.485 38.712 32.928 1.00 36.09 410 GLY A O 1
ATOM 3093 N N . PRO A 1 411 ? 5.675 38.291 32.733 1.00 35.72 411 PRO A N 1
ATOM 3094 C CA . PRO A 1 411 ? 6.032 39.079 31.513 1.00 35.72 411 PRO A CA 1
ATOM 3095 C C . PRO A 1 411 ? 7.443 38.776 30.893 1.00 35.72 411 PRO A C 1
ATOM 3097 O O . PRO A 1 411 ? 8.286 38.201 31.580 1.00 35.72 411 PRO A O 1
ATOM 3100 N N . PRO A 1 412 ? 7.732 39.146 29.612 1.00 41.28 412 PRO A N 1
ATOM 3101 C CA . PRO A 1 412 ? 9.003 38.876 28.889 1.00 41.28 412 PRO A CA 1
ATOM 3102 C C . PRO A 1 412 ? 10.106 39.982 29.065 1.00 41.28 412 PRO A C 1
ATOM 3104 O O . PRO A 1 412 ? 9.851 40.963 29.764 1.00 41.28 412 PRO A O 1
ATOM 3107 N N . PRO A 1 413 ? 11.340 39.837 28.500 1.00 45.81 413 PRO A N 1
ATOM 3108 C CA . PRO A 1 413 ? 12.630 40.234 29.117 1.00 45.81 413 PRO A CA 1
ATOM 3109 C C . PRO A 1 413 ? 13.279 41.554 28.604 1.00 45.81 413 PRO A C 1
ATOM 3111 O O . PRO A 1 413 ? 12.827 42.105 27.601 1.00 45.81 413 PRO A O 1
ATOM 3114 N N . PRO A 1 414 ? 14.385 42.042 29.225 1.00 51.88 414 PRO A N 1
ATOM 3115 C CA . PRO A 1 414 ? 15.237 43.130 28.700 1.00 51.88 414 PRO A CA 1
ATOM 3116 C C . PRO A 1 414 ? 16.352 42.663 27.715 1.00 51.88 414 PRO A C 1
ATOM 3118 O O . PRO A 1 414 ? 16.689 41.477 27.690 1.00 51.88 414 PRO A O 1
ATOM 3121 N N . PRO A 1 415 ? 16.936 43.575 26.897 1.00 45.69 415 PRO A N 1
ATOM 3122 C CA . PRO A 1 415 ? 17.866 43.262 25.798 1.00 45.69 415 PRO A CA 1
ATOM 3123 C C . PRO A 1 415 ? 19.284 42.863 26.251 1.00 45.69 415 PRO A C 1
ATOM 3125 O O . PRO A 1 415 ? 19.763 43.278 27.303 1.00 45.69 415 PRO A O 1
ATOM 3128 N N . GLY A 1 416 ? 19.942 42.040 25.426 1.00 50.56 416 GLY A N 1
ATOM 3129 C CA . GLY A 1 416 ? 21.147 41.281 25.774 1.00 50.56 416 GLY A CA 1
ATOM 3130 C C . GLY A 1 416 ? 22.502 41.994 25.675 1.00 50.56 416 GLY A C 1
ATOM 3131 O O . GLY A 1 416 ? 22.648 43.050 25.064 1.00 50.56 416 GLY A O 1
ATOM 3132 N N . ALA A 1 417 ? 23.508 41.330 26.252 1.00 40.56 417 ALA A N 1
ATOM 3133 C CA . ALA A 1 417 ? 24.947 41.530 26.062 1.00 40.56 417 ALA A CA 1
ATOM 3134 C C . ALA A 1 417 ? 25.696 40.232 26.464 1.00 40.56 417 ALA A C 1
ATOM 3136 O O . ALA A 1 417 ? 25.125 39.392 27.158 1.00 40.56 417 ALA A O 1
ATOM 3137 N N . PRO A 1 418 ? 26.990 40.111 26.137 1.00 47.34 418 PRO A N 1
ATOM 3138 C CA . PRO A 1 418 ? 27.585 39.473 24.963 1.00 47.34 418 PRO A CA 1
ATOM 3139 C C . PRO A 1 418 ? 27.763 37.947 25.104 1.00 47.34 418 PRO A C 1
ATOM 3141 O O . PRO A 1 418 ? 27.722 37.391 26.198 1.00 47.34 418 PRO A O 1
ATOM 3144 N N . ALA A 1 419 ? 28.009 37.280 23.972 1.00 54.75 419 ALA A N 1
ATOM 3145 C CA . ALA A 1 419 ? 28.291 35.848 23.907 1.00 54.75 419 ALA A CA 1
ATOM 3146 C C . ALA A 1 419 ? 29.472 35.437 24.816 1.00 54.75 419 ALA A C 1
ATOM 3148 O O . ALA A 1 419 ? 30.479 36.151 24.864 1.00 54.75 419 ALA A O 1
ATOM 3149 N N . PRO A 1 420 ? 29.389 34.280 25.501 1.00 66.94 420 PRO A N 1
ATOM 3150 C CA . PRO A 1 420 ? 30.540 33.704 26.182 1.00 66.94 420 PRO A CA 1
ATOM 3151 C C . PRO A 1 420 ? 31.637 33.339 25.160 1.00 66.94 420 PRO A C 1
ATOM 3153 O O . PRO A 1 420 ? 31.321 33.001 24.015 1.00 66.94 420 PRO A O 1
ATOM 3156 N N . PRO A 1 421 ? 32.926 33.417 25.542 1.00 64.62 421 PRO A N 1
ATOM 3157 C CA . PRO A 1 421 ? 34.039 33.081 24.659 1.00 64.62 421 PRO A CA 1
ATOM 3158 C C . PRO A 1 421 ? 33.959 31.619 24.181 1.00 64.62 421 PRO A C 1
ATOM 3160 O O . PRO A 1 421 ? 33.421 30.771 24.900 1.00 64.62 421 PRO A O 1
ATOM 3163 N N . PRO A 1 422 ? 34.498 31.308 22.986 1.00 61.91 422 PRO A N 1
ATOM 3164 C CA . PRO A 1 422 ? 34.530 29.942 22.478 1.00 61.91 422 PRO A CA 1
ATOM 3165 C C . PRO A 1 422 ? 35.292 29.030 23.453 1.00 61.91 422 PRO A C 1
ATOM 3167 O O . PRO A 1 422 ? 36.283 29.471 24.049 1.00 61.91 422 PRO A O 1
ATOM 3170 N N . PRO A 1 423 ? 34.879 27.761 23.617 1.00 67.69 423 PRO A N 1
ATOM 3171 C CA . PRO A 1 423 ? 35.716 26.786 24.296 1.00 67.69 423 PRO A CA 1
ATOM 3172 C C . PRO A 1 423 ? 37.070 26.672 23.577 1.00 67.69 423 PRO A C 1
ATOM 3174 O O . PRO A 1 423 ? 37.158 26.743 22.351 1.00 67.69 423 PRO A O 1
ATOM 3177 N N . ALA A 1 424 ? 38.127 26.544 24.377 1.00 63.97 424 ALA A N 1
ATOM 3178 C CA . ALA A 1 424 ? 39.506 26.380 23.935 1.00 63.97 424 ALA A CA 1
ATOM 3179 C C . ALA A 1 424 ? 39.685 25.146 23.014 1.00 63.97 424 ALA A C 1
ATOM 3181 O O . ALA A 1 424 ? 38.907 24.196 23.118 1.00 63.97 424 ALA A O 1
ATOM 3182 N N . PRO A 1 425 ? 40.702 25.157 22.127 1.00 56.19 425 PRO A N 1
ATOM 3183 C CA . PRO A 1 425 ? 40.955 24.115 21.129 1.00 56.19 425 PRO A CA 1
ATOM 3184 C C . PRO A 1 425 ? 41.127 22.706 21.714 1.00 56.19 425 PRO A C 1
ATOM 3186 O O . PRO A 1 425 ? 41.637 22.535 22.822 1.00 56.19 425 PRO A O 1
ATOM 3189 N N . GLU A 1 426 ? 40.716 21.718 20.911 1.00 56.28 426 GLU A N 1
ATOM 3190 C CA . GLU A 1 426 ? 40.841 20.271 21.124 1.00 56.28 426 GLU A CA 1
ATOM 3191 C C . GLU A 1 426 ? 42.163 19.866 21.788 1.00 56.28 426 GLU A C 1
ATOM 3193 O O . GLU A 1 426 ? 43.255 20.179 21.306 1.00 56.28 426 GLU A O 1
ATOM 3198 N N . ALA A 1 427 ? 42.063 19.082 22.864 1.00 58.41 427 ALA A N 1
ATOM 3199 C CA . ALA A 1 427 ? 43.180 18.259 23.296 1.00 58.41 427 ALA A CA 1
ATOM 3200 C C . ALA A 1 427 ? 43.492 17.241 22.186 1.00 58.41 427 ALA A C 1
ATOM 3202 O O . ALA A 1 427 ? 42.588 16.600 21.650 1.00 58.41 427 ALA A O 1
ATOM 3203 N N . ALA A 1 428 ? 44.775 17.137 21.840 1.00 61.62 428 ALA A N 1
ATOM 3204 C CA . ALA A 1 428 ? 45.294 16.326 20.746 1.00 61.62 428 ALA A CA 1
ATOM 3205 C C . ALA A 1 428 ? 44.758 14.876 20.752 1.00 61.62 428 ALA A C 1
ATOM 3207 O O . ALA A 1 428 ? 44.579 14.295 21.828 1.00 61.62 428 ALA A O 1
ATOM 3208 N N . PRO A 1 429 ? 44.555 14.264 19.568 1.00 70.69 429 PRO A N 1
ATOM 3209 C CA . PRO A 1 429 ? 44.169 12.863 19.477 1.00 70.69 429 PRO A CA 1
ATOM 3210 C C . PRO A 1 429 ? 45.216 11.968 20.166 1.00 70.69 429 PRO A C 1
ATOM 3212 O O . PRO A 1 429 ? 46.413 12.274 20.124 1.00 70.69 429 PRO A O 1
ATOM 3215 N N . PRO A 1 430 ? 44.792 10.864 20.806 1.00 76.44 430 PRO A N 1
ATOM 3216 C CA . PRO A 1 430 ? 45.708 9.926 21.445 1.00 76.44 430 PRO A CA 1
ATOM 3217 C C . PRO A 1 430 ? 46.706 9.333 20.428 1.00 76.44 430 PRO A C 1
ATOM 3219 O O . PRO A 1 430 ? 46.386 9.220 19.241 1.00 76.44 430 PRO A O 1
ATOM 3222 N N . PRO A 1 431 ? 47.918 8.948 20.871 1.00 72.62 431 PRO A N 1
ATOM 3223 C CA . PRO A 1 431 ? 48.948 8.396 19.994 1.00 72.62 431 PRO A CA 1
ATOM 3224 C C . PRO A 1 431 ? 48.510 7.077 19.314 1.00 72.62 431 PRO A C 1
ATOM 3226 O O . PRO A 1 431 ? 47.692 6.341 19.870 1.00 72.62 431 PRO A O 1
ATOM 3229 N N . PRO A 1 432 ? 49.071 6.750 18.130 1.00 71.06 432 PRO A N 1
ATOM 3230 C CA . PRO A 1 432 ? 48.799 5.504 17.407 1.00 71.06 432 PRO A CA 1
ATOM 3231 C C . PRO A 1 432 ? 49.289 4.233 18.149 1.00 71.06 432 PRO A C 1
ATOM 3233 O O . PRO A 1 432 ? 50.085 4.325 19.085 1.00 71.06 432 PRO A O 1
ATOM 3236 N N . PRO A 1 433 ? 48.800 3.040 17.743 1.00 69.88 433 PRO A N 1
ATOM 3237 C CA . PRO A 1 433 ? 48.637 1.858 18.599 1.00 69.88 433 PRO A CA 1
ATOM 3238 C C . PRO A 1 433 ? 49.890 0.978 18.743 1.00 69.88 433 PRO A C 1
ATOM 3240 O O . PRO A 1 433 ? 50.838 1.069 17.964 1.00 69.88 433 PRO A O 1
ATOM 3243 N N . ALA A 1 434 ? 49.856 0.051 19.709 1.00 71.50 434 ALA A N 1
ATOM 3244 C CA . ALA A 1 434 ? 50.830 -1.037 19.790 1.00 71.50 434 ALA A CA 1
ATOM 3245 C C . ALA A 1 434 ? 50.671 -2.018 18.598 1.00 71.50 434 ALA A C 1
ATOM 3247 O O . ALA A 1 434 ? 49.542 -2.253 18.158 1.00 71.50 434 ALA A O 1
ATOM 3248 N N . PRO A 1 435 ? 51.769 -2.601 18.074 1.00 74.56 435 PRO A N 1
ATOM 3249 C CA . PRO A 1 435 ? 51.741 -3.469 16.896 1.00 74.56 435 PRO A CA 1
ATOM 3250 C C . PRO A 1 435 ? 50.870 -4.717 17.071 1.00 74.56 435 PRO A C 1
ATOM 3252 O O . PRO A 1 435 ? 50.860 -5.344 18.130 1.00 74.56 435 PRO A O 1
ATOM 3255 N N . ALA A 1 436 ? 50.200 -5.109 15.985 1.00 71.44 436 ALA A N 1
ATOM 3256 C CA . ALA A 1 436 ? 49.528 -6.395 15.861 1.00 71.44 436 ALA A CA 1
ATOM 3257 C C . ALA A 1 436 ? 50.507 -7.556 16.114 1.00 71.44 436 ALA A C 1
ATOM 3259 O O . ALA A 1 436 ? 51.656 -7.523 15.666 1.00 71.44 436 ALA A O 1
ATOM 3260 N N . LEU A 1 437 ? 50.035 -8.595 16.808 1.00 72.38 437 LEU A N 1
ATOM 3261 C CA . LEU A 1 437 ? 50.766 -9.855 16.923 1.00 72.38 437 LEU A CA 1
ATOM 3262 C C . LEU A 1 437 ? 51.032 -10.422 15.515 1.00 72.38 437 LEU A C 1
ATOM 3264 O O . LEU A 1 437 ? 50.133 -10.374 14.669 1.00 72.38 437 LEU A O 1
ATOM 3268 N N . PRO A 1 438 ? 52.240 -10.947 15.242 1.00 77.50 438 PRO A N 1
ATOM 3269 C CA . PRO A 1 438 ? 52.554 -11.518 13.941 1.00 77.50 438 PRO A CA 1
ATOM 3270 C C . PRO A 1 438 ? 51.634 -12.714 13.634 1.00 77.50 438 PRO A C 1
ATOM 3272 O O . PRO A 1 438 ? 51.289 -13.471 14.547 1.00 77.50 438 PRO A O 1
ATOM 3275 N N . PRO A 1 439 ? 51.238 -12.906 12.362 1.00 78.25 439 PRO A N 1
ATOM 3276 C CA . PRO A 1 439 ? 50.455 -14.064 11.950 1.00 78.25 439 PRO A CA 1
ATOM 3277 C C . PRO A 1 439 ? 51.229 -15.371 12.206 1.00 78.25 439 PRO A C 1
ATOM 3279 O O . PRO A 1 439 ? 52.464 -15.371 12.164 1.00 78.25 439 PRO A O 1
ATOM 3282 N N . PRO A 1 440 ? 50.529 -16.493 12.459 1.00 78.19 440 PRO A N 1
ATOM 3283 C CA . PRO A 1 440 ? 51.170 -17.795 12.604 1.00 78.19 440 PRO A CA 1
ATOM 3284 C C . PRO A 1 440 ? 51.955 -18.163 11.332 1.00 78.19 440 PRO A C 1
ATOM 3286 O O . PRO A 1 440 ? 51.556 -17.772 10.229 1.00 78.19 440 PRO A O 1
ATOM 3289 N N . PRO A 1 441 ? 53.070 -18.907 11.462 1.00 78.19 441 PRO A N 1
ATOM 3290 C CA . PRO A 1 441 ? 53.883 -19.299 10.319 1.00 78.19 441 PRO A CA 1
ATOM 3291 C C . PRO A 1 441 ? 53.061 -20.134 9.322 1.00 78.19 441 PRO A C 1
ATOM 3293 O O . PRO A 1 441 ? 52.200 -20.916 9.740 1.00 78.19 441 PRO A O 1
ATOM 3296 N N . PRO A 1 442 ? 53.319 -19.996 8.009 1.00 78.50 442 PRO A N 1
ATOM 3297 C CA . PRO A 1 442 ? 52.649 -20.801 6.999 1.00 78.50 442 PRO A CA 1
ATOM 3298 C C . PRO A 1 442 ? 52.948 -22.298 7.206 1.00 78.50 442 PRO A C 1
ATOM 3300 O O . PRO A 1 442 ? 54.043 -22.647 7.661 1.00 78.50 442 PRO A O 1
ATOM 3303 N N . PRO A 1 443 ? 52.002 -23.194 6.869 1.00 77.25 443 PRO A N 1
ATOM 3304 C CA . PRO A 1 443 ? 52.223 -24.634 6.936 1.00 77.25 443 PRO A CA 1
ATOM 3305 C C . PRO A 1 443 ? 53.417 -25.045 6.064 1.00 77.25 443 PRO A C 1
ATOM 3307 O O . PRO A 1 443 ? 53.626 -24.508 4.975 1.00 77.25 443 PRO A O 1
ATOM 3310 N N . ALA A 1 444 ? 54.208 -25.992 6.573 1.00 73.81 444 ALA A N 1
ATOM 3311 C CA . ALA A 1 444 ? 55.420 -26.467 5.919 1.00 73.81 444 ALA A CA 1
ATOM 3312 C C . ALA A 1 444 ? 55.125 -27.025 4.510 1.00 73.81 444 ALA A C 1
ATOM 3314 O O . ALA A 1 444 ? 54.103 -27.692 4.321 1.00 73.81 444 ALA A O 1
ATOM 3315 N N . PRO A 1 445 ? 56.008 -26.782 3.524 1.00 75.12 445 PRO A N 1
ATOM 3316 C CA . PRO A 1 445 ? 55.853 -27.329 2.184 1.00 75.12 445 PRO A CA 1
ATOM 3317 C C . PRO A 1 445 ? 55.857 -28.861 2.218 1.00 75.12 445 PRO A C 1
ATOM 3319 O O . PRO A 1 445 ? 56.653 -29.481 2.926 1.00 75.12 445 PRO A O 1
ATOM 3322 N N . ALA A 1 446 ? 54.954 -29.462 1.440 1.00 73.44 446 ALA A N 1
ATOM 3323 C CA . ALA A 1 446 ? 54.902 -30.904 1.247 1.00 73.44 446 ALA A CA 1
ATOM 3324 C C . ALA A 1 446 ? 56.254 -31.430 0.714 1.00 73.44 446 ALA A C 1
ATOM 3326 O O . ALA A 1 446 ? 56.906 -30.740 -0.078 1.00 73.44 446 ALA A O 1
ATOM 3327 N N . PRO A 1 447 ? 56.691 -32.627 1.147 1.00 74.50 447 PRO A N 1
ATOM 3328 C CA . PRO A 1 447 ? 57.978 -33.189 0.756 1.00 74.50 447 PRO A CA 1
ATOM 3329 C C . PRO A 1 447 ? 58.052 -33.430 -0.763 1.00 74.50 447 PRO A C 1
ATOM 3331 O O . PRO A 1 447 ? 57.027 -33.696 -1.396 1.00 74.50 447 PRO A O 1
ATOM 3334 N N . PRO A 1 448 ? 59.254 -33.345 -1.360 1.00 69.56 448 PRO A N 1
ATOM 3335 C CA . PRO A 1 448 ? 59.448 -33.556 -2.789 1.00 69.56 448 PRO A CA 1
ATOM 3336 C C . PRO A 1 448 ? 59.043 -34.978 -3.190 1.00 69.56 448 PRO A C 1
ATOM 3338 O O . PRO A 1 448 ? 59.464 -35.952 -2.568 1.00 69.56 448 PRO A O 1
ATOM 3341 N N . VAL A 1 449 ? 58.235 -35.091 -4.245 1.00 72.62 449 VAL A N 1
ATOM 3342 C CA . VAL A 1 449 ? 57.920 -36.379 -4.872 1.00 72.62 449 VAL A CA 1
ATOM 3343 C C . VAL A 1 449 ? 59.182 -36.898 -5.565 1.00 72.62 449 VAL A C 1
ATOM 3345 O O . VAL A 1 449 ? 59.806 -36.185 -6.353 1.00 72.62 449 VAL A O 1
ATOM 3348 N N . GLU A 1 450 ? 59.561 -38.129 -5.230 1.00 72.69 450 GLU A N 1
ATOM 3349 C CA . GLU A 1 450 ? 60.693 -38.868 -5.795 1.00 72.69 450 GLU A CA 1
ATOM 3350 C C . GLU A 1 450 ? 60.587 -39.032 -7.331 1.00 72.69 450 GLU A C 1
ATOM 3352 O O . GLU A 1 450 ? 59.484 -39.070 -7.883 1.00 72.69 450 GLU A O 1
ATOM 3357 N N . PRO A 1 451 ? 61.721 -39.127 -8.052 1.00 64.69 451 PRO A N 1
ATOM 3358 C CA . PRO A 1 451 ? 61.743 -39.140 -9.513 1.00 64.69 451 PRO A CA 1
ATOM 3359 C C . PRO A 1 451 ? 61.158 -40.432 -10.108 1.00 64.69 451 PRO A C 1
ATOM 3361 O O . PRO A 1 451 ? 61.565 -41.539 -9.762 1.00 64.69 451 PRO A O 1
ATOM 3364 N N . VAL A 1 452 ? 60.248 -40.281 -11.076 1.00 72.94 452 VAL A N 1
ATOM 3365 C CA . VAL A 1 452 ? 59.702 -41.385 -11.886 1.00 72.94 452 VAL A CA 1
ATOM 3366 C C . VAL A 1 452 ? 60.696 -41.739 -13.018 1.00 72.94 452 VAL A C 1
ATOM 3368 O O . VAL A 1 452 ? 61.263 -40.829 -13.628 1.00 72.94 452 VAL A O 1
ATOM 3371 N N . PRO A 1 453 ? 60.948 -43.038 -13.286 1.00 69.81 453 PRO A N 1
ATOM 3372 C CA . PRO A 1 453 ? 62.057 -43.542 -14.112 1.00 69.81 453 PRO A CA 1
ATOM 3373 C C . PRO A 1 453 ? 61.928 -43.248 -15.623 1.00 69.81 453 PRO A C 1
ATOM 3375 O O . PRO A 1 453 ? 60.820 -43.032 -16.115 1.00 69.81 453 PRO A O 1
ATOM 3378 N N . PRO A 1 454 ? 63.035 -43.294 -16.396 1.00 64.19 454 PRO A N 1
ATOM 3379 C CA . PRO A 1 454 ? 62.995 -43.214 -17.861 1.00 64.19 454 PRO A CA 1
ATOM 3380 C C . PRO A 1 454 ? 62.672 -44.601 -18.466 1.00 64.19 454 PRO A C 1
ATOM 3382 O O . PRO A 1 454 ? 62.666 -45.595 -17.742 1.00 64.19 454 PRO A O 1
ATOM 3385 N N . PRO A 1 455 ? 62.704 -44.775 -19.797 1.00 55.59 455 PRO A N 1
ATOM 3386 C CA . PRO A 1 455 ? 61.941 -44.193 -20.903 1.00 55.59 455 PRO A CA 1
ATOM 3387 C C . PRO A 1 455 ? 61.129 -45.320 -21.611 1.00 55.59 455 PRO A C 1
ATOM 3389 O O . PRO A 1 455 ? 61.054 -46.443 -21.114 1.00 55.59 455 PRO A O 1
ATOM 3392 N N . PRO A 1 456 ? 60.566 -45.097 -22.810 1.00 66.38 456 PRO A N 1
ATOM 3393 C CA . PRO A 1 456 ? 61.006 -45.989 -23.896 1.00 66.38 456 PRO A CA 1
ATOM 3394 C C . PRO A 1 456 ? 61.365 -45.225 -25.182 1.00 66.38 456 PRO A C 1
ATOM 3396 O O . PRO A 1 456 ? 60.726 -44.218 -25.488 1.00 66.38 456 PRO A O 1
ATOM 3399 N N . PRO A 1 457 ? 62.368 -45.678 -25.958 1.00 64.06 457 PRO A N 1
ATOM 3400 C CA . PRO A 1 457 ? 62.719 -45.047 -27.223 1.00 64.06 457 PRO A CA 1
ATOM 3401 C C . PRO A 1 457 ? 61.768 -45.517 -28.332 1.00 64.06 457 PRO A C 1
ATOM 3403 O O . PRO A 1 457 ? 61.458 -46.708 -28.410 1.00 64.06 457 PRO A O 1
ATOM 3406 N N . PRO A 1 458 ? 61.351 -44.619 -29.233 1.00 66.19 458 PRO A N 1
ATOM 3407 C CA . PRO A 1 458 ? 60.772 -45.051 -30.498 1.00 66.19 458 PRO A CA 1
ATOM 3408 C C . PRO A 1 458 ? 61.417 -44.318 -31.695 1.00 66.19 458 PRO A C 1
ATOM 3410 O O . PRO A 1 458 ? 62.132 -43.334 -31.524 1.00 66.19 458 PRO A O 1
ATOM 3413 N N . PRO A 1 459 ? 61.103 -44.728 -32.927 1.00 57.91 459 PRO A N 1
ATOM 3414 C CA . PRO A 1 459 ? 61.682 -45.834 -33.688 1.00 57.91 459 PRO A CA 1
ATOM 3415 C C . PRO A 1 459 ? 62.701 -45.305 -34.727 1.00 57.91 459 PRO A C 1
ATOM 3417 O O . PRO A 1 459 ? 62.860 -44.092 -34.864 1.00 57.91 459 PRO A O 1
ATOM 3420 N N . PRO A 1 460 ? 63.398 -46.177 -35.484 1.00 59.12 460 PRO A N 1
ATOM 3421 C CA . PRO A 1 460 ? 64.388 -45.731 -36.460 1.00 59.12 460 PRO A CA 1
ATOM 3422 C C . PRO A 1 460 ? 63.710 -44.997 -37.626 1.00 59.12 460 PRO A C 1
ATOM 3424 O O . PRO A 1 460 ? 62.775 -45.518 -38.234 1.00 59.12 460 PRO A O 1
ATOM 3427 N N . GLY A 1 461 ? 64.186 -43.786 -37.920 1.00 59.62 461 GLY A N 1
ATOM 3428 C CA . GLY A 1 461 ? 63.832 -43.039 -39.128 1.00 59.62 461 GLY A CA 1
ATOM 3429 C C . GLY A 1 461 ? 64.854 -43.291 -40.249 1.00 59.62 461 GLY A C 1
ATOM 3430 O O . GLY A 1 461 ? 66.021 -43.505 -39.922 1.00 59.62 461 GLY A O 1
ATOM 3431 N N . PRO A 1 462 ? 64.415 -43.314 -41.521 1.00 60.81 462 PRO A N 1
ATOM 3432 C CA . PRO A 1 462 ? 65.176 -43.799 -42.680 1.00 60.81 462 PRO A CA 1
ATOM 3433 C C . PRO A 1 462 ? 66.380 -42.942 -43.082 1.00 60.81 462 PRO A C 1
ATOM 3435 O O . PRO A 1 462 ? 66.354 -41.714 -42.835 1.00 60.81 462 PRO A O 1
#

Foldseek 3Di:
DDDDDDDDDDDDDDDDDDDDDDDPPDDPVVVVVVVVVVVVVVVVVVVVPDPPPPDPPLQDPPQLEAAAEPQCVVVLVPDAQQWFWAAPPLHCVRIDTDALQDWGFWGFLGKDQQVPDDDCCLPQQHADDDPVVSSVCQVVPQVVSVCVSLPLLDDSNFLKHWYKYANDRVCCNPVSGRIITITIFRAEPPRGTGIDHDDSLPDARELEDDFQFFFAADPVFLDTNSYTDDLQDWGQKGFQGKDFQCVVVVDAQDDQVVQCVVCVVVLLVSNPVSQPPDDCLQFQKDWDKGGDDNSSVSSPHGMITTIIFHAPVPPHGWIWHHDSNDQIDTVNHGTHHDDDDPPVVVPDDPDPDPDDDPPDDDDDDDDDDDDDDDDDDDDDDDDDDDDDDDDDDDDDDDDDDDDDDDDDDDDDDDDDDDDDDDPDDDDDDDDDDDDDDDDDDDDDDDDDDDDDDDDDDDDDDD

InterPro domains:
  IPR026004 Septum formation-related domain [PF13845] (81-306)

Organism: Mycobacterium sp. (strain JLS) (NCBI:txid164757)

pLDDT: mean 74.29, std 23.57, range [27.8, 98.5]

=== Feature glossary ===
A reading guide for the features in this record.

Start from the sequence.

  · This is the polypeptide sequence — one letter per residue, N-terminus first. Length ranges from a few dozen residues for small domains to over a thousand for large multi-domain proteins.

Fold it, and you get atomic coordinates and the backbone conformation that goes with them.

  · Structure coordinates are given as an mmCIF _atom_site loop: one row per atom with element, residue name, chain id, sequence number, and x/y/z position in Å. Only the four main-chain atoms per residue are included here; side chains are omitted to keep the record compact.

  · Backbone dihedral angles. Every residue except chain termini has a φ (preceding-C → N → Cα → C) and a ψ (N → Cα → C → next-N). They are reported in degrees following the IUPAC sign convention. Secondary structure is essentially a statement about which (φ, ψ) basin each residue occupies.

  · The SS8 string is DSSP's per-residue secondary-structure call. α-helix (H) means an i→i+4 H-bond ladder; β-strand (E) means the residue participates in a β-sheet; 3₁₀ (G) and π (I) are tighter and wider helices; T/S are turns/bends; '-' is loop.

  · SS3 is a coarse helix/strand/coil call (letters a/b/c) made by the P-SEA algorithm from inter-Cα distances and dihedrals. It is less detailed than DSSP but needs only Cα positions.

Summarize the fold with a handful of shape descriptors and a per-residue structural alphabet.

  · Radius of gyration (Rg) is the root-mean-square distance of Cα atoms from their centroid — a single number for overall size and compactness. A globular domain of N residues has Rg ≈ 2.2·N^0.38 Å; an extended or disordered chain has a much larger Rg. The Cα contact count is the number of residue pairs whose Cα atoms are within 8 Å and are more than four positions apart in sequence — a standard proxy for tertiary packing density. The bounding box is the smallest axis-aligned box enclosing all Cα atoms.

  · The Foldseek 3Di string encodes local tertiary geometry as a 20-letter alphabet — one character per residue — derived from the relative positions of nearby Cα atoms. Unlike the amino-acid sequence, 3Di is a direct function of the 3D structure, so two proteins with the same fold have similar 3Di strings even at low sequence identity.

  · Solvent-accessible surface area (SASA) is the area in Å² traced out by the centre of a 1.4 Å probe sphere (a water molecule) rolled over the protein's van der Waals surface (Shrake–Rupley / Lee–Richards construction). Buried residues have near-zero SASA; fully exposed residues can exceed 200 Å². The total SASA scales roughly with the number of surface residues.

Ask how reliable the model is.

  · pLDDT (predicted Local Distance Difference Test) is AlphaFold's per-residue confidence score, ranging from 0 to 100. Values above 90 indicate high confidence (typically well-packed cores); 70–90 is confident; 50–70 low confidence; below 50 usually means the region is disordered or the prediction is unreliable there. AlphaFold stores pLDDT in the mmCIF B-factor column.

  · B-factor (Debye–Waller factor) reflects atomic displacement in the crystal lattice. It is an experimental observable (units Å²), not a prediction; low values mean the atom is pinned down, high values mean it moves or is heterogeneous across the crystal.

  · Predicted Aligned Error (PAE) is an AlphaFold confidence matrix: entry (i, j) is the expected error in the position of residue j, in ångströms, when the prediction is superimposed on the true structure at residue i. Low PAE within a block of residues means that block is internally rigid and well-predicted; high PAE between two blocks means their relative placement is uncertain even if each block individually is confident.

Place it in context: what it resembles, what it is annotated as, and how it looks.

  · Nearest PDB neighbors are the top structural matches found by Foldseek when searching this structure against the entire Protein Data Bank. Each hit reports a TM-score (0 to 1; >0.5 almost always implies the same fold) and an E-value. These are *structural* homologs — they may share no detectable sequence similarity.

  · Functional annotations link the protein to curated databases. InterPro entries identify conserved domains and families by matching the sequence against member-database signatures (Pfam, PROSITE, CDD, …). Gene Ontology (GO) terms describe molecular function, biological process, and cellular component in a controlled vocabulary. CATH places the structure in a hierarchical fold classification (Class/Architecture/Topology/Homologous-superfamily). The organism is the source species.

  · Three diagnostic plots accompany the record. The Cα contact map visualizes the tertiary structure as a 2D adjacency matrix (8 Å cutoff, sequence-local contacts suppressed). The Ramachandran plot shows the distribution of backbone (φ, ψ) torsions, with points in the α and β basins reflecting secondary structure content. The PAE plot shows AlphaFold's inter-residue confidence as a color matrix.

  · Six rendered views show the 3D structure from the faces of a cube — i.e. along ±x, ±y, ±z. Rendering representation is drawn randomly per protein from cartoon (secondary-structure ribbons), sticks (backbone bonds), or molecular surface; coloring is either N→C rainbow (blue at the N-terminus through red at the C-terminus) or one color per chain.